Protein 4TWK (pdb70)

B-factor: mean 113.28, std 34.59, range [50.87, 226.72]

Sequence (496 aa):
TINVMKWKTVSTIFLVVVLYLIIGATVFKALEQPHEISQRTTIVIQKQTFISQHSCVNSTELDELIQQIVAAINAGIIPLGNTSNQISHWDLGSSFFFAGTVITTIGFGNISPRTEGGKIFCIIYALLGIPLFGFLLAGVGDQLGTIFGKGIAKVEDTFIKWNVSQTKIRIISTIIFILFGCVLFVALPGWSALDAIYFVVITLTTIGFGDYVAGGSDIKPVVWFWILVGLAYFAAVLSMIGDWLRVISAENLYFMKWKTVSTIFLVVVLYLIIGATVFKALEQPHEISQRTTIVIQKQTFISQHSCVNSTELDELIQQIVAAINAGIIPISHWDLGSSFFFAGTVITTIGFGNISPRTEGGKIFCIIYALLGIPLFGFLLAGVGDQLGTIFGKGIAKVEDTFIKWNVSQTKIRIISTIIFILFGCVLFVALPAIIFKHIEGWSALDAIYFVVITLTTIGFGDYKPVVWFWILVGLAYFAAVLSMIGDWLRVISAE

Structure (mmCIF, N/CA/C/O backbone):
data_4TWK
#
_entry.id   4TWK
#
_cell.length_a   74.470
_cell.length_b   105.975
_cell.length_c   128.270
_cell.angle_alpha   90.00
_cell.angle_beta   90.00
_cell.angle_gamma   90.00
#
_symmetry.space_group_name_H-M   'P 21 21 21'
#
loop_
_entity.id
_entity.type
_entity.pdbx_description
1 polymer 'Potassium channel subfamily K member 2'
2 non-polymer 'POTASSIUM ION'
3 non-polymer 'Octyl Glucose Neopentyl Glycol'
4 non-polymer 'MAGNESIUM ION'
5 non-polymer 2-acetamido-2-deoxy-beta-D-glucopyranose
6 water water
#
loop_
_atom_site.group_PDB
_atom_site.id
_atom_site.type_symbol
_atom_site.label_atom_id
_atom_site.label_alt_id
_atom_site.label_comp_id
_atom_site.label_asym_id
_atom_site.label_entity_id
_atom_site.label_seq_id
_atom_site.pdbx_PDB_ins_code
_atom_site.Cartn_x
_atom_site.Cartn_y
_atom_site.Cartn_z
_atom_site.occupancy
_atom_site.B_iso_or_equiv
_atom_site.auth_seq_id
_atom_site.auth_comp_id
_atom_site.auth_asym_id
_atom_site.auth_atom_id
_atom_site.pdbx_PDB_model_num
ATOM 1 N N . THR A 1 14 ? 45.342 4.168 -48.585 1.00 166.64 38 THR A N 1
ATOM 2 C CA . THR A 1 14 ? 44.179 4.408 -49.435 1.00 163.50 38 THR A CA 1
ATOM 3 C C . THR A 1 14 ? 42.879 4.012 -48.715 1.00 161.20 38 THR A C 1
ATOM 4 O O . THR A 1 14 ? 41.919 4.787 -48.725 1.00 158.48 38 THR A O 1
ATOM 6 N N . ILE A 1 15 ? 42.859 2.814 -48.084 1.00 155.44 39 ILE A N 1
ATOM 7 C CA . ILE A 1 15 ? 41.711 2.271 -47.347 1.00 149.99 39 ILE A CA 1
ATOM 8 C C . ILE A 1 15 ? 41.458 3.058 -46.051 1.00 152.63 39 ILE A C 1
ATOM 9 O O . ILE A 1 15 ? 40.323 3.079 -45.570 1.00 148.30 39 ILE A O 1
ATOM 11 N N . ASN A 1 16 ? 42.510 3.700 -45.496 1.00 152.76 40 ASN A N 1
ATOM 12 C CA . ASN A 1 16 ? 42.450 4.519 -44.281 1.00 152.27 40 ASN A CA 1
ATOM 13 C C . ASN A 1 16 ? 41.630 5.793 -44.533 1.00 154.72 40 ASN A C 1
ATOM 14 O O . ASN A 1 16 ? 40.906 6.242 -43.642 1.00 151.82 40 ASN A O 1
ATOM 19 N N . VAL A 1 17 ? 41.738 6.353 -45.757 1.00 153.20 41 VAL A N 1
ATOM 20 C CA . VAL A 1 17 ? 41.021 7.548 -46.223 1.00 153.01 41 VAL A CA 1
ATOM 21 C C . VAL A 1 17 ? 39.519 7.208 -46.321 1.00 151.23 41 VAL A C 1
ATOM 22 O O . VAL A 1 17 ? 38.686 7.980 -45.841 1.00 149.05 41 VAL A O 1
ATOM 26 N N . MET A 1 18 ? 39.194 6.032 -46.907 1.00 145.35 42 MET A N 1
ATOM 27 C CA . MET A 1 18 ? 37.830 5.522 -47.070 1.00 140.71 42 MET A CA 1
ATOM 28 C C . MET A 1 18 ? 37.193 5.149 -45.723 1.00 138.57 42 MET A C 1
ATOM 29 O O . MET A 1 18 ? 35.970 5.215 -45.598 1.00 135.20 42 MET A O 1
ATOM 34 N N . LYS A 1 19 ? 38.014 4.756 -44.726 1.00 133.38 43 LYS A N 1
ATOM 35 C CA . LYS A 1 19 ? 37.534 4.398 -43.390 1.00 128.85 43 LYS A CA 1
ATOM 36 C C . LYS A 1 19 ? 37.044 5.643 -42.640 1.00 130.27 43 LYS A C 1
ATOM 37 O O . LYS A 1 19 ? 35.975 5.590 -42.033 1.00 126.31 43 LYS A O 1
ATOM 43 N N . TRP A 1 20 ? 37.799 6.765 -42.714 1.00 128.91 44 TRP A N 1
ATOM 44 C CA . TRP A 1 20 ? 37.438 8.027 -42.064 1.00 128.40 44 TRP A CA 1
ATOM 45 C C . TRP A 1 20 ? 36.230 8.687 -42.746 1.00 129.88 44 TRP A C 1
ATOM 46 O O . TRP A 1 20 ? 35.353 9.205 -42.048 1.00 127.86 44 TRP A O 1
ATOM 57 N N . LYS A 1 21 ? 36.187 8.665 -44.101 1.00 126.30 45 LYS A N 1
ATOM 58 C CA . LYS A 1 21 ? 35.101 9.237 -44.911 1.00 124.63 45 LYS A CA 1
ATOM 59 C C . LYS A 1 21 ? 33.745 8.624 -44.532 1.00 121.23 45 LYS A C 1
ATOM 60 O O . LYS A 1 21 ? 32.735 9.330 -44.527 1.00 120.02 45 LYS A O 1
ATOM 62 N N . THR A 1 22 ? 33.741 7.328 -44.169 1.00 113.13 46 THR A N 1
ATOM 63 C CA . THR A 1 22 ? 32.547 6.595 -43.753 1.00 108.21 46 THR A CA 1
ATOM 64 C C . THR A 1 22 ? 32.101 7.037 -42.341 1.00 109.27 46 THR A C 1
ATOM 65 O O . THR A 1 22 ? 30.910 7.285 -42.153 1.00 106.86 46 THR A O 1
ATOM 69 N N . VAL A 1 23 ? 33.042 7.128 -41.363 1.00 106.19 47 VAL A N 1
ATOM 70 C CA . VAL A 1 23 ? 32.757 7.501 -39.961 1.00 104.55 47 VAL A CA 1
ATOM 71 C C . VAL A 1 23 ? 32.172 8.924 -39.897 1.00 108.34 47 VAL A C 1
ATOM 72 O O . VAL A 1 23 ? 31.192 9.144 -39.184 1.00 106.23 47 VAL A O 1
ATOM 76 N N . SER A 1 24 ? 32.769 9.869 -40.648 1.00 107.02 48 SER A N 1
ATOM 77 C CA . SER A 1 24 ? 32.367 11.278 -40.715 1.00 108.20 48 SER A CA 1
ATOM 78 C C . SER A 1 24 ? 30.935 11.448 -41.250 1.00 107.40 48 SER A C 1
ATOM 79 O O . SER A 1 24 ? 30.146 12.187 -40.658 1.00 106.19 48 SER A O 1
ATOM 82 N N . THR A 1 25 ? 30.609 10.754 -42.360 1.00 101.37 49 THR A N 1
ATOM 83 C CA . THR A 1 25 ? 29.300 10.797 -43.015 1.00 99.11 49 THR A CA 1
ATOM 84 C C . THR A 1 25 ? 28.238 10.152 -42.113 1.00 97.27 49 THR A C 1
ATOM 85 O O . THR A 1 25 ? 27.176 10.745 -41.932 1.00 96.86 49 THR A O 1
ATOM 89 N N . ILE A 1 26 ? 28.535 8.970 -41.527 1.00 89.62 50 ILE A N 1
ATOM 90 C CA . ILE A 1 26 ? 27.608 8.264 -40.636 1.00 85.50 50 ILE A CA 1
ATOM 91 C C . ILE A 1 26 ? 27.381 9.119 -39.360 1.00 88.74 50 ILE A C 1
ATOM 92 O O . ILE A 1 26 ? 26.248 9.169 -38.877 1.00 87.10 50 ILE A O 1
ATOM 97 N N . PHE A 1 27 ? 28.414 9.864 -38.893 1.00 86.18 51 PHE A N 1
ATOM 98 C CA . PHE A 1 27 ? 28.284 10.789 -37.766 1.00 85.86 51 PHE A CA 1
ATOM 99 C C . PHE A 1 27 ? 27.273 11.880 -38.124 1.00 90.22 51 PHE A C 1
ATOM 100 O O . PHE A 1 27 ? 26.390 12.172 -37.318 1.00 88.67 51 PHE A O 1
ATOM 108 N N . LEU A 1 28 ? 27.396 12.460 -39.345 1.00 88.43 52 LEU A N 1
ATOM 109 C CA . LEU A 1 28 ? 26.499 13.501 -39.844 1.00 89.70 52 LEU A CA 1
ATOM 110 C C . LEU A 1 28 ? 25.075 12.973 -39.959 1.00 90.38 52 LEU A C 1
ATOM 111 O O . LEU A 1 28 ? 24.146 13.643 -39.507 1.00 90.45 52 LEU A O 1
ATOM 116 N N . VAL A 1 29 ? 24.917 11.746 -40.504 1.00 84.37 53 VAL A N 1
ATOM 117 C CA . VAL A 1 29 ? 23.632 11.050 -40.663 1.00 81.40 53 VAL A CA 1
ATOM 118 C C . VAL A 1 29 ? 23.003 10.789 -39.266 1.00 83.16 53 VAL A C 1
ATOM 119 O O . VAL A 1 29 ? 21.797 10.973 -39.121 1.00 83.03 53 VAL A O 1
ATOM 123 N N . VAL A 1 30 ? 23.813 10.424 -38.244 1.00 77.95 54 VAL A N 1
ATOM 124 C CA . VAL A 1 30 ? 23.321 10.177 -36.881 1.00 75.63 54 VAL A CA 1
ATOM 125 C C . VAL A 1 30 ? 22.856 11.516 -36.254 1.00 82.47 54 VAL A C 1
ATOM 126 O O . VAL A 1 30 ? 21.801 11.555 -35.610 1.00 80.44 54 VAL A O 1
ATOM 130 N N . VAL A 1 31 ? 23.618 12.608 -36.488 1.00 83.26 55 VAL A N 1
ATOM 131 C CA . VAL A 1 31 ? 23.294 13.942 -35.966 1.00 85.77 55 VAL A CA 1
ATOM 132 C C . VAL A 1 31 ? 21.980 14.411 -36.612 1.00 91.01 55 VAL A C 1
ATOM 133 O O . VAL A 1 31 ? 21.102 14.897 -35.903 1.00 91.87 55 VAL A O 1
ATOM 137 N N . LEU A 1 32 ? 21.818 14.183 -37.926 1.00 87.48 56 LEU A N 1
ATOM 138 C CA . LEU A 1 32 ? 20.599 14.527 -38.665 1.00 87.62 56 LEU A CA 1
ATOM 139 C C . LEU A 1 32 ? 19.410 13.670 -38.171 1.00 86.50 56 LEU A C 1
ATOM 140 O O . LEU A 1 32 ? 18.324 14.200 -37.948 1.00 86.89 56 LEU A O 1
ATOM 145 N N . TYR A 1 33 ? 19.652 12.372 -37.931 1.00 78.58 57 TYR A N 1
ATOM 146 C CA . TYR A 1 33 ? 18.672 11.405 -37.427 1.00 75.20 57 TYR A CA 1
ATOM 147 C C . TYR A 1 33 ? 18.169 11.806 -36.028 1.00 79.75 57 TYR A C 1
ATOM 148 O O . TYR A 1 33 ? 16.986 11.626 -35.717 1.00 79.62 57 TYR A O 1
ATOM 157 N N . LEU A 1 34 ? 19.064 12.375 -35.204 1.00 75.56 58 LEU A N 1
ATOM 158 C CA . LEU A 1 34 ? 18.740 12.822 -33.860 1.00 74.51 58 LEU A CA 1
ATOM 159 C C . LEU A 1 34 ? 17.960 14.148 -33.885 1.00 83.20 58 LEU A C 1
ATOM 160 O O . LEU A 1 34 ? 17.097 14.352 -33.030 1.00 83.02 58 LEU A O 1
ATOM 165 N N . ILE A 1 35 ? 18.239 15.031 -34.873 1.00 84.13 59 ILE A N 1
ATOM 166 C CA . ILE A 1 35 ? 17.538 16.315 -35.060 1.00 87.71 59 ILE A CA 1
ATOM 167 C C . ILE A 1 35 ? 16.081 16.017 -35.485 1.00 92.43 59 ILE A C 1
ATOM 168 O O . ILE A 1 35 ? 15.163 16.658 -34.976 1.00 93.96 59 ILE A O 1
ATOM 173 N N . ILE A 1 36 ? 15.886 15.020 -36.388 1.00 87.62 60 ILE A N 1
ATOM 174 C CA . ILE A 1 36 ? 14.582 14.551 -36.881 1.00 87.07 60 ILE A CA 1
ATOM 175 C C . ILE A 1 36 ? 13.797 13.949 -35.707 1.00 88.22 60 ILE A C 1
ATOM 176 O O . ILE A 1 36 ? 12.638 14.302 -35.515 1.00 89.89 60 ILE A O 1
ATOM 181 N N . GLY A 1 37 ? 14.445 13.077 -34.937 1.00 81.13 61 GLY A N 1
ATOM 182 C CA . GLY A 1 37 ? 13.859 12.422 -33.773 1.00 78.75 61 GLY A CA 1
ATOM 183 C C . GLY A 1 37 ? 13.389 13.406 -32.725 1.00 84.74 61 GLY A C 1
ATOM 184 O O . GLY A 1 37 ? 12.261 13.294 -32.239 1.00 85.59 61 GLY A O 1
ATOM 185 N N . ALA A 1 38 ? 14.236 14.411 -32.408 1.00 81.21 62 ALA A N 1
ATOM 186 C CA . ALA A 1 38 ? 13.910 15.468 -31.452 1.00 82.23 62 ALA A CA 1
ATOM 187 C C . ALA A 1 38 ? 12.695 16.278 -31.926 1.00 89.39 62 ALA A C 1
ATOM 188 O O . ALA A 1 38 ? 11.813 16.574 -31.125 1.00 91.25 62 ALA A O 1
ATOM 190 N N . THR A 1 39 ? 12.639 16.599 -33.232 1.00 86.42 63 THR A N 1
ATOM 191 C CA . THR A 1 39 ? 11.558 17.350 -33.865 1.00 89.35 63 THR A CA 1
ATOM 192 C C . THR A 1 39 ? 10.245 16.552 -33.834 1.00 92.83 63 THR A C 1
ATOM 193 O O . THR A 1 39 ? 9.207 17.131 -33.512 1.00 96.65 63 THR A O 1
ATOM 197 N N . VAL A 1 40 ? 10.283 15.243 -34.164 1.00 84.57 64 VAL A N 1
ATOM 198 C CA . VAL A 1 40 ? 9.079 14.408 -34.217 1.00 83.15 64 VAL A CA 1
ATOM 199 C C . VAL A 1 40 ? 8.599 14.044 -32.801 1.00 86.57 64 VAL A C 1
ATOM 200 O O . VAL A 1 40 ? 7.389 14.029 -32.578 1.00 88.23 64 VAL A O 1
ATOM 204 N N . PHE A 1 41 ? 9.515 13.787 -31.848 1.00 81.23 65 PHE A N 1
ATOM 205 C CA . PHE A 1 41 ? 9.102 13.462 -30.477 1.00 80.52 65 PHE A CA 1
ATOM 206 C C . PHE A 1 41 ? 8.460 14.690 -29.813 1.00 88.97 65 PHE A C 1
ATOM 207 O O . PHE A 1 41 ? 7.456 14.532 -29.121 1.00 89.59 65 PHE A O 1
ATOM 215 N N . LYS A 1 42 ? 8.989 15.909 -30.078 1.00 88.23 66 LYS A N 1
ATOM 216 C CA . LYS A 1 42 ? 8.439 17.159 -29.540 1.00 91.48 66 LYS A CA 1
ATOM 217 C C . LYS A 1 42 ? 7.018 17.353 -30.072 1.00 99.49 66 LYS A C 1
ATOM 218 O O . LYS A 1 42 ? 6.106 17.609 -29.291 1.00 101.26 66 LYS A O 1
ATOM 224 N N . ALA A 1 43 ? 6.833 17.168 -31.390 1.00 97.13 67 ALA A N 1
ATOM 225 C CA . ALA A 1 43 ? 5.557 17.331 -32.091 1.00 100.48 67 ALA A CA 1
ATOM 226 C C . ALA A 1 43 ? 4.478 16.361 -31.585 1.00 104.22 67 ALA A C 1
ATOM 227 O O . ALA A 1 43 ? 3.310 16.752 -31.467 1.00 107.69 67 ALA A O 1
ATOM 229 N N . LEU A 1 44 ? 4.878 15.118 -31.265 1.00 96.28 68 LEU A N 1
ATOM 230 C CA . LEU A 1 44 ? 3.970 14.055 -30.836 1.00 94.80 68 LEU A CA 1
ATOM 231 C C . LEU A 1 44 ? 3.724 13.994 -29.337 1.00 96.81 68 LEU A C 1
ATOM 232 O O . LEU A 1 44 ? 2.646 13.554 -28.932 1.00 97.91 68 LEU A O 1
ATOM 237 N N . GLU A 1 45 ? 4.704 14.395 -28.516 1.00 90.43 69 GLU A N 1
ATOM 238 C CA . GLU A 1 45 ? 4.593 14.244 -27.070 1.00 88.47 69 GLU A CA 1
ATOM 239 C C . GLU A 1 45 ? 4.466 15.542 -26.257 1.00 96.03 69 GLU A C 1
ATOM 240 O O . GLU A 1 45 ? 3.980 15.462 -25.122 1.00 96.90 69 GLU A O 1
ATOM 246 N N . GLN A 1 46 ? 4.945 16.697 -26.761 1.00 94.18 70 GLN A N 1
ATOM 247 C CA . GLN A 1 46 ? 4.871 17.924 -25.961 1.00 97.33 70 GLN A CA 1
ATOM 248 C C . GLN A 1 46 ? 3.403 18.378 -25.716 1.00 107.55 70 GLN A C 1
ATOM 249 O O . GLN A 1 46 ? 3.121 18.706 -24.564 1.00 107.78 70 GLN A O 1
ATOM 255 N N . PRO A 1 47 ? 2.445 18.354 -26.697 1.00 108.76 71 PRO A N 1
ATOM 256 C CA . PRO A 1 47 ? 1.064 18.781 -26.386 1.00 113.33 71 PRO A CA 1
ATOM 257 C C . PRO A 1 47 ? 0.441 18.037 -25.199 1.00 118.67 71 PRO A C 1
ATOM 258 O O . PRO A 1 47 ? -0.219 18.663 -24.369 1.00 122.01 71 PRO A O 1
ATOM 262 N N . HIS A 1 48 ? 0.673 16.715 -25.110 1.00 112.63 72 HIS A N 1
ATOM 263 C CA . HIS A 1 48 ? 0.197 15.842 -24.037 1.00 111.96 72 HIS A CA 1
ATOM 264 C C . HIS A 1 48 ? 0.858 16.231 -22.704 1.00 113.51 72 HIS A C 1
ATOM 265 O O . HIS A 1 48 ? 0.185 16.231 -21.673 1.00 115.00 72 HIS A O 1
ATOM 272 N N . GLU A 1 49 ? 2.160 16.587 -22.737 1.00 106.21 73 GLU A N 1
ATOM 273 C CA . GLU A 1 49 ? 2.946 16.991 -21.571 1.00 104.15 73 GLU A CA 1
ATOM 274 C C . GLU A 1 49 ? 2.429 18.307 -20.979 1.00 113.07 73 GLU A C 1
ATOM 275 O O . GLU A 1 49 ? 2.260 18.384 -19.763 1.00 112.52 73 GLU A O 1
ATOM 281 N N . ILE A 1 50 ? 2.173 19.332 -21.834 1.00 114.03 74 ILE A N 1
ATOM 282 C CA . ILE A 1 50 ? 1.649 20.644 -21.421 1.00 118.78 74 ILE A CA 1
ATOM 283 C C . ILE A 1 50 ? 0.295 20.432 -20.718 1.00 126.86 74 ILE A C 1
ATOM 284 O O . ILE A 1 50 ? 0.072 20.987 -19.639 1.00 128.26 74 ILE A O 1
ATOM 289 N N . SER A 1 51 ? -0.571 19.582 -21.317 1.00 125.10 75 SER A N 1
ATOM 290 C CA . SER A 1 51 ? -1.898 19.201 -20.827 1.00 128.19 75 SER A CA 1
ATOM 291 C C . SER A 1 51 ? -1.832 18.561 -19.431 1.00 131.35 75 SER A C 1
ATOM 292 O O . SER A 1 51 ? -2.677 18.856 -18.584 1.00 134.03 75 SER A O 1
ATOM 295 N N . GLN A 1 52 ? -0.837 17.689 -19.200 1.00 123.92 76 GLN A N 1
ATOM 296 C CA . GLN A 1 52 ? -0.658 16.998 -17.924 1.00 121.51 76 GLN A CA 1
ATOM 297 C C . GLN A 1 52 ? -0.041 17.922 -16.864 1.00 125.86 76 GLN A C 1
ATOM 298 O O . GLN A 1 52 ? -0.311 17.732 -15.678 1.00 126.53 76 GLN A O 1
ATOM 304 N N . ARG A 1 53 ? 0.793 18.900 -17.281 1.00 122.23 77 ARG A N 1
ATOM 305 C CA . ARG A 1 53 ? 1.456 19.851 -16.377 1.00 122.78 77 ARG A CA 1
ATOM 306 C C . ARG A 1 53 ? 0.467 20.841 -15.787 1.00 130.88 77 ARG A C 1
ATOM 307 O O . ARG A 1 53 ? 0.621 21.211 -14.620 1.00 131.27 77 ARG A O 1
ATOM 315 N N . THR A 1 54 ? -0.537 21.282 -16.587 1.00 130.29 78 THR A N 1
ATOM 316 C CA . THR A 1 54 ? -1.567 22.217 -16.123 1.00 135.13 78 THR A CA 1
ATOM 317 C C . THR A 1 54 ? -2.339 21.560 -14.981 1.00 137.28 78 THR A C 1
ATOM 318 O O . THR A 1 54 ? -2.441 22.168 -13.922 1.00 139.45 78 THR A O 1
ATOM 322 N N . THR A 1 55 ? -2.766 20.284 -15.155 1.00 129.65 79 THR A N 1
ATOM 323 C CA . THR A 1 55 ? -3.491 19.477 -14.161 1.00 128.68 79 THR A CA 1
ATOM 324 C C . THR A 1 55 ? -2.722 19.415 -12.832 1.00 128.59 79 THR A C 1
ATOM 325 O O . THR A 1 55 ? -3.337 19.570 -11.774 1.00 129.90 79 THR A O 1
ATOM 329 N N . ILE A 1 56 ? -1.387 19.217 -12.891 1.00 120.68 80 ILE A N 1
ATOM 330 C CA . ILE A 1 56 ? -0.524 19.139 -11.705 1.00 118.18 80 ILE A CA 1
ATOM 331 C C . ILE A 1 56 ? -0.453 20.505 -11.007 1.00 124.36 80 ILE A C 1
ATOM 332 O O . ILE A 1 56 ? -0.642 20.564 -9.792 1.00 125.06 80 ILE A O 1
ATOM 334 N N . VAL A 1 57 ? -0.231 21.592 -11.779 1.00 121.84 81 VAL A N 1
ATOM 335 C CA . VAL A 1 57 ? -0.140 22.970 -11.283 1.00 125.33 81 VAL A CA 1
ATOM 336 C C . VAL A 1 57 ? -1.478 23.378 -10.613 1.00 132.24 81 VAL A C 1
ATOM 337 O O . VAL A 1 57 ? -1.448 23.974 -9.532 1.00 133.99 81 VAL A O 1
ATOM 341 N N . ILE A 1 58 ? -2.632 23.009 -11.227 1.00 129.36 82 ILE A N 1
ATOM 342 C CA . ILE A 1 58 ? -3.983 23.274 -10.709 1.00 133.34 82 ILE A CA 1
ATOM 343 C C . ILE A 1 58 ? -4.153 22.572 -9.340 1.00 135.42 82 ILE A C 1
ATOM 344 O O . ILE A 1 58 ? -4.603 23.209 -8.389 1.00 138.44 82 ILE A O 1
ATOM 349 N N . GLN A 1 59 ? -3.761 21.279 -9.249 1.00 126.83 83 GLN A N 1
ATOM 350 C CA . GLN A 1 59 ? -3.846 20.449 -8.040 1.00 124.85 83 GLN A CA 1
ATOM 351 C C . GLN A 1 59 ? -2.901 20.941 -6.932 1.00 128.03 83 GLN A C 1
ATOM 352 O O . GLN A 1 59 ? -3.283 20.923 -5.757 1.00 129.72 83 GLN A O 1
ATOM 358 N N . LYS A 1 60 ? -1.673 21.368 -7.305 1.00 122.11 84 LYS A N 1
ATOM 359 C CA . LYS A 1 60 ? -0.647 21.875 -6.385 1.00 121.30 84 LYS A CA 1
ATOM 360 C C . LYS A 1 60 ? -1.067 23.192 -5.745 1.00 130.59 84 LYS A C 1
ATOM 361 O O . LYS A 1 60 ? -0.744 23.423 -4.582 1.00 131.42 84 LYS A O 1
ATOM 367 N N . GLN A 1 61 ? -1.777 24.054 -6.501 1.00 130.67 85 GLN A N 1
ATOM 368 C CA . GLN A 1 61 ? -2.257 25.354 -6.029 1.00 135.85 85 GLN A CA 1
ATOM 369 C C . GLN A 1 61 ? -3.529 25.190 -5.172 1.00 142.76 85 GLN A C 1
ATOM 370 O O . GLN A 1 61 ? -3.736 25.980 -4.245 1.00 146.35 85 GLN A O 1
ATOM 376 N N . THR A 1 62 ? -4.357 24.157 -5.460 1.00 137.56 86 THR A N 1
ATOM 377 C CA . THR A 1 62 ? -5.566 23.846 -4.686 1.00 140.30 86 THR A CA 1
ATOM 378 C C . THR A 1 62 ? -5.141 23.371 -3.292 1.00 144.13 86 THR A C 1
ATOM 379 O O . THR A 1 62 ? -5.802 23.714 -2.313 1.00 147.93 86 THR A O 1
ATOM 383 N N . PHE A 1 63 ? -4.020 22.608 -3.208 1.00 136.11 87 PHE A N 1
ATOM 384 C CA . PHE A 1 63 ? -3.459 22.096 -1.957 1.00 133.97 87 PHE A CA 1
ATOM 385 C C . PHE A 1 63 ? -3.022 23.255 -1.048 1.00 142.51 87 PHE A C 1
ATOM 386 O O . PHE A 1 63 ? -3.389 23.267 0.128 1.00 144.40 87 PHE A O 1
ATOM 394 N N . ILE A 1 64 ? -2.266 24.233 -1.600 1.00 140.42 88 ILE A N 1
ATOM 395 C CA . ILE A 1 64 ? -1.778 25.420 -0.879 1.00 143.93 88 ILE A CA 1
ATOM 396 C C . ILE A 1 64 ? -2.981 26.273 -0.403 1.00 154.96 88 ILE A C 1
ATOM 397 O O . ILE A 1 64 ? -2.960 26.785 0.720 1.00 156.83 88 ILE A O 1
ATOM 402 N N . SER A 1 65 ? -4.030 26.385 -1.245 1.00 154.26 89 SER A N 1
ATOM 403 C CA . SER A 1 65 ? -5.251 27.145 -0.959 1.00 155.16 89 SER A CA 1
ATOM 404 C C . SER A 1 65 ? -6.080 26.500 0.161 1.00 158.77 89 SER A C 1
ATOM 405 O O . SER A 1 65 ? -6.571 27.218 1.037 1.00 159.76 89 SER A O 1
ATOM 408 N N . GLN A 1 66 ? -6.226 25.158 0.139 1.00 156.12 90 GLN A N 1
ATOM 409 C CA . GLN A 1 66 ? -6.987 24.414 1.150 1.00 156.80 90 GLN A CA 1
ATOM 410 C C . GLN A 1 66 ? -6.168 24.209 2.443 1.00 160.34 90 GLN A C 1
ATOM 411 O O . GLN A 1 66 ? -6.760 24.042 3.512 1.00 160.82 90 GLN A O 1
ATOM 417 N N . HIS A 1 67 ? -4.820 24.240 2.345 1.00 157.64 91 HIS A N 1
ATOM 418 C CA . HIS A 1 67 ? -3.910 24.067 3.481 1.00 156.16 91 HIS A CA 1
ATOM 419 C C . HIS A 1 67 ? -2.979 25.287 3.600 1.00 162.67 91 HIS A C 1
ATOM 420 O O . HIS A 1 67 ? -1.863 25.298 3.075 1.00 160.16 91 HIS A O 1
ATOM 427 N N . SER A 1 68 ? -3.481 26.320 4.299 1.00 162.77 92 SER A N 1
ATOM 428 C CA . SER A 1 68 ? -2.849 27.621 4.541 1.00 163.90 92 SER A CA 1
ATOM 429 C C . SER A 1 68 ? -1.500 27.547 5.276 1.00 167.89 92 SER A C 1
ATOM 430 O O . SER A 1 68 ? -0.628 28.378 5.010 1.00 168.03 92 SER A O 1
ATOM 433 N N . CYS A 1 69 ? -1.328 26.566 6.189 1.00 166.32 93 CYS A N 1
ATOM 434 C CA . CYS A 1 69 ? -0.113 26.418 6.999 1.00 166.88 93 CYS A CA 1
ATOM 435 C C . CYS A 1 69 ? 1.115 25.918 6.176 1.00 167.96 93 CYS A C 1
ATOM 436 O O . CYS A 1 69 ? 2.230 25.923 6.702 1.00 166.87 93 CYS A O 1
ATOM 439 N N . VAL A 1 70 ? 0.919 25.556 4.886 1.00 161.24 94 VAL A N 1
ATOM 440 C CA . VAL A 1 70 ? 1.982 25.099 3.974 1.00 156.22 94 VAL A CA 1
ATOM 441 C C . VAL A 1 70 ? 2.157 26.125 2.834 1.00 162.59 94 VAL A C 1
ATOM 442 O O . VAL A 1 70 ? 1.160 26.641 2.320 1.00 165.46 94 VAL A O 1
ATOM 446 N N . ASN A 1 71 ? 3.419 26.409 2.443 1.00 157.83 95 ASN A N 1
ATOM 447 C CA . ASN A 1 71 ? 3.745 27.343 1.360 1.00 159.37 95 ASN A CA 1
ATOM 448 C C . ASN A 1 71 ? 4.229 26.586 0.102 1.00 158.95 95 ASN A C 1
ATOM 449 O O . ASN A 1 71 ? 4.323 25.356 0.123 1.00 153.77 95 ASN A O 1
ATOM 454 N N . SER A 1 72 ? 4.509 27.329 -0.992 1.00 157.81 96 SER A N 1
ATOM 455 C CA . SER A 1 72 ? 4.963 26.798 -2.284 1.00 154.22 96 SER A CA 1
ATOM 456 C C . SER A 1 72 ? 6.363 26.174 -2.207 1.00 155.11 96 SER A C 1
ATOM 457 O O . SER A 1 72 ? 6.608 25.162 -2.868 1.00 150.16 96 SER A O 1
ATOM 459 N N . THR A 1 73 ? 7.272 26.779 -1.409 1.00 154.47 97 THR A N 1
ATOM 460 C CA . THR A 1 73 ? 8.656 26.323 -1.212 1.00 151.82 97 THR A CA 1
ATOM 461 C C . THR A 1 73 ? 8.670 24.952 -0.499 1.00 151.09 97 THR A C 1
ATOM 462 O O . THR A 1 73 ? 9.392 24.044 -0.926 1.00 146.23 97 THR A O 1
ATOM 466 N N . GLU A 1 74 ? 7.852 24.814 0.572 1.00 148.75 98 GLU A N 1
ATOM 467 C CA . GLU A 1 74 ? 7.701 23.606 1.386 1.00 145.42 98 GLU A CA 1
ATOM 468 C C . GLU A 1 74 ? 7.108 22.447 0.569 1.00 144.43 98 GLU A C 1
ATOM 469 O O . GLU A 1 74 ? 7.599 21.320 0.675 1.00 140.19 98 GLU A O 1
ATOM 471 N N . LEU A 1 75 ? 6.066 22.729 -0.249 1.00 141.43 99 LEU A N 1
ATOM 472 C CA . LEU A 1 75 ? 5.393 21.742 -1.098 1.00 137.69 99 LEU A CA 1
ATOM 473 C C . LEU A 1 75 ? 6.335 21.237 -2.189 1.00 137.44 99 LEU A C 1
ATOM 474 O O . LEU A 1 75 ? 6.347 20.037 -2.467 1.00 133.41 99 LEU A O 1
ATOM 479 N N . ASP A 1 76 ? 7.146 22.142 -2.777 1.00 134.68 100 ASP A N 1
ATOM 480 C CA . ASP A 1 76 ? 8.132 21.796 -3.804 1.00 131.02 100 ASP A CA 1
ATOM 481 C C . ASP A 1 76 ? 9.193 20.850 -3.219 1.00 129.97 100 ASP A C 1
ATOM 482 O O . ASP A 1 76 ? 9.579 19.891 -3.884 1.00 125.94 100 ASP A O 1
ATOM 484 N N . GLU A 1 77 ? 9.616 21.098 -1.958 1.00 127.09 101 GLU A N 1
ATOM 485 C CA . GLU A 1 77 ? 10.591 20.283 -1.226 1.00 124.21 101 GLU A CA 1
ATOM 486 C C . GLU A 1 77 ? 10.015 18.903 -0.883 1.00 122.91 101 GLU A C 1
ATOM 487 O O . GLU A 1 77 ? 10.727 17.914 -1.024 1.00 119.76 101 GLU A O 1
ATOM 490 N N . LEU A 1 78 ? 8.732 18.839 -0.450 1.00 118.76 102 LEU A N 1
ATOM 491 C CA . LEU A 1 78 ? 8.027 17.603 -0.080 1.00 115.71 102 LEU A CA 1
ATOM 492 C C . LEU A 1 78 ? 7.808 16.687 -1.297 1.00 115.81 102 LEU A C 1
ATOM 493 O O . LEU A 1 78 ? 7.975 15.473 -1.165 1.00 112.44 102 LEU A O 1
ATOM 498 N N . ILE A 1 79 ? 7.439 17.265 -2.467 1.00 112.84 103 ILE A N 1
ATOM 499 C CA . ILE A 1 79 ? 7.197 16.527 -3.716 1.00 109.94 103 ILE A CA 1
ATOM 500 C C . ILE A 1 79 ? 8.523 15.902 -4.208 1.00 111.11 103 ILE A C 1
ATOM 501 O O . ILE A 1 79 ? 8.501 14.764 -4.681 1.00 108.40 103 ILE A O 1
ATOM 506 N N . GLN A 1 80 ? 9.668 16.612 -4.045 1.00 108.29 104 GLN A N 1
ATOM 507 C CA . GLN A 1 80 ? 11.004 16.113 -4.414 1.00 105.73 104 GLN A CA 1
ATOM 508 C C . GLN A 1 80 ? 11.342 14.826 -3.655 1.00 106.45 104 GLN A C 1
ATOM 509 O O . GLN A 1 80 ? 11.932 13.913 -4.228 1.00 104.28 104 GLN A O 1
ATOM 515 N N . GLN A 1 81 ? 10.936 14.755 -2.375 1.00 102.64 105 GLN A N 1
ATOM 516 C CA . GLN A 1 81 ? 11.145 13.614 -1.486 1.00 100.25 105 GLN A CA 1
ATOM 517 C C . GLN A 1 81 ? 10.196 12.461 -1.844 1.00 98.76 105 GLN A C 1
ATOM 518 O O . GLN A 1 81 ? 10.630 11.309 -1.857 1.00 96.01 105 GLN A O 1
ATOM 524 N N . ILE A 1 82 ? 8.912 12.773 -2.140 1.00 94.40 106 ILE A N 1
ATOM 525 C CA . ILE A 1 82 ? 7.877 11.806 -2.554 1.00 92.11 106 ILE A CA 1
ATOM 526 C C . ILE A 1 82 ? 8.309 11.134 -3.887 1.00 91.08 106 ILE A C 1
ATOM 527 O O . ILE A 1 82 ? 8.189 9.914 -4.011 1.00 88.08 106 ILE A O 1
ATOM 532 N N . VAL A 1 83 ? 8.858 11.920 -4.843 1.00 87.10 107 VAL A N 1
ATOM 533 C CA . VAL A 1 83 ? 9.344 11.412 -6.139 1.00 84.52 107 VAL A CA 1
ATOM 534 C C . VAL A 1 83 ? 10.575 10.505 -5.893 1.00 87.32 107 VAL A C 1
ATOM 535 O O . VAL A 1 83 ? 10.652 9.418 -6.479 1.00 85.19 107 VAL A O 1
ATOM 539 N N . ALA A 1 84 ? 11.502 10.937 -5.000 1.00 84.50 108 ALA A N 1
ATOM 540 C CA . ALA A 1 84 ? 12.718 10.198 -4.638 1.00 83.02 108 ALA A CA 1
ATOM 541 C C . ALA A 1 84 ? 12.382 8.795 -4.114 1.00 85.63 108 ALA A C 1
ATOM 542 O O . ALA A 1 84 ? 13.009 7.821 -4.539 1.00 84.69 108 ALA A O 1
ATOM 544 N N . ALA A 1 85 ? 11.370 8.695 -3.227 1.00 81.85 109 ALA A N 1
ATOM 545 C CA . ALA A 1 85 ? 10.890 7.437 -2.659 1.00 80.29 109 ALA A CA 1
ATOM 546 C C . ALA A 1 85 ? 10.215 6.579 -3.745 1.00 81.81 109 ALA A C 1
ATOM 547 O O . ALA A 1 85 ? 10.526 5.394 -3.849 1.00 79.01 109 ALA A O 1
ATOM 549 N N . ILE A 1 86 ? 9.311 7.188 -4.563 1.00 79.84 110 ILE A N 1
ATOM 550 C CA . ILE A 1 86 ? 8.584 6.518 -5.656 1.00 78.85 110 ILE A CA 1
ATOM 551 C C . ILE A 1 86 ? 9.603 5.891 -6.613 1.00 80.79 110 ILE A C 1
ATOM 552 O O . ILE A 1 86 ? 9.562 4.678 -6.814 1.00 78.31 110 ILE A O 1
ATOM 557 N N . ASN A 1 87 ? 10.575 6.697 -7.094 1.00 78.61 111 ASN A N 1
ATOM 558 C CA . ASN A 1 87 ? 11.648 6.254 -7.991 1.00 77.73 111 ASN A CA 1
ATOM 559 C C . ASN A 1 87 ? 12.575 5.218 -7.346 1.00 82.42 111 ASN A C 1
ATOM 560 O O . ASN A 1 87 ? 13.160 4.414 -8.066 1.00 81.49 111 ASN A O 1
ATOM 565 N N . ALA A 1 88 ? 12.690 5.202 -6.007 1.00 81.13 112 ALA A N 1
ATOM 566 C CA . ALA A 1 88 ? 13.502 4.191 -5.331 1.00 80.96 112 ALA A CA 1
ATOM 567 C C . ALA A 1 88 ? 12.793 2.824 -5.350 1.00 84.73 112 ALA A C 1
ATOM 568 O O . ALA A 1 88 ? 13.459 1.790 -5.290 1.00 84.90 112 ALA A O 1
ATOM 570 N N . GLY A 1 89 ? 11.465 2.844 -5.482 1.00 80.82 113 GLY A N 1
ATOM 571 C CA . GLY A 1 89 ? 10.643 1.645 -5.573 1.00 80.87 113 GLY A CA 1
ATOM 572 C C . GLY A 1 89 ? 9.558 1.526 -4.528 1.00 88.13 113 GLY A C 1
ATOM 573 O O . GLY A 1 89 ? 8.739 0.604 -4.597 1.00 89.46 113 GLY A O 1
ATOM 574 N N . ILE A 1 90 ? 9.545 2.445 -3.544 1.00 85.70 114 ILE A N 1
ATOM 575 C CA . ILE A 1 90 ? 8.577 2.417 -2.450 1.00 87.53 114 ILE A CA 1
ATOM 576 C C . ILE A 1 90 ? 7.768 3.718 -2.434 1.00 93.29 114 ILE A C 1
ATOM 577 O O . ILE A 1 90 ? 8.284 4.770 -2.047 1.00 93.18 114 ILE A O 1
ATOM 582 N N . ILE A 1 91 ? 6.483 3.625 -2.819 1.00 91.51 115 ILE A N 1
ATOM 583 C CA . ILE A 1 91 ? 5.543 4.748 -2.783 1.00 93.40 115 ILE A CA 1
ATOM 584 C C . ILE A 1 91 ? 5.148 4.967 -1.297 1.00 100.76 115 ILE A C 1
ATOM 585 O O . ILE A 1 91 ? 4.758 3.999 -0.642 1.00 101.14 115 ILE A O 1
ATOM 590 N N . PRO A 1 92 ? 5.267 6.203 -0.743 1.00 99.70 116 PRO A N 1
ATOM 591 C CA . PRO A 1 92 ? 4.988 6.404 0.699 1.00 102.23 116 PRO A CA 1
ATOM 592 C C . PRO A 1 92 ? 3.502 6.339 1.106 1.00 110.73 116 PRO A C 1
ATOM 593 O O . PRO A 1 92 ? 2.913 7.361 1.455 1.00 112.46 116 PRO A O 1
ATOM 597 N N . LEU A 1 93 ? 2.911 5.124 1.113 1.00 109.35 117 LEU A N 1
ATOM 598 C CA . LEU A 1 93 ? 1.506 4.878 1.492 1.00 112.55 117 LEU A CA 1
ATOM 599 C C . LEU A 1 93 ? 1.361 3.576 2.329 1.00 118.81 117 LEU A C 1
ATOM 600 O O . LEU A 1 93 ? 1.509 2.483 1.773 1.00 118.09 117 LEU A O 1
ATOM 605 N N . GLY A 1 94 ? 0.971 3.652 3.602 1.00 117.90 118 GLY A N 1
ATOM 606 C CA . GLY A 1 94 ? 0.833 4.831 4.451 1.00 119.27 118 GLY A CA 1
ATOM 607 C C . GLY A 1 94 ? 1.970 4.752 5.448 1.00 121.18 118 GLY A C 1
ATOM 608 O O . GLY A 1 94 ? 2.611 5.754 5.770 1.00 119.86 118 GLY A O 1
ATOM 609 N N . ASN A 1 95 ? 2.238 3.516 5.901 1.00 117.90 119 ASN A N 1
ATOM 610 C CA . ASN A 1 95 ? 3.361 3.095 6.734 1.00 117.70 119 ASN A CA 1
ATOM 611 C C . ASN A 1 95 ? 4.321 2.288 5.827 1.00 119.63 119 ASN A C 1
ATOM 612 O O . ASN A 1 95 ? 5.302 1.710 6.298 1.00 118.94 119 ASN A O 1
ATOM 617 N N . THR A 1 96 ? 4.000 2.271 4.503 1.00 115.22 120 THR A N 1
ATOM 618 C CA . THR A 1 96 ? 4.663 1.615 3.358 1.00 112.16 120 THR A CA 1
ATOM 619 C C . THR A 1 96 ? 4.615 0.070 3.472 1.00 116.70 120 THR A C 1
ATOM 620 O O . THR A 1 96 ? 5.270 -0.619 2.685 1.00 113.55 120 THR A O 1
ATOM 624 N N . SER A 1 97 ? 3.789 -0.464 4.405 1.00 116.85 121 SER A N 1
ATOM 625 C CA . SER A 1 97 ? 3.613 -1.899 4.661 1.00 118.18 121 SER A CA 1
ATOM 626 C C . SER A 1 97 ? 2.970 -2.646 3.468 1.00 122.02 121 SER A C 1
ATOM 627 O O . SER A 1 97 ? 3.130 -3.866 3.357 1.00 122.56 121 SER A O 1
ATOM 630 N N . ASN A 1 98 ? 2.250 -1.914 2.593 1.00 117.14 122 ASN A N 1
ATOM 631 C CA . ASN A 1 98 ? 1.561 -2.457 1.423 1.00 116.66 122 ASN A CA 1
ATOM 632 C C . ASN A 1 98 ? 2.496 -2.532 0.197 1.00 116.07 122 ASN A C 1
ATOM 633 O O . ASN A 1 98 ? 2.194 -3.249 -0.764 1.00 115.51 122 ASN A O 1
ATOM 638 N N . GLN A 1 99 ? 3.628 -1.800 0.239 1.00 108.91 123 GLN A N 1
ATOM 639 C CA . GLN A 1 99 ? 4.622 -1.780 -0.836 1.00 104.52 123 GLN A CA 1
ATOM 640 C C . GLN A 1 99 ? 5.500 -3.027 -0.750 1.00 107.42 123 GLN A C 1
ATOM 641 O O . GLN A 1 99 ? 6.108 -3.295 0.295 1.00 107.88 123 GLN A O 1
ATOM 647 N N . ILE A 1 100 ? 5.535 -3.804 -1.846 1.00 102.46 124 ILE A N 1
ATOM 648 C CA . ILE A 1 100 ? 6.307 -5.044 -1.942 1.00 101.86 124 ILE A CA 1
ATOM 649 C C . ILE A 1 100 ? 7.790 -4.689 -2.117 1.00 101.89 124 ILE A C 1
ATOM 650 O O . ILE A 1 100 ? 8.127 -3.805 -2.914 1.00 100.09 124 ILE A O 1
ATOM 655 N N . SER A 1 101 ? 8.658 -5.371 -1.344 1.00 96.59 125 SER A N 1
ATOM 656 C CA . SER A 1 101 ? 10.112 -5.225 -1.363 1.00 93.58 125 SER A CA 1
ATOM 657 C C . SER A 1 101 ? 10.663 -5.528 -2.760 1.00 95.90 125 SER A C 1
ATOM 658 O O . SER A 1 101 ? 10.300 -6.548 -3.353 1.00 97.02 125 SER A O 1
ATOM 661 N N . HIS A 1 102 ? 11.526 -4.638 -3.284 1.00 89.40 126 HIS A N 1
ATOM 662 C CA . HIS A 1 102 ? 12.179 -4.806 -4.589 1.00 86.74 126 HIS A CA 1
ATOM 663 C C . HIS A 1 102 ? 13.479 -5.578 -4.459 1.00 88.85 126 HIS A C 1
ATOM 664 O O . HIS A 1 102 ? 14.175 -5.775 -5.457 1.00 86.45 126 HIS A O 1
ATOM 671 N N . TRP A 1 103 ? 13.820 -5.995 -3.227 1.00 87.06 127 TRP A N 1
ATOM 672 C CA . TRP A 1 103 ? 15.089 -6.646 -2.963 1.00 87.55 127 TRP A CA 1
ATOM 673 C C . TRP A 1 103 ? 14.970 -8.010 -2.247 1.00 94.43 127 TRP A C 1
ATOM 674 O O . TRP A 1 103 ? 15.888 -8.411 -1.528 1.00 95.19 127 TRP A O 1
ATOM 685 N N . ASP A 1 104 ? 13.894 -8.763 -2.530 1.00 92.44 128 ASP A N 1
ATOM 686 C CA . ASP A 1 104 ? 13.761 -10.134 -2.039 1.00 95.70 128 ASP A CA 1
ATOM 687 C C . ASP A 1 104 ? 14.508 -11.027 -3.063 1.00 98.98 128 ASP A C 1
ATOM 688 O O . ASP A 1 104 ? 14.942 -10.509 -4.096 1.00 95.59 128 ASP A O 1
ATOM 693 N N . LEU A 1 105 ? 14.684 -12.333 -2.788 1.00 98.40 129 LEU A N 1
ATOM 694 C CA . LEU A 1 105 ? 15.442 -13.224 -3.676 1.00 98.32 129 LEU A CA 1
ATOM 695 C C . LEU A 1 105 ? 14.906 -13.260 -5.122 1.00 99.26 129 LEU A C 1
ATOM 696 O O . LEU A 1 105 ? 15.703 -13.164 -6.057 1.00 96.53 129 LEU A O 1
ATOM 701 N N . GLY A 1 106 ? 13.585 -13.355 -5.278 1.00 95.77 130 GLY A N 1
ATOM 702 C CA . GLY A 1 106 ? 12.928 -13.393 -6.581 1.00 93.68 130 GLY A CA 1
ATOM 703 C C . GLY A 1 106 ? 13.122 -12.127 -7.391 1.00 92.88 130 GLY A C 1
ATOM 704 O O . GLY A 1 106 ? 13.457 -12.196 -8.579 1.00 91.25 130 GLY A O 1
ATOM 705 N N . SER A 1 107 ? 12.920 -10.962 -6.736 1.00 86.84 131 SER A N 1
ATOM 706 C CA . SER A 1 107 ? 13.051 -9.616 -7.299 1.00 82.92 131 SER A CA 1
ATOM 707 C C . SER A 1 107 ? 14.502 -9.288 -7.663 1.00 83.99 131 SER A C 1
ATOM 708 O O . SER A 1 107 ? 14.740 -8.627 -8.676 1.00 81.52 131 SER A O 1
ATOM 711 N N . SER A 1 108 ? 15.465 -9.736 -6.825 1.00 81.42 132 SER A N 1
ATOM 712 C CA . SER A 1 108 ? 16.904 -9.534 -7.018 1.00 79.89 132 SER A CA 1
ATOM 713 C C . SER A 1 108 ? 17.393 -10.383 -8.175 1.00 83.41 132 SER A C 1
ATOM 714 O O . SER A 1 108 ? 18.286 -9.951 -8.907 1.00 81.89 132 SER A O 1
ATOM 717 N N . PHE A 1 109 ? 16.798 -11.592 -8.349 1.00 81.13 133 PHE A N 1
ATOM 718 C CA . PHE A 1 109 ? 17.093 -12.502 -9.459 1.00 80.32 133 PHE A CA 1
ATOM 719 C C . PHE A 1 109 ? 16.702 -11.816 -10.754 1.00 80.61 133 PHE A C 1
ATOM 720 O O . PHE A 1 109 ? 17.478 -11.837 -11.708 1.00 79.13 133 PHE A O 1
ATOM 728 N N . PHE A 1 110 ? 15.498 -11.192 -10.767 1.00 75.76 134 PHE A N 1
ATOM 729 C CA . PHE A 1 110 ? 14.970 -10.435 -11.892 1.00 73.14 134 PHE A CA 1
ATOM 730 C C . PHE A 1 110 ? 15.888 -9.251 -12.160 1.00 74.52 134 PHE A C 1
ATOM 731 O O . PHE A 1 110 ? 16.311 -9.062 -13.302 1.00 73.91 134 PHE A O 1
ATOM 739 N N . PHE A 1 111 ? 16.224 -8.484 -11.104 1.00 69.89 135 PHE A N 1
ATOM 740 C CA . PHE A 1 111 ? 17.112 -7.328 -11.184 1.00 67.93 135 PHE A CA 1
ATOM 741 C C . PHE A 1 111 ? 18.456 -7.703 -11.804 1.00 73.90 135 PHE A C 1
ATOM 742 O O . PHE A 1 111 ? 18.943 -6.982 -12.661 1.00 72.94 135 PHE A O 1
ATOM 750 N N . ALA A 1 112 ? 19.066 -8.806 -11.346 1.00 73.57 136 ALA A N 1
ATOM 751 C CA . ALA A 1 112 ? 20.340 -9.304 -11.851 1.00 73.70 136 ALA A CA 1
ATOM 752 C C . ALA A 1 112 ? 20.238 -9.581 -13.364 1.00 76.63 136 ALA A C 1
ATOM 753 O O . ALA A 1 112 ? 21.167 -9.264 -14.104 1.00 76.32 136 ALA A O 1
ATOM 755 N N . GLY A 1 113 ? 19.083 -10.096 -13.796 1.00 72.30 137 GLY A N 1
ATOM 756 C CA . GLY A 1 113 ? 18.765 -10.391 -15.187 1.00 71.03 137 GLY A CA 1
ATOM 757 C C . GLY A 1 113 ? 18.794 -9.159 -16.064 1.00 72.70 137 GLY A C 1
ATOM 758 O O . GLY A 1 113 ? 19.460 -9.165 -17.101 1.00 72.30 137 GLY A O 1
ATOM 759 N N . THR A 1 114 ? 18.113 -8.077 -15.617 1.00 67.41 138 THR A N 1
ATOM 760 C CA . THR A 1 114 ? 18.043 -6.770 -16.289 1.00 64.99 138 THR A CA 1
ATOM 761 C C . THR A 1 114 ? 19.438 -6.117 -16.431 1.00 69.19 138 THR A C 1
ATOM 762 O O . THR A 1 114 ? 19.655 -5.318 -17.354 1.00 68.68 138 THR A O 1
ATOM 766 N N . VAL A 1 115 ? 20.369 -6.457 -15.507 1.00 65.35 139 VAL A N 1
ATOM 767 C CA . VAL A 1 115 ? 21.746 -5.967 -15.495 1.00 64.55 139 VAL A CA 1
ATOM 768 C C . VAL A 1 115 ? 22.537 -6.638 -16.624 1.00 69.78 139 VAL A C 1
ATOM 769 O O . VAL A 1 115 ? 23.077 -5.933 -17.478 1.00 69.34 139 VAL A O 1
ATOM 773 N N . ILE A 1 116 ? 22.600 -7.989 -16.625 1.00 67.95 140 ILE A N 1
ATOM 774 C CA . ILE A 1 116 ? 23.395 -8.788 -17.566 1.00 68.60 140 ILE A CA 1
ATOM 775 C C . ILE A 1 116 ? 22.819 -8.757 -19.000 1.00 70.44 140 ILE A C 1
ATOM 776 O O . ILE A 1 116 ? 23.590 -8.922 -19.945 1.00 70.57 140 ILE A O 1
ATOM 781 N N . THR A 1 117 ? 21.498 -8.518 -19.166 1.00 65.28 141 THR A N 1
ATOM 782 C CA . THR A 1 117 ? 20.866 -8.394 -20.488 1.00 63.33 141 THR A CA 1
ATOM 783 C C . THR A 1 117 ? 21.041 -6.976 -21.049 1.00 67.95 141 THR A C 1
ATOM 784 O O . THR A 1 117 ? 20.829 -6.764 -22.244 1.00 68.11 141 THR A O 1
ATOM 788 N N . THR A 1 118 ? 21.404 -6.004 -20.169 1.00 64.94 142 THR A N 1
ATOM 789 C CA . THR A 1 118 ? 21.572 -4.548 -20.386 1.00 63.22 142 THR A CA 1
ATOM 790 C C . THR A 1 118 ? 20.183 -3.893 -20.603 1.00 65.90 142 THR A C 1
ATOM 791 O O . THR A 1 118 ? 20.105 -2.749 -21.067 1.00 66.24 142 THR A O 1
ATOM 795 N N . ILE A 1 119 ? 19.092 -4.606 -20.245 1.00 61.22 143 ILE A N 1
ATOM 796 C CA . ILE A 1 119 ? 17.723 -4.096 -20.398 1.00 59.80 143 ILE A CA 1
ATOM 797 C C . ILE A 1 119 ? 17.506 -2.987 -19.368 1.00 64.96 143 ILE A C 1
ATOM 798 O O . ILE A 1 119 ? 16.991 -1.928 -19.718 1.00 64.11 143 ILE A O 1
ATOM 803 N N . GLY A 1 120 ? 17.977 -3.211 -18.139 1.00 63.92 144 GLY A N 1
ATOM 804 C CA . GLY A 1 120 ? 17.829 -2.262 -17.043 1.00 64.82 144 GLY A CA 1
ATOM 805 C C . GLY A 1 120 ? 16.456 -2.391 -16.420 1.00 72.39 144 GLY A C 1
ATOM 806 O O . GLY A 1 120 ? 15.642 -3.188 -16.896 1.00 72.26 144 GLY A O 1
ATOM 807 N N . PHE A 1 121 ? 16.183 -1.637 -15.342 1.00 72.84 145 PHE A N 1
ATOM 808 C CA . PHE A 1 121 ? 14.879 -1.690 -14.670 1.00 74.56 145 PHE A CA 1
ATOM 809 C C . PHE A 1 121 ? 14.428 -0.286 -14.244 1.00 78.92 145 PHE A C 1
ATOM 810 O O . PHE A 1 121 ? 13.888 -0.090 -13.153 1.00 80.95 145 PHE A O 1
ATOM 818 N N . GLY A 1 122 ? 14.615 0.669 -15.149 1.00 73.30 146 GLY A N 1
ATOM 819 C CA . GLY A 1 122 ? 14.249 2.058 -14.942 1.00 72.74 146 GLY A CA 1
ATOM 820 C C . GLY A 1 122 ? 15.032 2.685 -13.818 1.00 77.14 146 GLY A C 1
ATOM 821 O O . GLY A 1 122 ? 16.264 2.677 -13.827 1.00 76.55 146 GLY A O 1
ATOM 822 N N . ASN A 1 123 ? 14.308 3.166 -12.812 1.00 75.39 147 ASN A N 1
ATOM 823 C CA . ASN A 1 123 ? 14.868 3.858 -11.659 1.00 75.76 147 ASN A CA 1
ATOM 824 C C . ASN A 1 123 ? 15.223 2.924 -10.494 1.00 79.51 147 ASN A C 1
ATOM 825 O O . ASN A 1 123 ? 15.859 3.390 -9.546 1.00 80.59 147 ASN A O 1
ATOM 830 N N . ILE A 1 124 ? 14.859 1.620 -10.565 1.00 75.22 148 ILE A N 1
ATOM 831 C CA . ILE A 1 124 ? 15.215 0.664 -9.508 1.00 76.05 148 ILE A CA 1
ATOM 832 C C . ILE A 1 124 ? 16.696 0.271 -9.704 1.00 79.14 148 ILE A C 1
ATOM 833 O O . ILE A 1 124 ? 17.095 -0.219 -10.766 1.00 77.83 148 ILE A O 1
ATOM 838 N N . SER A 1 125 ? 17.509 0.559 -8.686 1.00 76.32 149 SER A N 1
ATOM 839 C CA . SER A 1 125 ? 18.950 0.330 -8.702 1.00 76.10 149 SER A CA 1
ATOM 840 C C . SER A 1 125 ? 19.489 0.125 -7.279 1.00 80.36 149 SER A C 1
ATOM 841 O O . SER A 1 125 ? 18.818 0.559 -6.340 1.00 80.88 149 SER A O 1
ATOM 844 N N . PRO A 1 126 ? 20.707 -0.454 -7.076 1.00 76.94 150 PRO A N 1
ATOM 845 C CA . PRO A 1 126 ? 21.242 -0.561 -5.707 1.00 78.37 150 PRO A CA 1
ATOM 846 C C . PRO A 1 126 ? 21.436 0.822 -5.075 1.00 81.91 150 PRO A C 1
ATOM 847 O O . PRO A 1 126 ? 21.849 1.759 -5.759 1.00 80.85 150 PRO A O 1
ATOM 851 N N . ARG A 1 127 ? 21.077 0.960 -3.794 1.00 79.77 151 ARG A N 1
ATOM 852 C CA . ARG A 1 127 ? 21.124 2.230 -3.066 1.00 80.88 151 ARG A CA 1
ATOM 853 C C . ARG A 1 127 ? 22.226 2.275 -1.993 1.00 87.98 151 ARG A C 1
ATOM 854 O O . ARG A 1 127 ? 22.424 3.325 -1.379 1.00 89.90 151 ARG A O 1
ATOM 862 N N . THR A 1 128 ? 22.943 1.158 -1.773 1.00 84.67 152 THR A N 1
ATOM 863 C CA . THR A 1 128 ? 24.052 1.094 -0.812 1.00 86.66 152 THR A CA 1
ATOM 864 C C . THR A 1 128 ? 25.391 1.070 -1.560 1.00 92.32 152 THR A C 1
ATOM 865 O O . THR A 1 128 ? 25.434 0.682 -2.737 1.00 89.76 152 THR A O 1
ATOM 869 N N . GLU A 1 129 ? 26.484 1.454 -0.860 1.00 92.65 153 GLU A N 1
ATOM 870 C CA . GLU A 1 129 ? 27.851 1.469 -1.386 1.00 93.95 153 GLU A CA 1
ATOM 871 C C . GLU A 1 129 ? 28.240 0.085 -1.921 1.00 96.83 153 GLU A C 1
ATOM 872 O O . GLU A 1 129 ? 28.629 -0.016 -3.088 1.00 94.65 153 GLU A O 1
ATOM 878 N N . GLY A 1 130 ? 28.060 -0.951 -1.088 1.00 94.22 154 GLY A N 1
ATOM 879 C CA . GLY A 1 130 ? 28.325 -2.348 -1.425 1.00 94.27 154 GLY A CA 1
ATOM 880 C C . GLY A 1 130 ? 27.563 -2.825 -2.650 1.00 95.49 154 GLY A C 1
ATOM 881 O O . GLY A 1 130 ? 28.146 -3.455 -3.539 1.00 94.69 154 GLY A O 1
ATOM 882 N N . GLY A 1 131 ? 26.270 -2.491 -2.702 1.00 89.66 155 GLY A N 1
ATOM 883 C CA . GLY A 1 131 ? 25.384 -2.829 -3.810 1.00 85.82 155 GLY A CA 1
ATOM 884 C C . GLY A 1 131 ? 25.843 -2.229 -5.121 1.00 87.41 155 GLY A C 1
ATOM 885 O O . GLY A 1 131 ? 25.802 -2.900 -6.154 1.00 86.17 155 GLY A O 1
ATOM 886 N N . LYS A 1 132 ? 26.297 -0.959 -5.082 1.00 83.32 156 LYS A N 1
ATOM 887 C CA . LYS A 1 132 ? 26.808 -0.231 -6.245 1.00 81.52 156 LYS A CA 1
ATOM 888 C C . LYS A 1 132 ? 28.164 -0.805 -6.682 1.00 88.85 156 LYS A C 1
ATOM 889 O O . LYS A 1 132 ? 28.359 -0.996 -7.878 1.00 87.97 156 LYS A O 1
ATOM 895 N N . ILE A 1 133 ? 29.073 -1.123 -5.723 1.00 89.52 157 ILE A N 1
ATOM 896 C CA . ILE A 1 133 ? 30.390 -1.734 -5.990 1.00 91.65 157 ILE A CA 1
ATOM 897 C C . ILE A 1 133 ? 30.172 -3.102 -6.674 1.00 94.82 157 ILE A C 1
ATOM 898 O O . ILE A 1 133 ? 30.730 -3.344 -7.749 1.00 94.53 157 ILE A O 1
ATOM 903 N N . PHE A 1 134 ? 29.336 -3.967 -6.056 1.00 90.33 158 PHE A N 1
ATOM 904 C CA . PHE A 1 134 ? 29.003 -5.292 -6.569 1.00 88.97 158 PHE A CA 1
ATOM 905 C C . PHE A 1 134 ? 28.339 -5.204 -7.944 1.00 89.77 158 PHE A C 1
ATOM 906 O O . PHE A 1 134 ? 28.714 -5.970 -8.828 1.00 89.36 158 PHE A O 1
ATOM 914 N N . CYS A 1 135 ? 27.388 -4.264 -8.139 1.00 83.75 159 CYS A N 1
ATOM 915 C CA . CYS A 1 135 ? 26.696 -4.101 -9.423 1.00 80.26 159 CYS A CA 1
ATOM 916 C C . CYS A 1 135 ? 27.676 -3.741 -10.559 1.00 84.62 159 CYS A C 1
ATOM 917 O O . CYS A 1 135 ? 27.466 -4.196 -11.679 1.00 83.12 159 CYS A O 1
ATOM 920 N N . ILE A 1 136 ? 28.735 -2.945 -10.274 1.00 82.92 160 ILE A N 1
ATOM 921 C CA . ILE A 1 136 ? 29.748 -2.555 -11.263 1.00 83.26 160 ILE A CA 1
ATOM 922 C C . ILE A 1 136 ? 30.495 -3.819 -11.740 1.00 88.89 160 ILE A C 1
ATOM 923 O O . ILE A 1 136 ? 30.529 -4.075 -12.944 1.00 87.62 160 ILE A O 1
ATOM 928 N N . ILE A 1 137 ? 31.044 -4.616 -10.793 1.00 88.09 161 ILE A N 1
ATOM 929 C CA . ILE A 1 137 ? 31.785 -5.858 -11.063 1.00 89.68 161 ILE A CA 1
ATOM 930 C C . ILE A 1 137 ? 30.846 -6.899 -11.724 1.00 91.16 161 ILE A C 1
ATOM 931 O O . ILE A 1 137 ? 31.235 -7.524 -12.713 1.00 91.26 161 ILE A O 1
ATOM 936 N N . TYR A 1 138 ? 29.608 -7.038 -11.204 1.00 84.94 162 TYR A N 1
ATOM 937 C CA . TYR A 1 138 ? 28.582 -7.958 -11.707 1.00 82.48 162 TYR A CA 1
ATOM 938 C C . TYR A 1 138 ? 28.194 -7.639 -13.152 1.00 84.97 162 TYR A C 1
ATOM 939 O O . TYR A 1 138 ? 27.977 -8.565 -13.929 1.00 85.17 162 TYR A O 1
ATOM 948 N N . ALA A 1 139 ? 28.104 -6.339 -13.510 1.00 79.63 163 ALA A N 1
ATOM 949 C CA . ALA A 1 139 ? 27.760 -5.895 -14.859 1.00 76.75 163 ALA A CA 1
ATOM 950 C C . ALA A 1 139 ? 28.913 -6.160 -15.829 1.00 83.25 163 ALA A C 1
ATOM 951 O O . ALA A 1 139 ? 28.697 -6.800 -16.859 1.00 82.93 163 ALA A O 1
ATOM 953 N N . LEU A 1 140 ? 30.146 -5.725 -15.476 1.00 81.47 164 LEU A N 1
ATOM 954 C CA . LEU A 1 140 ? 31.344 -5.887 -16.306 1.00 82.58 164 LEU A CA 1
ATOM 955 C C . LEU A 1 140 ? 31.681 -7.362 -16.597 1.00 88.72 164 LEU A C 1
ATOM 956 O O . LEU A 1 140 ? 32.308 -7.651 -17.614 1.00 89.23 164 LEU A O 1
ATOM 961 N N . LEU A 1 141 ? 31.262 -8.282 -15.716 1.00 86.09 165 LEU A N 1
ATOM 962 C CA . LEU A 1 141 ? 31.520 -9.716 -15.847 1.00 87.56 165 LEU A CA 1
ATOM 963 C C . LEU A 1 141 ? 30.302 -10.473 -16.420 1.00 87.90 165 LEU A C 1
ATOM 964 O O . LEU A 1 141 ? 30.490 -11.398 -17.212 1.00 88.14 165 LEU A O 1
ATOM 969 N N . GLY A 1 142 ? 29.093 -10.066 -16.026 1.00 81.23 166 GLY A N 1
ATOM 970 C CA . GLY A 1 142 ? 27.836 -10.680 -16.443 1.00 79.20 166 GLY A CA 1
ATOM 971 C C . GLY A 1 142 ? 27.376 -10.383 -17.856 1.00 80.89 166 GLY A C 1
ATOM 972 O O . GLY A 1 142 ? 26.809 -11.267 -18.510 1.00 80.36 166 GLY A O 1
ATOM 973 N N . ILE A 1 143 ? 27.589 -9.137 -18.335 1.00 75.61 167 ILE A N 1
ATOM 974 C CA . ILE A 1 143 ? 27.208 -8.729 -19.693 1.00 73.73 167 ILE A CA 1
ATOM 975 C C . ILE A 1 143 ? 28.002 -9.587 -20.736 1.00 79.97 167 ILE A C 1
ATOM 976 O O . ILE A 1 143 ? 27.329 -10.195 -21.577 1.00 79.01 167 ILE A O 1
ATOM 981 N N . PRO A 1 144 ? 29.366 -9.744 -20.671 1.00 78.99 168 PRO A N 1
ATOM 982 C CA . PRO A 1 144 ? 30.051 -10.624 -21.641 1.00 80.03 168 PRO A CA 1
ATOM 983 C C . PRO A 1 144 ? 29.653 -12.097 -21.498 1.00 85.42 168 PRO A C 1
ATOM 984 O O . PRO A 1 144 ? 29.593 -12.789 -22.513 1.00 86.29 168 PRO A O 1
ATOM 988 N N . LEU A 1 145 ? 29.370 -12.571 -20.258 1.00 81.93 169 LEU A N 1
ATOM 989 C CA . LEU A 1 145 ? 28.938 -13.949 -19.994 1.00 83.05 169 LEU A CA 1
ATOM 990 C C . LEU A 1 145 ? 27.579 -14.226 -20.663 1.00 85.98 169 LEU A C 1
ATOM 991 O O . LEU A 1 145 ? 27.444 -15.229 -21.367 1.00 87.12 169 LEU A O 1
ATOM 996 N N . PHE A 1 146 ? 26.587 -13.328 -20.463 1.00 79.93 170 PHE A N 1
ATOM 997 C CA . PHE A 1 146 ? 25.258 -13.474 -21.063 1.00 77.45 170 PHE A CA 1
ATOM 998 C C . PHE A 1 146 ? 25.338 -13.405 -22.602 1.00 82.33 170 PHE A C 1
ATOM 999 O O . PHE A 1 146 ? 24.616 -14.142 -23.269 1.00 82.59 170 PHE A O 1
ATOM 1007 N N . GLY A 1 147 ? 26.226 -12.553 -23.130 1.00 79.21 171 GLY A N 1
ATOM 1008 C CA . GLY A 1 147 ? 26.469 -12.387 -24.561 1.00 79.06 171 GLY A CA 1
ATOM 1009 C C . GLY A 1 147 ? 26.828 -13.692 -25.246 1.00 87.57 171 GLY A C 1
ATOM 1010 O O . GLY A 1 147 ? 26.418 -13.923 -26.388 1.00 86.25 171 GLY A O 1
ATOM 1011 N N . PHE A 1 148 ? 27.557 -14.580 -24.515 1.00 88.87 172 PHE A N 1
ATOM 1012 C CA . PHE A 1 148 ? 27.946 -15.923 -24.954 1.00 92.16 172 PHE A CA 1
ATOM 1013 C C . PHE A 1 148 ? 26.729 -16.838 -25.046 1.00 95.37 172 PHE A C 1
ATOM 1014 O O . PHE A 1 148 ? 26.608 -17.579 -26.024 1.00 96.74 172 PHE A O 1
ATOM 1022 N N . LEU A 1 149 ? 25.826 -16.776 -24.043 1.00 89.85 173 LEU A N 1
ATOM 1023 C CA . LEU A 1 149 ? 24.586 -17.555 -24.028 1.00 89.89 173 LEU A CA 1
ATOM 1024 C C . LEU A 1 149 ? 23.694 -17.134 -25.199 1.00 92.53 173 LEU A C 1
ATOM 1025 O O . LEU A 1 149 ? 23.136 -17.995 -25.878 1.00 94.13 173 LEU A O 1
ATOM 1030 N N . LEU A 1 150 ? 23.605 -15.819 -25.455 1.00 86.24 174 LEU A N 1
ATOM 1031 C CA . LEU A 1 150 ? 22.792 -15.251 -26.522 1.00 84.23 174 LEU A CA 1
ATOM 1032 C C . LEU A 1 150 ? 23.350 -15.576 -27.912 1.00 88.45 174 LEU A C 1
ATOM 1033 O O . LEU A 1 150 ? 22.553 -15.842 -28.815 1.00 88.65 174 LEU A O 1
ATOM 1038 N N . ALA A 1 151 ? 24.696 -15.577 -28.086 1.00 84.72 175 ALA A N 1
ATOM 1039 C CA . ALA A 1 151 ? 25.323 -15.931 -29.371 1.00 84.74 175 ALA A CA 1
ATOM 1040 C C . ALA A 1 151 ? 25.094 -17.411 -29.668 1.00 91.59 175 ALA A C 1
ATOM 1041 O O . ALA A 1 151 ? 24.869 -17.775 -30.821 1.00 92.71 175 ALA A O 1
ATOM 1043 N N . GLY A 1 152 ? 25.109 -18.229 -28.613 1.00 89.40 176 GLY A N 1
ATOM 1044 C CA . GLY A 1 152 ? 24.871 -19.664 -28.678 1.00 92.35 176 GLY A CA 1
ATOM 1045 C C . GLY A 1 152 ? 23.449 -19.999 -29.070 1.00 95.79 176 GLY A C 1
ATOM 1046 O O . GLY A 1 152 ? 23.234 -20.888 -29.895 1.00 97.53 176 GLY A O 1
ATOM 1047 N N . VAL A 1 153 ? 22.470 -19.274 -28.481 1.00 89.97 177 VAL A N 1
ATOM 1048 C CA . VAL A 1 153 ? 21.032 -19.417 -28.755 1.00 89.36 177 VAL A CA 1
ATOM 1049 C C . VAL A 1 153 ? 20.785 -18.996 -30.216 1.00 92.68 177 VAL A C 1
ATOM 1050 O O . VAL A 1 153 ? 20.051 -19.681 -30.926 1.00 94.75 177 VAL A O 1
ATOM 1054 N N . GLY A 1 154 ? 21.458 -17.927 -30.650 1.00 86.62 178 GLY A N 1
ATOM 1055 C CA . GLY A 1 154 ? 21.394 -17.409 -32.010 1.00 85.81 178 GLY A CA 1
ATOM 1056 C C . GLY A 1 154 ? 21.892 -18.407 -33.036 1.00 94.28 178 GLY A C 1
ATOM 1057 O O . GLY A 1 154 ? 21.247 -18.591 -34.073 1.00 94.99 178 GLY A O 1
ATOM 1058 N N . ASP A 1 155 ? 23.027 -19.085 -32.734 1.00 93.66 179 ASP A N 1
ATOM 1059 C CA . ASP A 1 155 ? 23.634 -20.124 -33.577 1.00 96.92 179 ASP A CA 1
ATOM 1060 C C . ASP A 1 155 ? 22.685 -21.310 -33.746 1.00 103.67 179 ASP A C 1
ATOM 1061 O O . ASP A 1 155 ? 22.545 -21.817 -34.858 1.00 105.45 179 ASP A O 1
ATOM 1066 N N . GLN A 1 156 ? 22.031 -21.738 -32.645 1.00 100.87 180 GLN A N 1
ATOM 1067 C CA . GLN A 1 156 ? 21.084 -22.854 -32.619 1.00 104.07 180 GLN A CA 1
ATOM 1068 C C . GLN A 1 156 ? 19.834 -22.521 -33.423 1.00 107.92 180 GLN A C 1
ATOM 1069 O O . GLN A 1 156 ? 19.434 -23.322 -34.267 1.00 110.74 180 GLN A O 1
ATOM 1075 N N . LEU A 1 157 ? 19.244 -21.328 -33.199 1.00 101.42 181 LEU A N 1
ATOM 1076 C CA . LEU A 1 157 ? 18.050 -20.876 -33.922 1.00 100.81 181 LEU A CA 1
ATOM 1077 C C . LEU A 1 157 ? 18.344 -20.647 -35.403 1.00 103.89 181 LEU A C 1
ATOM 1078 O O . LEU A 1 157 ? 17.451 -20.834 -36.228 1.00 104.47 181 LEU A O 1
ATOM 1083 N N . GLY A 1 158 ? 19.584 -20.256 -35.710 1.00 99.30 182 GLY A N 1
ATOM 1084 C CA . GLY A 1 158 ? 20.070 -20.034 -37.067 1.00 99.25 182 GLY A CA 1
ATOM 1085 C C . GLY A 1 158 ? 20.129 -21.325 -37.856 1.00 108.62 182 GLY A C 1
ATOM 1086 O O . GLY A 1 158 ? 19.771 -21.347 -39.037 1.00 109.55 182 GLY A O 1
ATOM 1087 N N . THR A 1 159 ? 20.558 -22.418 -37.186 1.00 108.38 183 THR A N 1
ATOM 1088 C CA . THR A 1 159 ? 20.656 -23.771 -37.735 1.00 112.72 183 THR A CA 1
ATOM 1089 C C . THR A 1 159 ? 19.236 -24.311 -37.989 1.00 120.47 183 THR A C 1
ATOM 1090 O O . THR A 1 159 ? 18.991 -24.854 -39.066 1.00 122.86 183 THR A O 1
ATOM 1094 N N . ILE A 1 160 ? 18.310 -24.141 -37.007 1.00 117.35 184 ILE A N 1
ATOM 1095 C CA . ILE A 1 160 ? 16.904 -24.573 -37.074 1.00 120.04 184 ILE A CA 1
ATOM 1096 C C . ILE A 1 160 ? 16.191 -23.886 -38.261 1.00 125.58 184 ILE A C 1
ATOM 1097 O O . ILE A 1 160 ? 15.644 -24.578 -39.124 1.00 128.66 184 ILE A O 1
ATOM 1102 N N . PHE A 1 161 ? 16.217 -22.536 -38.300 1.00 119.81 185 PHE A N 1
ATOM 1103 C CA . PHE A 1 161 ? 15.584 -21.721 -39.339 1.00 119.57 185 PHE A CA 1
ATOM 1104 C C . PHE A 1 161 ? 16.240 -21.929 -40.707 1.00 125.59 185 PHE A C 1
ATOM 1105 O O . PHE A 1 161 ? 15.543 -21.893 -41.721 1.00 126.99 185 PHE A O 1
ATOM 1113 N N . GLY A 1 162 ? 17.556 -22.151 -40.715 1.00 121.91 186 GLY A N 1
ATOM 1114 C CA . GLY A 1 162 ? 18.339 -22.395 -41.922 1.00 122.66 186 GLY A CA 1
ATOM 1115 C C . GLY A 1 162 ? 17.915 -23.655 -42.646 1.00 130.79 186 GLY A C 1
ATOM 1116 O O . GLY A 1 162 ? 17.696 -23.625 -43.859 1.00 131.85 186 GLY A O 1
ATOM 1117 N N . LYS A 1 163 ? 17.763 -24.763 -41.889 1.00 129.94 187 LYS A N 1
ATOM 1118 C CA . LYS A 1 163 ? 17.329 -26.075 -42.387 1.00 134.98 187 LYS A CA 1
ATOM 1119 C C . LYS A 1 163 ? 15.895 -26.007 -42.933 1.00 140.69 187 LYS A C 1
ATOM 1120 O O . LYS A 1 163 ? 15.591 -26.643 -43.944 1.00 144.16 187 LYS A O 1
ATOM 1126 N N . GLY A 1 164 ? 15.050 -25.223 -42.264 1.00 134.79 188 GLY A N 1
ATOM 1127 C CA . GLY A 1 164 ? 13.658 -25.003 -42.638 1.00 135.87 188 GLY A CA 1
ATOM 1128 C C . GLY A 1 164 ? 13.515 -24.201 -43.914 1.00 138.01 188 GLY A C 1
ATOM 1129 O O . GLY A 1 164 ? 12.681 -24.535 -44.756 1.00 140.96 188 GLY A O 1
ATOM 1130 N N . ILE A 1 165 ? 14.344 -23.146 -44.071 1.00 130.01 189 ILE A N 1
ATOM 1131 C CA . ILE A 1 165 ? 14.369 -22.268 -45.246 1.00 128.40 189 ILE A CA 1
ATOM 1132 C C . ILE A 1 165 ? 14.938 -23.033 -46.454 1.00 134.69 189 ILE A C 1
ATOM 1133 O O . ILE A 1 165 ? 14.498 -22.791 -47.579 1.00 135.23 189 ILE A O 1
ATOM 1138 N N . ALA A 1 166 ? 15.876 -23.979 -46.208 1.00 132.73 190 ALA A N 1
ATOM 1139 C CA . ALA A 1 166 ? 16.494 -24.834 -47.229 1.00 135.71 190 ALA A CA 1
ATOM 1140 C C . ALA A 1 166 ? 15.444 -25.708 -47.911 1.00 144.64 190 ALA A C 1
ATOM 1141 O O . ALA A 1 166 ? 15.524 -25.921 -49.118 1.00 146.44 190 ALA A O 1
ATOM 1143 N N . LYS A 1 167 ? 14.446 -26.183 -47.137 1.00 143.24 191 LYS A N 1
ATOM 1144 C CA . LYS A 1 167 ? 13.340 -27.005 -47.627 1.00 148.09 191 LYS A CA 1
ATOM 1145 C C . LYS A 1 167 ? 12.352 -26.156 -48.437 1.00 151.61 191 LYS A C 1
ATOM 1146 O O . LYS A 1 167 ? 11.845 -26.637 -49.450 1.00 155.37 191 LYS A O 1
ATOM 1152 N N . VAL A 1 168 ? 12.099 -24.895 -48.007 1.00 143.56 192 VAL A N 1
ATOM 1153 C CA . VAL A 1 168 ? 11.206 -23.938 -48.684 1.00 143.05 192 VAL A CA 1
ATOM 1154 C C . VAL A 1 168 ? 11.846 -23.524 -50.024 1.00 148.03 192 VAL A C 1
ATOM 1155 O O . VAL A 1 168 ? 11.158 -23.516 -51.048 1.00 150.45 192 VAL A O 1
ATOM 1159 N N . GLU A 1 169 ? 13.164 -23.215 -50.012 1.00 142.73 193 GLU A N 1
ATOM 1160 C CA . GLU A 1 169 ? 13.947 -22.825 -51.191 1.00 142.47 193 GLU A CA 1
ATOM 1161 C C . GLU A 1 169 ? 13.994 -23.961 -52.225 1.00 152.03 193 GLU A C 1
ATOM 1162 O O . GLU A 1 169 ? 13.790 -23.694 -53.409 1.00 153.01 193 GLU A O 1
ATOM 1164 N N . ASP A 1 170 ? 14.215 -25.221 -51.773 1.00 152.43 194 ASP A N 1
ATOM 1165 C CA . ASP A 1 170 ? 14.254 -26.414 -52.633 1.00 158.36 194 ASP A CA 1
ATOM 1166 C C . ASP A 1 170 ? 12.887 -26.682 -53.290 1.00 166.74 194 ASP A C 1
ATOM 1167 O O . ASP A 1 170 ? 12.839 -27.215 -54.404 1.00 170.05 194 ASP A O 1
ATOM 1172 N N . THR A 1 171 ? 11.788 -26.299 -52.601 1.00 162.91 195 THR A N 1
ATOM 1173 C CA . THR A 1 171 ? 10.414 -26.441 -53.086 1.00 166.94 195 THR A CA 1
ATOM 1174 C C . THR A 1 171 ? 10.153 -25.389 -54.180 1.00 169.95 195 THR A C 1
ATOM 1175 O O . THR A 1 171 ? 9.629 -25.741 -55.238 1.00 173.84 195 THR A O 1
ATOM 1179 N N . PHE A 1 172 ? 10.531 -24.114 -53.931 1.00 161.44 196 PHE A N 1
ATOM 1180 C CA . PHE A 1 172 ? 10.352 -23.018 -54.887 1.00 160.36 196 PHE A CA 1
ATOM 1181 C C . PHE A 1 172 ? 11.288 -23.162 -56.101 1.00 166.03 196 PHE A C 1
ATOM 1182 O O . PHE A 1 172 ? 10.965 -22.644 -57.172 1.00 167.04 196 PHE A O 1
ATOM 1190 N N . ILE A 1 173 ? 12.422 -23.884 -55.943 1.00 162.62 197 ILE A N 1
AT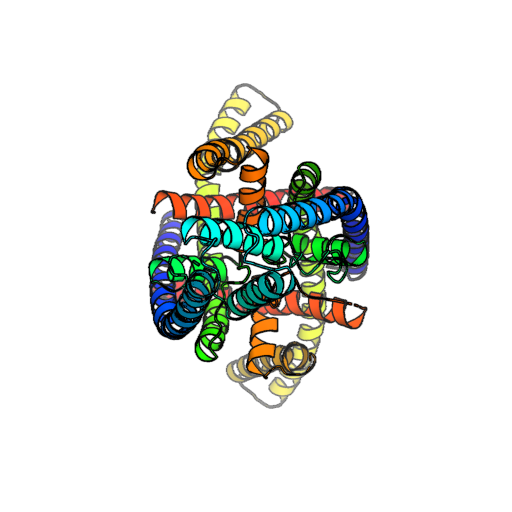OM 1191 C CA . ILE A 1 173 ? 13.386 -24.152 -57.017 1.00 163.62 197 ILE A CA 1
ATOM 1192 C C . ILE A 1 173 ? 12.768 -25.102 -58.047 1.00 173.43 197 ILE A C 1
ATOM 1193 O O . ILE A 1 173 ? 12.960 -24.908 -59.249 1.00 175.02 197 ILE A O 1
ATOM 1195 N N . LYS A 1 174 ? 12.012 -26.112 -57.567 1.00 173.09 198 LYS A N 1
ATOM 1196 C CA . LYS A 1 174 ? 11.321 -27.110 -58.393 1.00 179.24 198 LYS A CA 1
ATOM 1197 C C . LYS A 1 174 ? 10.069 -26.513 -59.051 1.00 184.96 198 LYS A C 1
ATOM 1198 O O . LYS A 1 174 ? 9.601 -27.043 -60.061 1.00 189.86 198 LYS A O 1
ATOM 1204 N N . TRP A 1 175 ? 9.543 -25.404 -58.487 1.00 177.68 199 TRP A N 1
ATOM 1205 C CA . TRP A 1 175 ? 8.354 -24.697 -58.971 1.00 179.41 199 TRP A CA 1
ATOM 1206 C C . TRP A 1 175 ? 8.704 -23.562 -59.955 1.00 183.02 199 TRP A C 1
ATOM 1207 O O . TRP A 1 175 ? 7.841 -22.730 -60.251 1.00 183.16 199 TRP A O 1
ATOM 1218 N N . ASN A 1 176 ? 9.961 -23.547 -60.473 1.00 179.17 200 ASN A N 1
ATOM 1219 C CA . ASN A 1 176 ? 10.519 -22.584 -61.441 1.00 177.83 200 ASN A CA 1
ATOM 1220 C C . ASN A 1 176 ? 10.274 -21.119 -60.996 1.00 178.72 200 ASN A C 1
ATOM 1221 O O . ASN A 1 176 ? 9.653 -20.331 -61.718 1.00 179.72 200 ASN A O 1
ATOM 1223 N N . VAL A 1 177 ? 10.769 -20.774 -59.794 1.00 171.29 201 VAL A N 1
ATOM 1224 C CA . VAL A 1 177 ? 10.631 -19.439 -59.195 1.00 167.13 201 VAL A CA 1
ATOM 1225 C C . VAL A 1 177 ? 12.024 -18.776 -59.129 1.00 167.11 201 VAL A C 1
ATOM 1226 O O . VAL A 1 177 ? 13.010 -19.446 -58.809 1.00 165.57 201 VAL A O 1
ATOM 1230 N N . SER A 1 178 ? 12.092 -17.467 -59.462 1.00 161.99 202 SER A N 1
ATOM 1231 C CA . SER A 1 178 ? 13.310 -16.648 -59.475 1.00 158.17 202 SER A CA 1
ATOM 1232 C C . SER A 1 178 ? 13.917 -16.478 -58.076 1.00 158.41 202 SER A C 1
ATOM 1233 O O . SER A 1 178 ? 13.177 -16.377 -57.093 1.00 157.01 202 SER A O 1
ATOM 1236 N N . GLN A 1 179 ? 15.268 -16.396 -58.008 1.00 152.81 203 GLN A N 1
ATOM 1237 C CA . GLN A 1 179 ? 16.070 -16.210 -56.787 1.00 148.56 2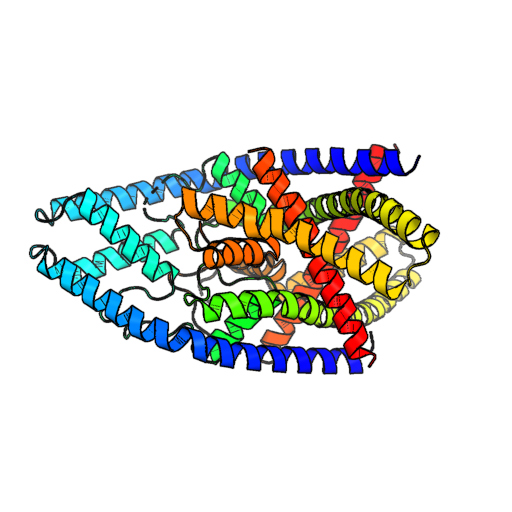03 GLN A CA 1
ATOM 1238 C C . GLN A 1 179 ? 15.669 -14.939 -56.023 1.00 148.25 203 GLN A C 1
ATOM 1239 O O . GLN A 1 179 ? 15.774 -14.906 -54.794 1.00 144.79 203 GLN A O 1
ATOM 1245 N N . THR A 1 180 ? 15.218 -13.902 -56.764 1.00 145.18 204 THR A N 1
ATOM 1246 C CA . THR A 1 180 ? 14.761 -12.604 -56.254 1.00 142.73 204 THR A CA 1
ATOM 1247 C C . THR A 1 180 ? 13.462 -12.788 -55.441 1.00 146.64 204 THR A C 1
ATOM 1248 O O . THR A 1 180 ? 13.314 -12.176 -54.380 1.00 143.28 204 THR A O 1
ATOM 1252 N N . LYS A 1 181 ? 12.537 -13.636 -55.946 1.00 146.64 205 LYS A N 1
ATOM 1253 C CA . LYS A 1 181 ? 11.249 -13.934 -55.317 1.00 147.63 205 LYS A CA 1
ATOM 1254 C C . LYS A 1 181 ? 11.407 -14.874 -54.109 1.00 149.24 205 LYS A C 1
ATOM 1255 O O . LYS A 1 181 ? 10.648 -14.741 -53.148 1.00 147.76 205 LYS A O 1
ATOM 1257 N N . ILE A 1 182 ? 12.386 -15.816 -54.161 1.00 145.44 206 ILE A N 1
ATOM 1258 C CA . ILE A 1 182 ? 12.690 -16.781 -53.090 1.00 144.30 206 ILE A CA 1
ATOM 1259 C C . ILE A 1 182 ? 13.232 -16.020 -51.864 1.00 143.36 206 ILE A C 1
ATOM 1260 O O . ILE A 1 182 ? 12.739 -16.234 -50.753 1.00 142.36 206 ILE A O 1
ATOM 1265 N N . ARG A 1 183 ? 14.220 -15.118 -52.080 1.00 136.71 207 ARG A N 1
ATOM 1266 C CA . ARG A 1 183 ? 14.830 -14.285 -51.036 1.00 132.00 207 ARG A CA 1
ATOM 1267 C C . ARG A 1 183 ? 13.791 -13.349 -50.408 1.00 133.20 207 ARG A C 1
ATOM 1268 O O . ARG A 1 183 ? 13.835 -13.124 -49.199 1.00 130.12 207 ARG A O 1
ATOM 1270 N N . ILE A 1 184 ? 12.847 -12.832 -51.229 1.00 131.01 208 ILE A N 1
ATOM 1271 C CA . ILE A 1 184 ? 11.758 -11.954 -50.793 1.00 130.28 208 ILE A CA 1
ATOM 1272 C C . ILE A 1 184 ? 10.771 -12.734 -49.924 1.00 134.36 208 ILE A C 1
ATOM 1273 O O . ILE A 1 184 ? 10.338 -12.213 -48.895 1.00 132.36 208 ILE A O 1
ATOM 1275 N N . ILE A 1 185 ? 10.448 -13.990 -50.323 1.00 132.86 209 ILE A N 1
ATOM 1276 C CA . ILE A 1 185 ? 9.537 -14.885 -49.600 1.00 134.14 209 ILE A CA 1
ATOM 1277 C C . ILE A 1 185 ? 10.131 -15.274 -48.238 1.00 133.26 209 ILE A C 1
ATOM 1278 O O . ILE A 1 185 ? 9.414 -15.227 -47.238 1.00 132.42 209 ILE A O 1
ATOM 1280 N N . SER A 1 186 ? 11.439 -15.621 -48.197 1.00 126.58 210 SER A N 1
ATOM 1281 C CA . SER A 1 186 ? 12.158 -15.994 -46.974 1.00 123.81 210 SER A CA 1
ATOM 1282 C C . SER A 1 186 ? 12.173 -14.841 -45.950 1.00 124.77 210 SER A C 1
ATOM 1283 O O . SER A 1 186 ? 12.147 -15.094 -44.740 1.00 123.57 210 SER A O 1
ATOM 1286 N N . THR A 1 187 ? 12.203 -13.581 -46.444 1.00 119.34 211 THR A N 1
ATOM 1287 C CA . THR A 1 187 ? 12.181 -12.368 -45.624 1.00 115.62 211 THR A CA 1
ATOM 1288 C C . THR A 1 187 ? 10.806 -12.266 -44.944 1.00 119.42 211 THR A C 1
ATOM 1289 O O . THR A 1 187 ? 10.756 -11.955 -43.758 1.00 116.94 211 THR A O 1
ATOM 1293 N N . ILE A 1 188 ? 9.714 -12.592 -45.678 1.00 118.86 212 ILE A N 1
ATOM 1294 C CA . ILE A 1 188 ? 8.327 -12.582 -45.179 1.00 120.17 212 ILE A CA 1
ATOM 1295 C C . ILE A 1 188 ? 8.182 -13.632 -44.058 1.00 122.82 212 ILE A C 1
ATOM 1296 O O . ILE A 1 188 ? 7.555 -13.335 -43.041 1.00 121.57 212 ILE A O 1
ATOM 1301 N N . ILE A 1 189 ? 8.789 -14.832 -44.237 1.00 119.61 213 ILE A N 1
ATOM 1302 C CA . ILE A 1 189 ? 8.773 -15.928 -43.258 1.00 120.14 213 ILE A CA 1
ATOM 1303 C C . ILE A 1 189 ? 9.483 -15.458 -41.966 1.00 120.27 213 ILE A C 1
ATOM 1304 O O . ILE A 1 189 ? 8.925 -15.628 -40.876 1.00 120.14 213 ILE A O 1
ATOM 1309 N N . PHE A 1 190 ? 10.677 -14.824 -42.103 1.00 113.01 214 PHE A N 1
ATOM 1310 C CA . PHE A 1 190 ? 11.462 -14.283 -40.987 1.00 108.64 214 PHE A CA 1
ATOM 1311 C C . PHE A 1 190 ? 10.665 -13.214 -40.231 1.00 110.80 214 PHE A C 1
ATOM 1312 O O . PHE A 1 190 ? 10.657 -13.249 -39.005 1.00 109.31 214 PHE A O 1
ATOM 1320 N N . ILE A 1 191 ? 9.965 -12.307 -40.953 1.00 107.97 215 ILE A N 1
ATOM 1321 C CA . ILE A 1 191 ? 9.130 -11.246 -40.365 1.00 107.50 215 ILE A CA 1
ATOM 1322 C C . ILE A 1 191 ? 7.917 -11.883 -39.655 1.00 115.83 215 ILE A C 1
ATOM 1323 O O . ILE A 1 191 ? 7.595 -11.479 -38.537 1.00 114.16 215 ILE A O 1
ATOM 1328 N N . LEU A 1 192 ? 7.271 -12.890 -40.289 1.00 117.89 216 LEU A N 1
ATOM 1329 C CA . LEU A 1 192 ? 6.107 -13.591 -39.725 1.00 121.42 216 LEU A CA 1
ATOM 1330 C C . LEU A 1 192 ? 6.471 -14.357 -38.456 1.00 125.23 216 LEU A C 1
ATOM 1331 O O . LEU A 1 192 ? 5.652 -14.428 -37.543 1.00 125.73 216 LEU A O 1
ATOM 1336 N N . PHE A 1 193 ? 7.706 -14.893 -38.390 1.00 121.31 217 PHE A N 1
ATOM 1337 C CA . PHE A 1 193 ? 8.261 -15.618 -37.244 1.00 121.42 217 PHE A CA 1
ATOM 1338 C C . PHE A 1 193 ? 8.315 -14.710 -35.992 1.00 124.18 217 PHE A C 1
ATOM 1339 O O . PHE A 1 193 ? 8.180 -15.203 -34.871 1.00 124.74 217 PHE A O 1
ATOM 1347 N N . GLY A 1 194 ? 8.499 -13.405 -36.211 1.00 118.66 218 GLY A N 1
ATOM 1348 C CA . GLY A 1 194 ? 8.534 -12.390 -35.166 1.00 116.10 218 GLY A CA 1
ATOM 1349 C C . GLY A 1 194 ? 7.155 -11.959 -34.712 1.00 123.42 218 GLY A C 1
ATOM 1350 O O . GLY A 1 194 ? 6.951 -11.694 -33.525 1.00 122.58 218 GLY A O 1
ATOM 1351 N N . CYS A 1 195 ? 6.197 -11.889 -35.656 1.00 124.10 219 CYS A N 1
ATOM 1352 C CA . CYS A 1 195 ? 4.803 -11.511 -35.406 1.00 127.27 219 CYS A CA 1
ATOM 1353 C C . CYS A 1 195 ? 4.071 -12.606 -34.631 1.00 135.02 219 CYS A C 1
ATOM 1354 O O . CYS A 1 195 ? 3.220 -12.296 -33.802 1.00 135.33 219 CYS A O 1
ATOM 1357 N N . VAL A 1 196 ? 4.374 -13.883 -34.925 1.00 134.53 220 VAL A N 1
ATOM 1358 C CA . VAL A 1 196 ? 3.713 -15.024 -34.293 1.00 138.46 220 VAL A CA 1
ATOM 1359 C C . VAL A 1 196 ? 4.256 -15.233 -32.868 1.00 142.25 220 VAL A C 1
ATOM 1360 O O . VAL A 1 196 ? 3.468 -15.242 -31.921 1.00 143.37 220 VAL A O 1
ATOM 1364 N N . LEU A 1 197 ? 5.580 -15.390 -32.718 1.00 137.41 221 LEU A N 1
ATOM 1365 C CA . LEU A 1 197 ? 6.202 -15.668 -31.424 1.00 136.60 221 LEU A CA 1
ATOM 1366 C C . LEU A 1 197 ? 6.271 -14.484 -30.456 1.00 139.89 221 LEU A C 1
ATOM 1367 O O . LEU A 1 197 ? 6.218 -14.715 -29.245 1.00 139.67 221 LEU A O 1
ATOM 1372 N N . PHE A 1 198 ? 6.426 -13.245 -30.948 1.00 135.87 222 PHE A N 1
ATOM 1373 C CA . PHE A 1 198 ? 6.607 -12.117 -30.033 1.00 133.94 222 PHE A CA 1
ATOM 1374 C C . PHE A 1 198 ? 5.496 -11.055 -30.094 1.00 141.41 222 PHE A C 1
ATOM 1375 O O . PHE A 1 198 ? 5.544 -10.097 -29.327 1.00 139.51 222 PHE A O 1
ATOM 1383 N N . VAL A 1 199 ? 4.482 -11.235 -30.940 1.00 143.00 223 VAL A N 1
ATOM 1384 C CA . VAL A 1 199 ? 3.381 -10.272 -31.016 1.00 145.05 223 VAL A CA 1
ATOM 1385 C C . VAL A 1 199 ? 2.069 -11.005 -30.671 1.00 154.27 223 VAL A C 1
ATOM 1386 O O . VAL A 1 199 ? 1.365 -10.589 -29.748 1.00 154.62 223 VAL A O 1
ATOM 1390 N N . ALA A 1 200 ? 1.773 -12.110 -31.390 1.00 154.49 224 ALA A N 1
ATOM 1391 C CA . ALA A 1 200 ? 0.565 -12.918 -31.222 1.00 159.42 224 ALA A CA 1
ATOM 1392 C C . ALA A 1 200 ? 0.621 -13.831 -29.989 1.00 164.83 224 ALA A C 1
ATOM 1393 O O . ALA A 1 200 ? -0.384 -13.935 -29.285 1.00 167.44 224 ALA A O 1
ATOM 1395 N N . LEU A 1 201 ? 1.771 -14.499 -29.736 1.00 159.82 225 LEU A N 1
ATOM 1396 C CA . LEU A 1 201 ? 1.944 -15.426 -28.609 1.00 161.06 225 LEU A CA 1
ATOM 1397 C C . LEU A 1 201 ? 1.870 -14.734 -27.218 1.00 164.19 225 LEU A C 1
ATOM 1398 O O . LEU A 1 201 ? 1.109 -15.246 -26.391 1.00 167.13 225 LEU A O 1
ATOM 1400 N N . PRO A 1 202 ? 2.593 -13.615 -26.900 1.00 156.67 226 PRO A N 1
ATOM 1401 C CA . PRO A 1 202 ? 2.458 -13.031 -25.549 1.00 158.89 226 PRO A CA 1
ATOM 1402 C C . PRO A 1 202 ? 1.130 -12.294 -25.356 1.00 185.12 226 PRO A C 1
ATOM 1403 O O . PRO A 1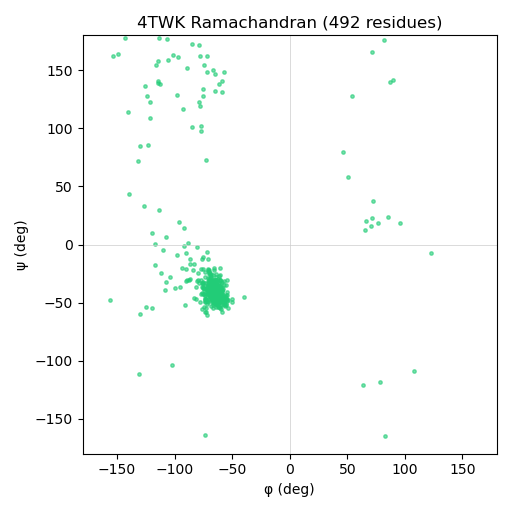 202 ? 0.161 -12.875 -24.870 1.00 147.11 226 PRO A O 1
ATOM 1407 N N . GLY A 1 211 ? -5.893 -4.396 -19.065 1.00 139.67 235 GLY A N 1
ATOM 1408 C CA . GLY A 1 211 ? -6.311 -4.185 -20.444 1.00 141.17 235 GLY A CA 1
ATOM 1409 C C . GLY A 1 211 ? -5.329 -3.361 -21.255 1.00 141.17 235 GLY A C 1
ATOM 1410 O O . GLY A 1 211 ? -5.292 -2.133 -21.123 1.00 140.50 235 GLY A O 1
ATOM 1411 N N . TRP A 1 212 ? -4.529 -4.038 -22.107 1.00 134.33 236 TRP A N 1
ATOM 1412 C CA . TRP A 1 212 ? -3.516 -3.428 -22.975 1.00 129.72 236 TRP A CA 1
ATOM 1413 C C . TRP A 1 212 ? -3.879 -3.593 -24.448 1.00 131.31 236 TRP A C 1
ATOM 1414 O O . TRP A 1 212 ? -4.345 -4.664 -24.843 1.00 133.53 236 TRP A O 1
ATOM 1425 N N . SER A 1 213 ? -3.629 -2.549 -25.267 1.00 123.33 237 SER A N 1
ATOM 1426 C CA . SER A 1 213 ? -3.902 -2.577 -26.706 1.00 123.27 237 SER A CA 1
ATOM 1427 C C . SER A 1 213 ? -2.807 -3.352 -27.454 1.00 122.52 237 SER A C 1
ATOM 1428 O O . SER A 1 213 ? -1.808 -3.736 -26.840 1.00 119.29 237 SER A O 1
ATOM 1431 N N . ALA A 1 214 ? -3.011 -3.613 -28.767 1.00 118.81 238 ALA A N 1
ATOM 1432 C CA . ALA A 1 214 ? -2.056 -4.335 -29.613 1.00 115.70 238 ALA A CA 1
ATOM 1433 C C . ALA A 1 214 ? -0.760 -3.545 -29.764 1.00 113.86 238 ALA A C 1
ATOM 1434 O O . ALA A 1 214 ? 0.321 -4.136 -29.700 1.00 111.30 238 ALA A O 1
ATOM 1436 N N . LEU A 1 215 ? -0.869 -2.206 -29.924 1.00 108.04 239 LEU A N 1
ATOM 1437 C CA . LEU A 1 215 ? 0.274 -1.298 -30.035 1.00 103.01 239 LEU A CA 1
ATOM 1438 C C . LEU A 1 215 ? 1.077 -1.299 -28.738 1.00 102.66 239 LEU A C 1
ATOM 1439 O O . LEU A 1 215 ? 2.300 -1.284 -28.803 1.00 99.67 239 LEU A O 1
ATOM 1444 N N . ASP A 1 216 ? 0.400 -1.343 -27.578 1.00 99.71 240 ASP A N 1
ATOM 1445 C CA . ASP A 1 216 ? 1.049 -1.376 -26.270 1.00 97.52 240 ASP A CA 1
ATOM 1446 C C . ASP A 1 216 ? 1.843 -2.668 -26.089 1.00 99.33 240 ASP A C 1
ATOM 1447 O O . ASP A 1 216 ? 2.912 -2.639 -25.478 1.00 96.50 240 ASP A O 1
ATOM 1452 N N . ALA A 1 217 ? 1.340 -3.789 -26.649 1.00 96.82 241 ALA A N 1
ATOM 1453 C CA . ALA A 1 217 ? 2.011 -5.088 -26.597 1.00 94.75 241 ALA A CA 1
ATOM 1454 C C . ALA A 1 217 ? 3.261 -5.075 -27.496 1.00 93.81 241 ALA A C 1
ATOM 1455 O O . ALA A 1 217 ? 4.339 -5.447 -27.031 1.00 91.51 241 ALA A O 1
ATOM 1457 N N . ILE A 1 218 ? 3.126 -4.588 -28.754 1.00 88.33 242 ILE A N 1
ATOM 1458 C CA . ILE A 1 218 ? 4.224 -4.478 -29.721 1.00 84.82 242 ILE A CA 1
ATOM 1459 C C . ILE A 1 218 ? 5.302 -3.516 -29.176 1.00 84.11 242 ILE A C 1
ATOM 1460 O O . ILE A 1 218 ? 6.477 -3.888 -29.158 1.00 82.19 242 ILE A O 1
ATOM 1465 N N . TYR A 1 219 ? 4.904 -2.314 -28.703 1.00 79.18 243 TYR A N 1
ATOM 1466 C CA . TYR A 1 219 ? 5.821 -1.319 -28.141 1.00 75.73 243 TYR A CA 1
ATOM 1467 C C . TYR A 1 219 ? 6.633 -1.929 -26.984 1.00 77.38 243 TYR A C 1
ATOM 1468 O O . TYR A 1 219 ? 7.852 -1.797 -26.999 1.00 74.97 243 TYR A O 1
ATOM 1477 N N . PHE A 1 220 ? 5.980 -2.658 -26.050 1.00 74.85 244 PHE A N 1
ATOM 1478 C CA . PHE A 1 220 ? 6.641 -3.322 -24.916 1.00 73.76 244 PHE A CA 1
ATOM 1479 C C . PHE A 1 220 ? 7.708 -4.316 -25.381 1.00 76.98 244 PHE A C 1
ATOM 1480 O O . PHE A 1 220 ? 8.820 -4.305 -24.856 1.00 74.86 244 PHE A O 1
ATOM 1488 N N . VAL A 1 221 ? 7.341 -5.199 -26.327 1.00 74.64 245 VAL A N 1
ATOM 1489 C CA . VAL A 1 221 ? 8.195 -6.241 -26.899 1.00 72.87 245 VAL A CA 1
ATOM 1490 C C . VAL A 1 221 ? 9.438 -5.588 -27.552 1.00 74.81 245 VAL A C 1
ATOM 1491 O O . VAL A 1 221 ? 10.552 -5.873 -27.104 1.00 73.56 245 VAL A O 1
ATOM 1495 N N . VAL A 1 222 ? 9.245 -4.676 -28.538 1.00 70.50 246 VAL A N 1
ATOM 1496 C CA . VAL A 1 222 ? 10.325 -3.994 -29.271 1.00 68.37 246 VAL A CA 1
ATOM 1497 C C . VAL A 1 222 ? 11.302 -3.306 -28.290 1.00 71.33 246 VAL A C 1
ATOM 1498 O O . VAL A 1 222 ? 12.491 -3.594 -28.335 1.00 69.70 246 VAL A O 1
ATOM 1502 N N . ILE A 1 223 ? 10.789 -2.447 -27.389 1.00 67.93 247 ILE A N 1
ATOM 1503 C CA . ILE A 1 223 ? 11.563 -1.680 -26.408 1.00 65.64 247 ILE A CA 1
ATOM 1504 C C . ILE A 1 223 ? 12.368 -2.622 -25.479 1.00 68.25 247 ILE A C 1
ATOM 1505 O O . ILE A 1 223 ? 13.542 -2.349 -25.235 1.00 67.77 247 ILE A O 1
ATOM 1510 N N . THR A 1 224 ? 11.767 -3.736 -25.008 1.00 64.20 248 THR A N 1
ATOM 1511 C CA . THR A 1 224 ? 12.446 -4.692 -24.120 1.00 62.52 248 THR A CA 1
ATOM 1512 C C . THR A 1 224 ? 13.500 -5.511 -24.871 1.00 64.20 248 THR A C 1
ATOM 1513 O O . THR A 1 224 ? 14.649 -5.529 -24.453 1.00 62.37 248 THR A O 1
ATOM 1517 N N . LEU A 1 225 ? 13.109 -6.183 -25.967 1.00 61.63 249 LEU A N 1
ATOM 1518 C CA . LEU A 1 225 ? 13.981 -7.081 -26.721 1.00 61.19 249 LEU A CA 1
ATOM 1519 C C . LEU A 1 225 ? 15.108 -6.367 -27.524 1.00 65.66 249 LEU A C 1
ATOM 1520 O O . LEU A 1 225 ? 16.054 -7.043 -27.934 1.00 66.04 249 LEU A O 1
ATOM 1525 N N . THR A 1 226 ? 15.062 -5.029 -27.682 1.00 61.52 250 THR A N 1
ATOM 1526 C CA . THR A 1 226 ? 16.158 -4.290 -28.316 1.00 60.91 250 THR A CA 1
ATOM 1527 C C . THR A 1 226 ? 17.137 -3.817 -27.211 1.00 66.95 250 THR A C 1
ATOM 1528 O O . THR A 1 226 ? 18.169 -3.209 -27.510 1.00 67.11 250 THR A O 1
ATOM 1532 N N . THR A 1 227 ? 16.794 -4.132 -25.936 1.00 64.53 251 THR A N 1
ATOM 1533 C CA . THR A 1 227 ? 17.476 -3.873 -24.650 1.00 64.47 251 THR A CA 1
ATOM 1534 C C . THR A 1 227 ? 17.421 -2.395 -24.246 1.00 68.74 251 THR A C 1
ATOM 1535 O O . THR A 1 227 ? 18.231 -1.957 -23.420 1.00 68.87 251 THR A O 1
ATOM 1539 N N . ILE A 1 228 ? 16.436 -1.642 -24.774 1.00 65.45 252 ILE A N 1
ATOM 1540 C CA . ILE A 1 228 ? 16.216 -0.247 -24.368 1.00 65.75 252 ILE A CA 1
ATOM 1541 C C . ILE A 1 228 ? 15.640 -0.323 -22.941 1.00 76.53 252 ILE A C 1
ATOM 1542 O O . ILE A 1 228 ? 15.977 0.486 -22.073 1.00 75.91 252 ILE A O 1
ATOM 1547 N N . GLY A 1 229 ? 14.837 -1.361 -22.718 1.00 78.78 253 GLY A N 1
ATOM 1548 C CA . GLY A 1 229 ? 14.205 -1.651 -21.448 1.00 81.72 253 GLY A CA 1
ATOM 1549 C C . GLY A 1 229 ? 12.902 -0.922 -21.329 1.00 94.56 253 GLY A C 1
ATOM 1550 O O . GLY A 1 229 ? 12.805 0.239 -21.734 1.00 94.81 253 GLY A O 1
ATOM 1551 N N . PHE A 1 230 ? 11.895 -1.603 -20.768 1.00 98.17 254 PHE A N 1
ATOM 1552 C CA . PHE A 1 230 ? 10.540 -1.083 -20.531 1.00 101.96 254 PHE A CA 1
ATOM 1553 C C . PHE A 1 230 ? 10.563 0.139 -19.592 1.00 110.94 254 PHE A C 1
ATOM 1554 O O . PHE A 1 230 ? 9.617 0.929 -19.590 1.00 112.33 254 PHE A O 1
ATOM 1562 N N . GLY A 1 231 ? 11.655 0.279 -18.833 1.00 109.91 255 GLY A N 1
ATOM 1563 C CA . GLY A 1 231 ? 11.869 1.344 -17.863 1.00 111.41 255 GLY A CA 1
ATOM 1564 C C . GLY A 1 231 ? 11.104 1.064 -16.588 1.00 119.70 255 GLY A C 1
ATOM 1565 O O . GLY A 1 231 ? 11.340 0.054 -15.915 1.00 119.42 255 GLY A O 1
ATOM 1566 N N . ASP A 1 232 ? 10.169 1.959 -16.271 1.00 119.45 256 ASP A N 1
ATOM 1567 C CA . ASP A 1 232 ? 9.281 1.849 -15.125 1.00 121.52 256 ASP A CA 1
ATOM 1568 C C . ASP A 1 232 ? 7.852 2.075 -15.643 1.00 128.80 256 ASP A C 1
ATOM 1569 O O . ASP A 1 232 ? 7.358 3.211 -15.655 1.00 129.55 256 ASP A O 1
ATOM 1574 N N . TYR A 1 233 ? 7.228 0.982 -16.152 1.00 126.76 257 TYR A N 1
ATOM 1575 C CA . TYR A 1 233 ? 5.870 0.962 -16.715 1.00 129.10 257 TYR A CA 1
ATOM 1576 C C . TYR A 1 233 ? 4.884 1.627 -15.748 1.00 135.54 257 TYR A C 1
ATOM 1577 O O . TYR A 1 233 ? 4.145 2.535 -16.139 1.00 137.02 257 TYR A O 1
ATOM 1579 N N . VAL A 1 234 ? 4.936 1.210 -14.475 1.00 132.10 258 VAL A N 1
ATOM 1580 C CA . VAL A 1 234 ? 4.142 1.758 -13.380 1.00 133.85 258 VAL A CA 1
ATOM 1581 C C . VAL A 1 234 ? 5.095 2.403 -12.363 1.00 135.75 258 VAL A C 1
ATOM 1582 O O . VAL A 1 234 ? 6.269 2.025 -12.293 1.00 132.43 258 VAL A O 1
ATOM 1586 N N . ALA A 1 235 ? 4.590 3.392 -11.600 1.00 134.46 259 ALA A N 1
ATOM 1587 C CA . ALA A 1 235 ? 5.341 4.115 -10.572 1.00 133.85 259 ALA A CA 1
ATOM 1588 C C . ALA A 1 235 ? 5.743 3.173 -9.433 1.00 137.28 259 ALA A C 1
ATOM 1589 O O . ALA A 1 235 ? 4.924 2.375 -8.971 1.00 137.92 259 ALA A O 1
ATOM 1591 N N . GLY A 1 236 ? 7.013 3.244 -9.041 1.00 132.92 260 GLY A N 1
ATOM 1592 C CA . GLY A 1 236 ? 7.579 2.414 -7.983 1.00 133.37 260 GLY A CA 1
ATOM 1593 C C . GLY A 1 236 ? 7.771 0.958 -8.355 1.00 137.98 260 GLY A C 1
ATOM 1594 O O . GLY A 1 236 ? 7.563 0.072 -7.519 1.00 138.36 260 GLY A O 1
ATOM 1595 N N . GLY A 1 237 ? 8.157 0.718 -9.609 1.00 134.46 261 GLY A N 1
ATOM 1596 C CA . GLY A 1 237 ? 8.392 -0.617 -10.151 1.00 134.42 261 GLY A CA 1
ATOM 1597 C C . GLY A 1 237 ? 7.146 -1.454 -10.369 1.00 142.02 261 GLY A C 1
ATOM 1598 O O . GLY A 1 237 ? 6.067 -1.133 -9.862 1.00 143.35 261 GLY A O 1
ATOM 1599 N N . SER A 1 238 ? 7.301 -2.550 -11.124 1.00 140.04 262 SER A N 1
ATOM 1600 C CA . SER A 1 238 ? 6.219 -3.481 -11.448 1.00 142.54 262 SER A CA 1
ATOM 1601 C C . SER A 1 238 ? 6.280 -4.746 -10.572 1.00 149.16 262 SER A C 1
ATOM 1602 O O . SER A 1 238 ? 7.311 -5.019 -9.947 1.00 147.64 262 SER A O 1
ATOM 1605 N N . ASP A 1 239 ? 5.162 -5.501 -10.524 1.00 149.35 263 ASP A N 1
ATOM 1606 C CA . ASP A 1 239 ? 5.018 -6.737 -9.748 1.00 151.78 263 ASP A CA 1
ATOM 1607 C C . ASP A 1 239 ? 5.251 -7.988 -10.618 1.00 156.40 263 ASP A C 1
ATOM 1608 O O . ASP A 1 239 ? 5.179 -7.908 -11.849 1.00 154.99 263 ASP A O 1
ATOM 1610 N N . ILE A 1 240 ? 5.529 -9.140 -9.965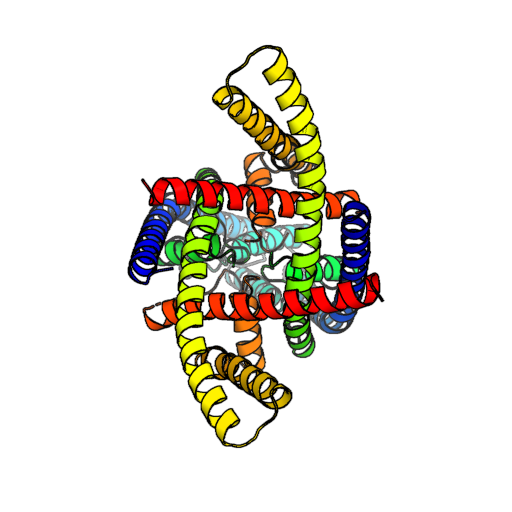 1.00 154.78 264 ILE A N 1
ATOM 1611 C CA . ILE A 1 240 ? 5.769 -10.430 -10.622 1.00 184.70 264 ILE A CA 1
ATOM 1612 C C . ILE A 1 240 ? 4.654 -11.423 -10.279 1.00 216.23 264 ILE A C 1
ATOM 1613 O O . ILE A 1 240 ? 4.252 -11.537 -9.121 1.00 180.14 264 ILE A O 1
ATOM 1615 N N . LYS A 1 247 ? 7.596 -19.698 -15.982 1.00 135.76 271 LYS A N 1
ATOM 1616 C CA . LYS A 1 247 ? 9.044 -19.673 -15.794 1.00 133.22 271 LYS A CA 1
ATOM 1617 C C . LYS A 1 247 ? 9.813 -20.378 -16.951 1.00 137.03 271 LYS A C 1
ATOM 1618 O O . LYS A 1 247 ? 10.765 -19.764 -17.436 1.00 132.95 271 LYS A O 1
ATOM 1620 N N . PRO A 1 248 ? 9.473 -21.616 -17.428 1.00 137.60 272 PRO A N 1
ATOM 1621 C CA . PRO A 1 248 ? 10.274 -22.216 -18.517 1.00 137.45 272 PRO A CA 1
ATOM 1622 C C . PRO A 1 248 ? 10.032 -21.562 -19.885 1.00 138.41 272 PRO A C 1
ATOM 1623 O O . PRO A 1 248 ? 11.002 -21.250 -20.584 1.00 135.19 272 PRO A O 1
ATOM 1627 N N . VAL A 1 249 ? 8.748 -21.354 -20.261 1.00 135.58 273 VAL A N 1
ATOM 1628 C CA . VAL A 1 249 ? 8.345 -20.742 -21.536 1.00 133.20 273 VAL A CA 1
ATOM 1629 C C . VAL A 1 249 ? 8.743 -19.265 -21.587 1.00 130.51 273 VAL A C 1
ATOM 1630 O O . VAL A 1 249 ? 9.107 -18.782 -22.658 1.00 127.75 273 VAL A O 1
ATOM 1634 N N . VAL A 1 250 ? 8.674 -18.562 -20.434 1.00 124.53 274 VAL A N 1
ATOM 1635 C CA . VAL A 1 250 ? 9.014 -17.140 -20.286 1.00 119.46 274 VAL A CA 1
ATOM 1636 C C . VAL A 1 250 ? 10.505 -16.945 -20.609 1.00 119.37 274 VAL A C 1
ATOM 1637 O O . VAL A 1 250 ? 10.829 -16.128 -21.472 1.00 116.28 274 VAL A O 1
ATOM 1641 N N . TRP A 1 251 ? 11.393 -17.734 -19.958 1.00 115.92 275 TRP A N 1
ATOM 1642 C CA . TRP A 1 251 ? 12.849 -17.707 -20.148 1.00 113.24 275 TRP A CA 1
ATOM 1643 C C . TRP A 1 251 ? 13.224 -18.020 -21.594 1.00 112.98 275 TRP A C 1
ATOM 1644 O O . TRP A 1 251 ? 14.162 -17.424 -22.122 1.00 109.46 275 TRP A O 1
ATOM 1655 N N . PHE A 1 252 ? 12.481 -18.946 -22.229 1.00 110.30 276 PHE A N 1
ATOM 1656 C CA . PHE A 1 252 ? 12.673 -19.335 -23.621 1.00 109.52 276 PHE A CA 1
ATOM 1657 C C . PHE A 1 252 ? 12.270 -18.177 -24.533 1.00 109.87 276 PHE A C 1
ATOM 1658 O O . PHE A 1 252 ? 13.027 -17.840 -25.438 1.00 107.67 276 PHE A O 1
ATOM 1666 N N . TRP A 1 253 ? 11.116 -17.533 -24.251 1.00 105.70 277 TRP A N 1
ATOM 1667 C CA . TRP A 1 253 ? 10.588 -16.388 -24.999 1.00 103.14 277 TRP A CA 1
ATOM 1668 C C . TRP A 1 253 ? 11.552 -15.185 -24.939 1.00 100.02 277 TRP A C 1
ATOM 1669 O O . TRP A 1 253 ? 11.726 -14.501 -25.948 1.00 97.50 277 TRP A O 1
ATOM 1680 N N . ILE A 1 254 ? 12.169 -14.936 -23.762 1.00 93.68 278 ILE A N 1
ATOM 1681 C CA . ILE A 1 254 ? 13.130 -13.847 -23.540 1.00 89.11 278 ILE A CA 1
ATOM 1682 C C . ILE A 1 254 ? 14.404 -14.126 -24.362 1.00 90.08 278 ILE A C 1
ATOM 1683 O O . ILE A 1 254 ? 14.795 -13.275 -25.156 1.00 87.90 278 ILE A O 1
ATOM 1688 N N . LEU A 1 255 ? 15.027 -15.319 -24.185 1.00 87.07 279 LEU A N 1
ATOM 1689 C CA . LEU A 1 255 ? 16.255 -15.730 -24.881 1.00 85.96 279 LEU A CA 1
ATOM 1690 C C . LEU A 1 255 ? 16.076 -15.764 -26.397 1.00 87.44 279 LEU A C 1
ATOM 1691 O O . LEU A 1 255 ? 16.894 -15.178 -27.097 1.00 85.07 279 LEU A O 1
ATOM 1696 N N . VAL A 1 256 ? 15.001 -16.414 -26.900 1.00 84.94 280 VAL A N 1
ATOM 1697 C CA . VAL A 1 256 ? 14.695 -16.495 -28.335 1.00 84.34 280 VAL A CA 1
ATOM 1698 C C . VAL A 1 256 ? 14.406 -15.071 -28.847 1.00 83.28 280 VAL A C 1
ATOM 1699 O O . VAL A 1 256 ? 14.894 -14.707 -29.916 1.00 81.72 280 VAL A O 1
ATOM 1703 N N . GLY A 1 257 ? 13.688 -14.280 -28.046 1.00 77.32 281 GLY A N 1
ATOM 1704 C CA . GLY A 1 257 ? 13.336 -12.897 -28.349 1.00 74.60 281 GLY A CA 1
ATOM 1705 C C . GLY A 1 257 ? 14.515 -11.967 -28.540 1.00 75.18 281 GLY A C 1
ATOM 1706 O O . GLY A 1 257 ? 14.567 -11.237 -29.535 1.00 74.37 281 GLY A O 1
ATOM 1707 N N . LEU A 1 258 ? 15.473 -11.991 -27.588 1.00 68.95 282 LEU A N 1
ATOM 1708 C CA . LEU A 1 258 ? 16.684 -11.170 -27.648 1.00 66.18 282 LEU A CA 1
ATOM 1709 C C . LEU A 1 258 ? 17.559 -11.601 -28.840 1.00 71.74 282 LEU A C 1
ATOM 1710 O O . LEU A 1 258 ? 18.105 -10.748 -29.538 1.00 70.49 282 LEU A O 1
ATOM 1715 N N . ALA A 1 259 ? 17.641 -12.921 -29.097 1.00 70.93 283 ALA A N 1
ATOM 1716 C CA . ALA A 1 259 ? 18.390 -13.509 -30.209 1.00 71.51 283 ALA A CA 1
ATOM 1717 C C . ALA A 1 259 ? 17.766 -13.144 -31.554 1.00 75.27 283 ALA A C 1
ATOM 1718 O O . ALA A 1 259 ? 18.507 -12.887 -32.501 1.00 75.52 283 ALA A O 1
ATOM 1720 N N . TYR A 1 260 ? 16.416 -13.128 -31.643 1.00 71.95 284 TYR A N 1
ATOM 1721 C CA . TYR A 1 260 ? 15.682 -12.780 -32.862 1.00 72.16 284 TYR A CA 1
ATOM 1722 C C . TYR A 1 260 ? 15.889 -11.304 -33.199 1.00 74.11 284 TYR A C 1
ATOM 1723 O O . TYR A 1 260 ? 16.146 -10.976 -34.354 1.00 73.79 284 TYR A O 1
ATOM 1732 N N . PHE A 1 261 ? 15.777 -10.419 -32.193 1.00 69.33 285 PHE A N 1
ATOM 1733 C CA . PHE A 1 261 ? 15.957 -8.987 -32.379 1.00 66.77 285 PHE A CA 1
ATOM 1734 C C . PHE A 1 261 ? 17.398 -8.650 -32.691 1.00 70.59 285 PHE A C 1
ATOM 1735 O O . PHE A 1 261 ? 17.631 -7.736 -33.480 1.00 71.06 285 PHE A O 1
ATOM 1743 N N . ALA A 1 262 ? 18.362 -9.422 -32.149 1.00 66.73 286 ALA A N 1
ATOM 1744 C CA . ALA A 1 262 ? 19.779 -9.237 -32.449 1.00 65.56 286 ALA A CA 1
ATOM 1745 C C . ALA A 1 262 ? 20.013 -9.492 -33.936 1.00 71.38 286 ALA A C 1
ATOM 1746 O O . ALA A 1 262 ? 20.747 -8.733 -34.569 1.00 72.02 286 ALA A O 1
ATOM 1748 N N . ALA A 1 263 ? 19.309 -10.506 -34.502 1.00 68.39 287 ALA A N 1
ATOM 1749 C CA . ALA A 1 263 ? 19.341 -10.890 -35.913 1.00 69.05 287 ALA A CA 1
ATOM 1750 C C . ALA A 1 263 ? 18.693 -9.826 -36.803 1.00 73.62 287 ALA A C 1
ATOM 1751 O O . ALA A 1 263 ? 19.206 -9.559 -37.892 1.00 74.35 287 ALA A O 1
ATOM 1753 N N . VAL A 1 264 ? 17.552 -9.244 -36.356 1.00 69.49 288 VAL A N 1
ATOM 1754 C CA . VAL A 1 264 ? 16.801 -8.213 -37.086 1.00 68.79 288 VAL A CA 1
ATOM 1755 C C . VAL A 1 264 ? 17.695 -6.990 -37.237 1.00 70.61 288 VAL A C 1
ATOM 1756 O O . VAL A 1 264 ? 17.923 -6.546 -38.358 1.00 71.62 288 VAL A O 1
ATOM 1760 N N . LEU A 1 265 ? 18.230 -6.484 -36.110 1.00 64.70 289 LEU A N 1
ATOM 1761 C CA . LEU A 1 265 ? 19.095 -5.309 -36.047 1.00 62.89 289 LEU A CA 1
ATOM 1762 C C . LEU A 1 265 ? 20.394 -5.515 -36.822 1.00 67.82 289 LEU A C 1
ATOM 1763 O O . LEU A 1 265 ? 20.900 -4.556 -37.408 1.00 68.50 289 LEU A O 1
ATOM 1768 N N . SER A 1 266 ? 20.920 -6.759 -36.839 1.00 64.80 290 SER A N 1
ATOM 1769 C CA . SER A 1 266 ? 22.135 -7.126 -37.570 1.00 65.22 290 SER A CA 1
ATOM 1770 C C . SER A 1 266 ? 21.926 -7.002 -39.082 1.00 70.68 290 SER A C 1
ATOM 1771 O O . SER A 1 266 ? 22.792 -6.479 -39.778 1.00 70.96 290 SER A O 1
ATOM 1774 N N . MET A 1 267 ? 20.765 -7.454 -39.570 1.00 68.53 291 MET A N 1
ATOM 1775 C CA . MET A 1 267 ? 20.363 -7.404 -40.970 1.00 70.27 291 MET A CA 1
ATOM 1776 C C . MET A 1 267 ? 20.145 -5.958 -41.443 1.00 72.95 291 MET A C 1
ATOM 1777 O O . MET A 1 267 ? 20.533 -5.622 -42.564 1.00 73.91 291 MET A O 1
ATOM 1782 N N . ILE A 1 268 ? 19.533 -5.107 -40.595 1.00 67.83 292 ILE A N 1
ATOM 1783 C CA . ILE A 1 268 ? 19.300 -3.689 -40.910 1.00 67.33 292 ILE A CA 1
ATOM 1784 C C . ILE A 1 268 ? 20.679 -2.977 -40.965 1.00 73.17 292 ILE A C 1
ATOM 1785 O O . ILE A 1 268 ? 20.914 -2.190 -41.892 1.00 75.24 292 ILE A O 1
ATOM 1790 N N . GLY A 1 269 ? 21.578 -3.315 -40.025 1.00 67.68 293 GLY A N 1
ATOM 1791 C CA . GLY A 1 269 ? 22.950 -2.812 -39.986 1.00 67.21 293 GLY A CA 1
ATOM 1792 C C . GLY A 1 269 ? 23.705 -3.121 -41.272 1.00 72.32 293 GLY A C 1
ATOM 1793 O O . GLY A 1 269 ? 24.344 -2.231 -41.844 1.00 73.35 293 GLY A O 1
ATOM 1794 N N . ASP A 1 270 ? 23.591 -4.380 -41.767 1.00 68.37 294 ASP A N 1
ATOM 1795 C CA . ASP A 1 270 ? 24.196 -4.841 -43.025 1.00 69.38 294 ASP A CA 1
ATOM 1796 C C . ASP A 1 270 ? 23.660 -4.041 -44.204 1.00 74.80 294 ASP A C 1
ATOM 1797 O O . ASP A 1 270 ? 24.423 -3.664 -45.101 1.00 77.06 294 ASP A O 1
ATOM 1802 N N . TRP A 1 271 ? 22.341 -3.783 -44.197 1.00 69.52 295 TRP A N 1
ATOM 1803 C CA . TRP A 1 271 ? 21.674 -3.020 -45.237 1.00 69.69 295 TRP A CA 1
ATOM 1804 C C . TRP A 1 271 ? 22.201 -1.585 -45.269 1.00 74.06 295 TRP A C 1
ATOM 1805 O O . TRP A 1 271 ? 22.458 -1.067 -46.356 1.00 76.72 295 TRP A O 1
ATOM 1816 N N . LEU A 1 272 ? 22.397 -0.963 -44.088 1.00 67.76 296 LEU A N 1
ATOM 1817 C CA . LEU A 1 272 ? 22.927 0.399 -43.968 1.00 67.34 296 LEU A CA 1
ATOM 1818 C C . LEU A 1 272 ? 24.364 0.482 -44.476 1.00 72.51 296 LEU A C 1
ATOM 1819 O O . LEU A 1 272 ? 24.761 1.522 -44.993 1.00 74.12 296 LEU A O 1
ATOM 1824 N N . ARG A 1 273 ? 25.133 -0.614 -44.339 1.00 69.16 297 ARG A N 1
ATOM 1825 C CA . ARG A 1 273 ? 26.509 -0.709 -44.822 1.00 70.87 297 ARG A CA 1
ATOM 1826 C C . ARG A 1 273 ? 26.546 -0.738 -46.350 1.00 78.12 297 ARG A C 1
ATOM 1827 O O . ARG A 1 273 ? 27.467 -0.170 -46.942 1.00 80.02 297 ARG A O 1
ATOM 1835 N N . VAL A 1 274 ? 25.523 -1.353 -46.986 1.00 75.40 298 VAL A N 1
ATOM 1836 C CA . VAL A 1 274 ? 25.375 -1.400 -48.448 1.00 77.40 298 VAL A CA 1
ATOM 1837 C C . VAL A 1 274 ? 25.098 0.029 -48.945 1.00 83.70 298 VAL A C 1
ATOM 1838 O O . VAL A 1 274 ? 25.829 0.516 -49.807 1.00 85.99 298 VAL A O 1
ATOM 1842 N N . ILE A 1 275 ? 24.081 0.704 -48.353 1.00 79.34 299 ILE A N 1
ATOM 1843 C CA . ILE A 1 275 ? 23.641 2.068 -48.680 1.00 80.56 299 ILE A CA 1
ATOM 1844 C C . ILE A 1 275 ? 24.810 3.051 -48.554 1.00 85.05 299 ILE A C 1
ATOM 1845 O O . ILE A 1 275 ? 25.045 3.825 -49.489 1.00 86.45 299 ILE A O 1
ATOM 1850 N N . SER A 1 276 ? 25.552 2.995 -47.421 1.00 80.08 300 SER A N 1
ATOM 1851 C CA . SER A 1 276 ? 26.715 3.850 -47.191 1.00 81.51 300 SER A CA 1
ATOM 1852 C C . SER A 1 276 ? 27.753 3.664 -48.311 1.00 87.53 300 SER A C 1
ATOM 1853 O O . SER A 1 276 ? 28.126 4.656 -48.944 1.00 89.84 300 SER A O 1
ATOM 1856 N N . ALA A 1 277 ? 28.136 2.387 -48.611 1.00 82.50 301 ALA A N 1
ATOM 1857 C CA . ALA A 1 277 ? 29.090 2.009 -49.665 1.00 83.61 301 ALA A CA 1
ATOM 1858 C C . ALA A 1 277 ? 28.617 2.452 -51.045 1.00 89.36 301 ALA A C 1
ATOM 1859 O O . ALA A 1 277 ? 29.451 2.869 -51.847 1.00 92.28 301 ALA A O 1
ATOM 1861 N N . GLU A 1 278 ? 27.290 2.390 -51.317 1.00 84.50 302 GLU A N 1
ATOM 1862 C CA . GLU A 1 278 ? 26.687 2.821 -52.589 1.00 86.10 302 GLU A CA 1
ATOM 1863 C C . GLU A 1 278 ? 26.889 4.320 -52.803 1.00 95.11 302 GLU A C 1
ATOM 1864 O O . GLU A 1 278 ? 27.200 4.741 -53.913 1.00 97.37 302 GLU A O 1
ATOM 1870 N N . ASN A 1 279 ? 26.730 5.119 -51.735 1.00 93.79 303 ASN A N 1
ATOM 1871 C CA . ASN A 1 279 ? 26.897 6.571 -51.776 1.00 97.36 303 ASN A CA 1
ATOM 1872 C C . ASN A 1 279 ? 28.375 6.979 -51.827 1.00 106.47 303 ASN A C 1
ATOM 1873 O O . ASN A 1 279 ? 28.695 7.993 -52.450 1.00 109.45 303 ASN A O 1
ATOM 1878 N N . LEU A 1 280 ? 29.267 6.204 -51.177 1.00 104.14 304 LEU A N 1
ATOM 1879 C CA . LEU A 1 280 ? 30.696 6.516 -51.112 1.00 107.63 304 LEU A CA 1
ATOM 1880 C C . LEU A 1 280 ? 31.466 6.049 -52.362 1.00 115.30 304 LEU A C 1
ATOM 1881 O O . LEU A 1 280 ? 32.258 6.829 -52.891 1.00 117.92 304 LEU A O 1
ATOM 1886 N N . TYR A 1 281 ? 31.243 4.808 -52.834 1.00 112.18 305 TYR A N 1
ATOM 1887 C CA . TYR A 1 281 ? 31.935 4.296 -54.022 1.00 115.44 305 TYR A CA 1
ATOM 1888 C C . TYR A 1 281 ? 31.323 4.825 -55.323 1.00 120.98 305 TYR A C 1
ATOM 1889 O O . TYR A 1 281 ? 32.050 4.996 -56.306 1.00 124.30 305 TYR A O 1
ATOM 1898 N N . PHE A 1 282 ? 29.989 5.043 -55.344 1.00 114.56 306 PHE A N 1
ATOM 1899 C CA . PHE A 1 282 ? 29.266 5.521 -56.528 1.00 107.43 306 PHE A CA 1
ATOM 1900 C C . PHE A 1 282 ? 28.318 6.654 -56.144 1.00 144.53 306 PHE A C 1
ATOM 1901 O O . PHE A 1 282 ? 27.963 7.473 -56.986 1.00 116.33 306 PHE A O 1
ATOM 1909 N N . MET B 1 18 ? 28.342 -23.035 -32.721 1.00 134.56 42 MET B N 1
ATOM 1910 C CA . MET B 1 18 ? 28.450 -23.477 -31.332 1.00 135.29 42 MET B CA 1
ATOM 1911 C C . MET B 1 18 ? 27.607 -24.739 -31.099 1.00 141.86 42 MET B C 1
ATOM 1912 O O . MET B 1 18 ? 26.447 -24.788 -31.519 1.00 140.99 42 MET B O 1
ATOM 1917 N N . LYS B 1 19 ? 28.197 -25.749 -30.420 1.00 141.17 43 LYS B N 1
ATOM 1918 C CA . LYS B 1 19 ? 27.543 -27.022 -30.090 1.00 144.22 43 LYS B CA 1
ATOM 1919 C C . LYS B 1 19 ? 26.493 -26.832 -28.990 1.00 144.14 43 LYS B C 1
ATOM 1920 O O . LYS B 1 19 ? 26.663 -25.970 -28.126 1.00 140.62 43 LYS B O 1
ATOM 1922 N N . TRP B 1 20 ? 25.419 -27.649 -29.019 1.00 141.40 44 TRP B N 1
ATOM 1923 C CA . TRP B 1 20 ? 24.313 -27.614 -28.055 1.00 139.50 44 TRP B CA 1
ATOM 1924 C C . TRP B 1 20 ? 24.782 -27.941 -26.622 1.00 143.17 44 TRP B C 1
ATOM 1925 O O . TRP B 1 20 ? 24.199 -27.428 -25.664 1.00 140.38 44 TRP B O 1
ATOM 1936 N N . LYS B 1 21 ? 25.838 -28.771 -26.483 1.00 142.61 45 LYS B N 1
ATOM 1937 C CA . LYS B 1 21 ? 26.432 -29.150 -25.195 1.00 143.81 45 LYS B CA 1
ATOM 1938 C C . LYS B 1 21 ? 27.028 -27.914 -24.505 1.00 141.22 45 LYS B C 1
ATOM 1939 O O . LYS B 1 21 ? 26.934 -27.794 -23.283 1.00 140.33 45 LYS B O 1
ATOM 1942 N N . THR B 1 22 ? 27.608 -26.991 -25.303 1.00 133.22 46 THR B N 1
ATOM 1943 C CA . THR B 1 22 ? 28.210 -25.740 -24.836 1.00 128.55 46 THR B CA 1
ATOM 1944 C C . THR B 1 22 ? 27.105 -24.750 -24.425 1.00 126.75 46 THR B C 1
ATOM 1945 O O . THR B 1 22 ? 27.226 -24.110 -23.380 1.00 124.34 46 THR B O 1
ATOM 1949 N N . VAL B 1 23 ? 26.025 -24.653 -25.237 1.00 120.93 47 VAL B N 1
ATOM 1950 C CA . VAL B 1 23 ? 24.867 -23.772 -25.020 1.00 116.29 47 VAL B CA 1
ATOM 1951 C C . VAL B 1 23 ? 24.207 -24.095 -23.654 1.00 120.40 47 VAL B C 1
ATOM 1952 O O . VAL B 1 23 ? 23.946 -23.174 -22.878 1.00 116.82 47 VAL B O 1
ATOM 1956 N N . SER B 1 24 ? 23.993 -25.392 -23.355 1.00 121.29 48 SER B N 1
ATOM 1957 C CA . SER B 1 24 ? 23.393 -25.867 -22.102 1.00 122.78 48 SER B CA 1
ATOM 1958 C C . SER B 1 24 ? 24.299 -25.617 -20.887 1.00 126.17 48 SER B C 1
ATOM 1959 O O . SER B 1 24 ? 23.786 -25.389 -19.787 1.00 124.71 48 SER B O 1
ATOM 1962 N N . THR B 1 25 ? 25.637 -25.665 -21.084 1.00 123.59 49 THR B N 1
ATOM 1963 C CA . THR B 1 25 ? 26.620 -25.421 -20.023 1.00 123.59 49 THR B CA 1
ATOM 1964 C C . THR B 1 25 ? 26.633 -23.921 -19.699 1.00 121.70 49 THR B C 1
ATOM 1965 O O . THR B 1 25 ? 26.523 -23.568 -18.523 1.00 120.66 49 THR B O 1
ATOM 1969 N N . ILE B 1 26 ? 26.724 -23.047 -20.742 1.00 113.79 50 ILE B N 1
ATOM 1970 C CA . ILE B 1 26 ? 26.718 -21.583 -20.589 1.00 108.18 50 ILE B CA 1
ATOM 1971 C C . ILE B 1 26 ? 25.383 -21.159 -19.950 1.00 107.68 50 ILE B C 1
ATOM 1972 O O . ILE B 1 26 ? 25.402 -20.322 -19.047 1.00 105.60 50 ILE B O 1
ATOM 1977 N N . PHE B 1 27 ? 24.251 -21.787 -20.355 1.00 103.21 51 PHE B N 1
ATOM 1978 C CA . PHE B 1 27 ? 22.936 -21.521 -19.763 1.00 101.08 51 PHE B CA 1
ATOM 1979 C C . PHE B 1 27 ? 22.965 -21.783 -18.243 1.00 107.44 51 PHE B C 1
ATOM 1980 O O . PHE B 1 27 ? 22.504 -20.936 -17.480 1.00 104.69 51 PHE B O 1
ATOM 1988 N N . LEU B 1 28 ? 23.538 -22.933 -17.815 1.00 108.53 52 LEU B N 1
ATOM 1989 C CA . LEU B 1 28 ? 23.651 -23.329 -16.409 1.00 110.46 52 LEU B CA 1
ATOM 1990 C C . LEU B 1 28 ? 24.544 -22.373 -15.612 1.00 111.19 52 LEU B C 1
ATOM 1991 O O . LEU B 1 28 ? 24.200 -22.045 -14.476 1.00 110.52 52 LEU B O 1
ATOM 1996 N N . VAL B 1 29 ? 25.673 -21.921 -16.206 1.00 105.59 53 VAL B N 1
ATOM 1997 C CA . VAL B 1 29 ? 26.608 -20.977 -15.578 1.00 103.36 53 VAL B CA 1
ATOM 1998 C C . VAL B 1 29 ? 25.872 -19.631 -15.354 1.00 103.58 53 VAL B C 1
ATOM 1999 O O . VAL B 1 29 ? 25.974 -19.070 -14.262 1.00 102.99 53 VAL B O 1
ATOM 2003 N N . VAL B 1 30 ? 25.095 -19.158 -16.368 1.00 96.85 54 VAL B N 1
ATOM 2004 C CA . VAL B 1 30 ? 24.306 -17.916 -16.335 1.00 92.07 54 VAL B CA 1
ATOM 2005 C C . VAL B 1 30 ? 23.234 -18.009 -15.215 1.00 95.66 54 VAL B C 1
ATOM 2006 O O . VAL B 1 30 ? 23.137 -17.078 -14.415 1.00 93.62 54 VAL B O 1
ATOM 2010 N N . VAL B 1 31 ? 22.477 -19.136 -15.133 1.00 94.35 55 VAL B N 1
ATOM 2011 C CA . VAL B 1 31 ? 21.451 -19.360 -14.093 1.00 94.85 55 VAL B CA 1
ATOM 2012 C C . VAL B 1 31 ? 22.121 -19.321 -12.703 1.00 100.28 55 VAL B C 1
ATOM 2013 O O . VAL B 1 31 ? 21.610 -18.656 -11.801 1.00 98.31 55 VAL B O 1
ATOM 2017 N N . LEU B 1 32 ? 23.288 -19.986 -12.564 1.00 99.98 56 LEU B N 1
ATOM 2018 C CA . LEU B 1 32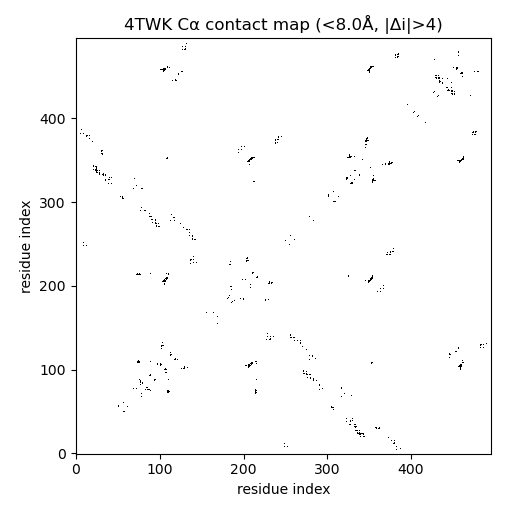 ? 24.087 -20.034 -11.335 1.00 102.04 56 LEU B CA 1
ATOM 2019 C C . LEU B 1 32 ? 24.563 -18.623 -10.941 1.00 101.30 56 LEU B C 1
ATOM 2020 O O . LEU B 1 32 ? 24.462 -18.247 -9.772 1.00 101.56 56 LEU B O 1
ATOM 2025 N N . TYR B 1 33 ? 25.043 -17.846 -11.929 1.00 93.55 57 TYR B N 1
ATOM 2026 C CA . TYR B 1 33 ? 25.528 -16.474 -11.786 1.00 89.83 57 TYR B CA 1
ATOM 2027 C C . TYR B 1 33 ? 24.402 -15.541 -11.330 1.00 91.33 57 TYR B C 1
ATOM 2028 O O . TYR B 1 33 ? 24.646 -14.646 -10.516 1.00 90.39 57 TYR B O 1
ATOM 2037 N N . LEU B 1 34 ? 23.167 -15.774 -11.833 1.00 86.23 58 LEU B N 1
ATOM 2038 C CA . LEU B 1 34 ? 21.976 -15.004 -11.468 1.00 83.20 58 LEU B CA 1
ATOM 2039 C C . LEU B 1 34 ? 21.536 -15.313 -10.026 1.00 88.03 58 LEU B C 1
ATOM 2040 O O . LEU B 1 34 ? 21.034 -14.412 -9.354 1.00 85.52 58 LEU B O 1
ATOM 2045 N N . ILE B 1 35 ? 21.741 -16.573 -9.551 1.00 88.39 59 ILE B N 1
ATOM 2046 C CA . ILE B 1 35 ? 21.416 -17.036 -8.184 1.00 90.75 59 ILE B CA 1
ATOM 2047 C C . ILE B 1 35 ? 22.398 -16.372 -7.193 1.00 94.57 59 ILE B C 1
ATOM 2048 O O . ILE B 1 35 ? 21.979 -15.927 -6.121 1.00 93.60 59 ILE B O 1
ATOM 2053 N N . ILE B 1 36 ? 23.690 -16.287 -7.578 1.00 91.99 60 ILE B N 1
ATOM 2054 C CA . ILE B 1 36 ? 24.755 -15.627 -6.817 1.00 92.72 60 ILE B CA 1
ATOM 2055 C C . ILE B 1 36 ? 24.413 -14.116 -6.706 1.00 94.41 60 ILE B C 1
ATOM 2056 O O . ILE B 1 36 ? 24.514 -13.555 -5.618 1.00 95.41 60 ILE B O 1
ATOM 2061 N N . GLY B 1 37 ? 23.961 -13.516 -7.816 1.00 87.87 61 GLY B N 1
ATOM 2062 C CA . GLY B 1 37 ? 23.538 -12.122 -7.902 1.00 84.10 61 GLY B CA 1
ATOM 2063 C C . GLY B 1 37 ? 22.317 -11.833 -7.058 1.00 87.50 61 GLY B C 1
ATOM 2064 O O . GLY B 1 37 ? 22.309 -10.857 -6.312 1.00 87.09 61 GLY B O 1
ATOM 2065 N N . ALA B 1 38 ? 21.297 -12.709 -7.133 1.00 84.52 62 ALA B N 1
ATOM 2066 C CA . ALA B 1 38 ? 20.062 -12.627 -6.344 1.00 84.49 62 ALA B CA 1
ATOM 2067 C C . ALA B 1 38 ? 20.326 -12.702 -4.835 1.00 91.10 62 ALA B C 1
ATOM 2068 O O . ALA B 1 38 ? 19.626 -12.048 -4.066 1.00 90.67 62 ALA B O 1
ATOM 2070 N N . THR B 1 39 ? 21.306 -13.528 -4.419 1.00 90.32 63 THR B N 1
ATOM 2071 C CA . THR B 1 39 ? 21.677 -13.740 -3.019 1.00 92.64 63 THR B CA 1
ATOM 2072 C C . THR B 1 39 ? 22.426 -12.513 -2.472 1.00 95.76 63 THR B C 1
ATOM 2073 O O . THR B 1 39 ? 22.066 -12.016 -1.405 1.00 95.97 63 THR B O 1
ATOM 2077 N N . VAL B 1 40 ? 23.451 -12.030 -3.200 1.00 91.26 64 VAL B N 1
ATOM 2078 C CA . VAL B 1 40 ? 24.275 -10.889 -2.793 1.00 90.82 64 VAL B CA 1
ATOM 2079 C C . VAL B 1 40 ? 23.441 -9.581 -2.792 1.00 92.95 64 VAL B C 1
ATOM 2080 O O . VAL B 1 40 ? 23.527 -8.845 -1.801 1.00 94.44 64 VAL B O 1
ATOM 2084 N N . PHE B 1 41 ? 22.610 -9.316 -3.850 1.00 85.28 65 PHE B N 1
ATOM 2085 C CA . PHE B 1 41 ? 21.761 -8.108 -3.913 1.00 82.02 65 PHE B CA 1
ATOM 2086 C C . PHE B 1 41 ? 20.756 -8.059 -2.758 1.00 86.25 65 PHE B C 1
ATOM 2087 O O . PHE B 1 41 ? 20.586 -6.994 -2.173 1.00 86.62 65 PHE B O 1
ATOM 2095 N N . LYS B 1 42 ? 20.123 -9.199 -2.407 1.00 82.77 66 LYS B N 1
ATOM 2096 C CA . LYS B 1 42 ? 19.203 -9.279 -1.268 1.00 83.05 66 LYS B CA 1
ATOM 2097 C C . LYS B 1 42 ? 19.953 -8.931 0.024 1.00 87.53 66 LYS B C 1
ATOM 2098 O O . LYS B 1 42 ? 19.463 -8.126 0.810 1.00 87.15 66 LYS B O 1
ATOM 2104 N N . ALA B 1 43 ? 21.152 -9.515 0.214 1.00 85.42 67 ALA B N 1
ATOM 2105 C CA . ALA B 1 43 ? 22.000 -9.339 1.400 1.00 87.31 67 ALA B CA 1
ATOM 2106 C C . ALA B 1 43 ? 22.481 -7.893 1.575 1.00 90.26 67 ALA B C 1
ATOM 2107 O O . ALA B 1 43 ? 22.516 -7.395 2.702 1.00 91.52 67 ALA B O 1
ATOM 2109 N N . LEU B 1 44 ? 22.816 -7.216 0.468 1.00 84.51 68 LEU B N 1
ATOM 2110 C CA . LEU B 1 44 ? 23.321 -5.844 0.491 1.00 83.40 68 LEU B CA 1
ATOM 2111 C C . LEU B 1 44 ? 22.226 -4.768 0.458 1.00 85.62 68 LEU B C 1
ATOM 2112 O O . LEU B 1 44 ? 22.430 -3.678 1.002 1.00 87.04 68 LEU B O 1
ATOM 2117 N N . GLU B 1 45 ? 21.086 -5.055 -0.183 1.00 78.53 69 GLU B N 1
ATOM 2118 C CA . GLU B 1 45 ? 20.060 -4.050 -0.401 1.00 75.74 69 GLU B CA 1
ATOM 2119 C C . GLU B 1 45 ? 18.796 -4.173 0.437 1.00 81.01 69 GLU B C 1
ATOM 2120 O O . GLU B 1 45 ? 18.169 -3.132 0.685 1.00 80.56 69 GLU B O 1
ATOM 2126 N N . GLN B 1 46 ? 18.362 -5.401 0.806 1.00 78.43 70 GLN B N 1
ATOM 2127 C CA . GLN B 1 46 ? 17.108 -5.531 1.557 1.00 79.08 70 GLN B CA 1
ATOM 2128 C C . GLN B 1 46 ? 17.169 -4.882 2.957 1.00 84.18 70 GLN B C 1
ATOM 2129 O O . GLN B 1 46 ? 16.196 -4.192 3.264 1.00 84.05 70 GLN B O 1
ATOM 2135 N N . PRO B 1 47 ? 18.244 -5.003 3.796 1.00 81.65 71 PRO B N 1
ATOM 2136 C CA . PRO B 1 47 ? 18.212 -4.334 5.116 1.00 82.98 71 PRO B CA 1
ATOM 2137 C C . PRO B 1 47 ? 18.116 -2.809 5.016 1.00 86.15 71 PRO B C 1
ATOM 2138 O O . PRO B 1 47 ? 17.365 -2.227 5.782 1.00 86.53 71 PRO B O 1
ATOM 2142 N N . HIS B 1 48 ? 18.812 -2.172 4.046 1.00 82.49 72 HIS B N 1
ATOM 2143 C CA . HIS B 1 48 ? 18.771 -0.713 3.852 1.00 81.78 72 HIS B CA 1
ATOM 2144 C C . HIS B 1 48 ? 17.377 -0.238 3.486 1.00 84.23 72 HIS B C 1
ATOM 2145 O O . HIS B 1 48 ? 16.931 0.770 4.028 1.00 86.03 72 HIS B O 1
ATOM 2152 N N . GLU B 1 49 ? 16.686 -0.972 2.598 1.00 77.33 73 GLU B N 1
ATOM 2153 C CA . GLU B 1 49 ? 15.322 -0.676 2.178 1.00 76.18 73 GLU B CA 1
ATOM 2154 C C . GLU B 1 49 ? 14.380 -0.679 3.395 1.00 84.60 73 GLU B C 1
ATOM 2155 O O . GLU B 1 49 ? 13.601 0.262 3.537 1.00 85.83 73 GLU B O 1
ATOM 2161 N N . ILE B 1 50 ? 14.485 -1.699 4.288 1.00 83.57 74 ILE B N 1
ATOM 2162 C CA . ILE B 1 50 ? 13.677 -1.807 5.510 1.00 86.28 74 ILE B CA 1
ATOM 2163 C C . ILE B 1 50 ? 13.836 -0.521 6.345 1.00 94.68 74 ILE B C 1
ATOM 2164 O O . ILE B 1 50 ? 12.832 0.078 6.734 1.00 96.56 74 ILE B O 1
ATOM 2169 N N . SER B 1 51 ? 15.096 -0.109 6.613 1.00 92.18 75 SER B N 1
ATOM 2170 C CA . SER B 1 51 ? 15.424 1.083 7.399 1.00 93.58 75 SER B CA 1
ATOM 2171 C C . SER B 1 51 ? 14.943 2.367 6.695 1.00 97.16 75 SER B C 1
ATOM 2172 O O . SER B 1 51 ? 14.513 3.303 7.374 1.00 99.14 75 SER B O 1
ATOM 2175 N N . GLN B 1 52 ? 14.961 2.386 5.344 1.00 90.58 76 GLN B N 1
ATOM 2176 C CA . GLN B 1 52 ? 14.503 3.528 4.549 1.00 89.55 76 GLN B CA 1
ATOM 2177 C C . GLN B 1 52 ? 12.972 3.687 4.615 1.00 95.55 76 GLN B C 1
ATOM 2178 O O . GLN B 1 52 ? 12.474 4.789 4.365 1.00 96.93 76 GLN B O 1
ATOM 2184 N N . ARG B 1 53 ? 12.227 2.606 4.964 1.00 91.62 77 ARG B N 1
ATOM 2185 C CA . ARG B 1 53 ? 10.764 2.660 5.144 1.00 91.39 77 ARG B CA 1
ATOM 2186 C C . ARG B 1 53 ? 10.449 3.477 6.406 1.00 95.80 77 ARG B C 1
ATOM 2187 O O . ARG B 1 53 ? 9.487 4.244 6.415 1.00 95.87 77 ARG B O 1
ATOM 2195 N N . THR B 1 54 ? 11.293 3.322 7.458 1.00 92.82 78 THR B N 1
ATOM 2196 C CA . THR B 1 54 ? 11.190 4.044 8.731 1.00 95.05 78 THR B CA 1
ATOM 2197 C C . THR B 1 54 ? 11.514 5.525 8.496 1.00 99.13 78 THR B C 1
ATOM 2198 O O . THR B 1 54 ? 10.827 6.384 9.047 1.00 100.82 78 THR B O 1
ATOM 2202 N N . THR B 1 55 ? 12.539 5.813 7.657 1.00 94.25 79 THR B N 1
ATOM 2203 C CA . THR B 1 55 ? 12.961 7.160 7.239 1.00 94.74 79 THR B CA 1
ATOM 2204 C C . THR B 1 55 ? 11.756 7.900 6.642 1.00 99.48 79 THR B C 1
ATOM 2205 O O . THR B 1 55 ? 11.493 9.038 7.039 1.00 102.59 79 THR B O 1
ATOM 2209 N N . ILE B 1 56 ? 11.005 7.225 5.733 1.00 92.91 80 ILE B N 1
ATOM 2210 C CA . ILE B 1 56 ? 9.790 7.727 5.083 1.00 92.19 80 ILE B CA 1
ATOM 2211 C C . ILE B 1 56 ? 8.711 8.030 6.150 1.00 100.29 80 ILE B C 1
ATOM 2212 O O . ILE B 1 56 ? 8.215 9.157 6.191 1.00 102.14 80 ILE B O 1
ATOM 2217 N N . VAL B 1 57 ? 8.368 7.027 7.004 1.00 97.97 81 VAL B N 1
ATOM 2218 C CA . VAL B 1 57 ? 7.370 7.109 8.082 1.00 101.05 81 VAL B CA 1
ATOM 2219 C C . VAL B 1 57 ? 7.684 8.308 9.001 1.00 109.41 81 VAL B C 1
ATOM 2220 O O . VAL B 1 57 ? 6.778 9.099 9.277 1.00 111.64 81 VAL B O 1
ATOM 2224 N N . ILE B 1 58 ? 8.964 8.454 9.434 1.00 107.05 82 ILE B N 1
ATOM 2225 C CA . ILE B 1 58 ? 9.419 9.550 10.298 1.00 110.46 82 ILE B CA 1
ATOM 2226 C C . ILE B 1 58 ? 9.239 10.894 9.558 1.00 116.20 82 ILE B C 1
ATOM 2227 O O . ILE B 1 58 ? 8.594 11.785 10.108 1.00 118.72 82 ILE B O 1
ATOM 2232 N N . GLN B 1 59 ? 9.744 11.016 8.311 1.00 111.43 83 GLN B N 1
ATOM 2233 C CA . GLN B 1 59 ? 9.611 12.248 7.516 1.00 112.52 83 GLN B CA 1
ATOM 2234 C C . GLN B 1 59 ? 8.137 12.613 7.250 1.00 118.79 83 GLN B C 1
ATOM 2235 O O . GLN B 1 59 ? 7.815 13.801 7.188 1.00 121.06 83 GLN B O 1
ATOM 2241 N N . LYS B 1 60 ? 7.247 11.602 7.158 1.00 114.46 84 LYS B N 1
ATOM 2242 C CA . LYS B 1 60 ? 5.803 11.780 6.981 1.00 115.30 84 LYS B CA 1
ATOM 2243 C C . LYS B 1 60 ? 5.178 12.325 8.265 1.00 123.33 84 LYS B C 1
ATOM 2244 O O . LYS B 1 60 ? 4.435 13.305 8.211 1.00 125.32 84 LYS B O 1
ATOM 2250 N N . GLN B 1 61 ? 5.501 11.702 9.419 1.00 121.33 85 GLN B N 1
ATOM 2251 C CA . GLN B 1 61 ? 5.006 12.101 10.741 1.00 125.43 85 GLN B CA 1
ATOM 2252 C C . GLN B 1 61 ? 5.540 13.485 11.145 1.00 131.58 85 GLN B C 1
ATOM 2253 O O . GLN B 1 61 ? 4.852 14.218 11.859 1.00 134.40 85 GLN B O 1
ATOM 2259 N N . THR B 1 62 ? 6.755 13.837 10.667 1.00 126.85 86 THR B N 1
ATOM 2260 C CA . THR B 1 62 ? 7.427 15.119 10.898 1.00 129.28 86 THR B CA 1
ATOM 2261 C C . THR B 1 62 ? 6.669 16.229 10.146 1.00 134.23 86 THR B C 1
ATOM 2262 O O . THR B 1 62 ? 6.424 17.289 10.728 1.00 138.41 86 THR B O 1
ATOM 2266 N N . PHE B 1 63 ? 6.275 15.972 8.877 1.00 126.57 87 PHE B N 1
ATOM 2267 C CA . PHE B 1 63 ? 5.547 16.940 8.060 1.00 127.12 87 PHE B CA 1
ATOM 2268 C C . PHE B 1 63 ? 4.163 17.260 8.648 1.00 134.59 87 PHE B C 1
ATOM 2269 O O . PHE B 1 63 ? 3.808 18.435 8.707 1.00 137.70 87 PHE B O 1
ATOM 2277 N N . ILE B 1 64 ? 3.392 16.231 9.071 1.00 130.84 88 ILE B N 1
ATOM 2278 C CA . ILE B 1 64 ? 2.050 16.380 9.660 1.00 134.33 88 ILE B CA 1
ATOM 2279 C C . ILE B 1 64 ? 2.146 17.170 10.988 1.00 144.05 88 ILE B C 1
ATOM 2280 O O . ILE B 1 64 ? 1.273 18.000 11.265 1.00 147.89 88 ILE B O 1
ATOM 2285 N N . SER B 1 65 ? 3.216 16.934 11.782 1.00 141.07 89 SER B N 1
ATOM 2286 C CA . SER B 1 65 ? 3.451 17.619 13.061 1.00 145.23 89 SER B CA 1
ATOM 2287 C C . SER B 1 65 ? 3.780 19.104 12.853 1.00 151.13 89 SER B C 1
ATOM 2288 O O . SER B 1 65 ? 3.240 19.950 13.569 1.00 154.88 89 SER B O 1
ATOM 2291 N N . GLN B 1 66 ? 4.649 19.413 11.861 1.00 145.03 90 GLN B N 1
ATOM 2292 C CA . GLN B 1 66 ? 5.075 20.776 11.520 1.00 147.35 90 GLN B CA 1
ATOM 2293 C C . GLN B 1 66 ? 4.002 21.537 10.724 1.00 152.95 90 GLN B C 1
ATOM 2294 O O . GLN B 1 66 ? 4.030 22.769 10.695 1.00 156.38 90 GLN B O 1
ATOM 2300 N N . HIS B 1 67 ? 3.072 20.809 10.076 1.00 147.02 91 HIS B N 1
ATOM 2301 C CA . HIS B 1 67 ? 1.983 21.384 9.280 1.00 148.13 91 HIS B CA 1
ATOM 2302 C C . HIS B 1 67 ? 0.658 20.719 9.667 1.00 153.18 91 HIS B C 1
ATOM 2303 O O . HIS B 1 67 ? 0.103 19.918 8.906 1.00 149.64 91 HIS B O 1
ATOM 2310 N N . SER B 1 68 ? 0.170 21.063 10.875 1.00 154.36 92 SER B N 1
ATOM 2311 C CA . SER B 1 68 ? -1.042 20.554 11.528 1.00 156.63 92 SER B CA 1
ATOM 2312 C C . SER B 1 68 ? -2.329 20.675 10.689 1.00 160.89 92 SER B C 1
ATOM 2313 O O . SER B 1 68 ? -3.219 19.837 10.855 1.00 160.17 92 SER B O 1
ATOM 2316 N N . CYS B 1 69 ? -2.435 21.699 9.809 1.00 159.13 93 CYS B N 1
ATOM 2317 C CA . CYS B 1 69 ? -3.615 21.911 8.959 1.00 158.74 93 CYS B CA 1
ATOM 2318 C C . CYS B 1 69 ? -3.796 20.762 7.908 1.00 160.16 93 CYS B C 1
ATOM 2319 O O . CYS B 1 69 ? -4.919 20.547 7.447 1.00 159.64 93 CYS B O 1
ATOM 2322 N N . VAL B 1 70 ? -2.706 19.996 7.607 1.00 153.23 94 VAL B N 1
ATOM 2323 C CA . VAL B 1 70 ? -2.643 18.838 6.689 1.00 148.34 94 VAL B CA 1
ATOM 2324 C C . VAL B 1 70 ? -2.740 17.535 7.503 1.00 152.42 94 VAL B C 1
ATOM 2325 O O . VAL B 1 70 ? -1.950 17.360 8.435 1.00 151.60 94 VAL B O 1
ATOM 2329 N N . ASN B 1 71 ? -3.654 16.604 7.137 1.00 149.70 95 ASN B N 1
ATOM 2330 C CA . ASN B 1 71 ? -3.716 15.336 7.865 1.00 148.95 95 ASN B CA 1
ATOM 2331 C C . ASN B 1 71 ? -3.323 14.155 6.933 1.00 148.55 95 ASN B C 1
ATOM 2332 O O . ASN B 1 71 ? -3.312 14.300 5.703 1.00 146.32 95 ASN B O 1
ATOM 2337 N N . SER B 1 72 ? -2.901 13.029 7.557 1.00 143.28 96 SER B N 1
ATOM 2338 C CA . SER B 1 72 ? -2.412 11.779 6.953 1.00 138.75 96 SER B CA 1
ATOM 2339 C C . SER B 1 72 ? -3.183 11.336 5.694 1.00 141.68 96 SER B C 1
ATOM 2340 O O . SER B 1 72 ? -2.549 10.949 4.708 1.00 137.65 96 SER B O 1
ATOM 2343 N N . THR B 1 73 ? -4.532 11.392 5.729 1.00 141.68 97 THR B N 1
ATOM 2344 C CA . THR B 1 73 ? -5.399 11.001 4.611 1.00 141.31 97 THR B CA 1
ATOM 2345 C C . THR B 1 73 ? -5.199 11.967 3.424 1.00 144.06 97 THR B C 1
ATOM 2346 O O . THR B 1 73 ? -5.103 11.504 2.282 1.00 141.24 97 THR B O 1
ATOM 2350 N N . GLU B 1 74 ? -5.115 13.292 3.700 1.00 142.36 98 GLU B N 1
ATOM 2351 C CA . GLU B 1 74 ? -4.902 14.336 2.690 1.00 141.80 98 GLU B CA 1
ATOM 2352 C C . GLU B 1 74 ? -3.490 14.236 2.078 1.00 140.29 98 GLU B C 1
ATOM 2353 O O . GLU B 1 74 ? -3.330 14.460 0.872 1.00 137.66 98 GLU B O 1
ATOM 2355 N N . LEU B 1 75 ? -2.478 13.887 2.912 1.00 134.52 99 LEU B N 1
ATOM 2356 C CA . LEU B 1 75 ? -1.083 13.696 2.489 1.00 129.66 99 LEU B CA 1
ATOM 2357 C C . LEU B 1 75 ? -1.001 12.502 1.540 1.00 129.56 99 LEU B C 1
ATOM 2358 O O . LEU B 1 75 ? -0.320 12.590 0.518 1.00 126.74 99 LEU B O 1
ATOM 2363 N N . ASP B 1 76 ? -1.736 11.413 1.856 1.00 125.85 100 ASP B N 1
ATOM 2364 C CA . ASP B 1 76 ? -1.819 10.207 1.031 1.00 122.71 100 ASP B CA 1
ATOM 2365 C C . ASP B 1 76 ? -2.498 10.518 -0.315 1.00 125.98 100 ASP B C 1
ATOM 2366 O O . ASP B 1 76 ? -2.095 9.970 -1.344 1.00 122.77 100 ASP B O 1
ATOM 2371 N N . GLU B 1 77 ? -3.498 11.426 -0.304 1.00 125.19 101 GLU B N 1
ATOM 2372 C CA . GLU B 1 77 ? -4.210 11.868 -1.507 1.00 125.53 101 GLU B CA 1
ATOM 2373 C C . GLU B 1 77 ? -3.257 12.620 -2.452 1.00 124.95 101 GLU B C 1
ATOM 2374 O O . GLU B 1 77 ? -3.317 12.406 -3.661 1.00 123.39 101 GLU B O 1
ATOM 2380 N N . LEU B 1 78 ? -2.363 13.464 -1.892 1.00 119.57 102 LEU B N 1
ATOM 2381 C CA . LEU B 1 78 ? -1.358 14.242 -2.624 1.00 116.89 102 LEU B CA 1
ATOM 2382 C C . LEU B 1 78 ? -0.293 13.313 -3.229 1.00 116.26 102 LEU B C 1
ATOM 2383 O O . LEU B 1 78 ? 0.114 13.539 -4.369 1.00 114.57 102 LEU B O 1
ATOM 2388 N N . ILE B 1 79 ? 0.142 12.271 -2.478 1.00 110.81 103 ILE B N 1
ATOM 2389 C CA . ILE B 1 79 ? 1.140 11.289 -2.925 1.00 106.34 103 ILE B CA 1
ATOM 2390 C C . ILE B 1 79 ? 0.587 10.531 -4.148 1.00 109.25 103 ILE B C 1
ATOM 2391 O O . ILE B 1 79 ? 1.296 10.421 -5.151 1.00 105.99 103 ILE B O 1
ATOM 2396 N N . GLN B 1 80 ? -0.690 10.075 -4.084 1.00 108.29 104 GLN B N 1
ATOM 2397 C CA . GLN B 1 80 ? -1.351 9.333 -5.171 1.00 107.50 104 GLN B CA 1
ATOM 2398 C C . GLN B 1 80 ? -1.506 10.189 -6.430 1.00 111.26 104 GLN B C 1
ATOM 2399 O O . GLN B 1 80 ? -1.485 9.639 -7.536 1.00 109.49 104 GLN B O 1
ATOM 2405 N N . GLN B 1 81 ? -1.607 11.528 -6.270 1.00 109.37 105 GLN B N 1
ATOM 2406 C CA . GLN B 1 81 ? -1.679 12.473 -7.389 1.00 109.54 105 GLN B CA 1
ATOM 2407 C C . GLN B 1 81 ? -0.327 12.523 -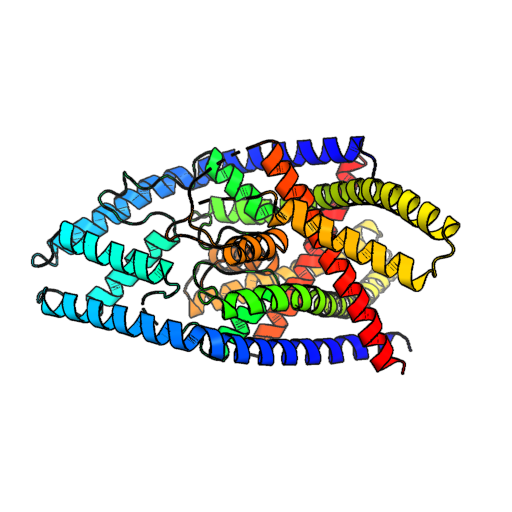8.101 1.00 111.02 105 GLN B C 1
ATOM 2408 O O . GLN B 1 81 ? -0.284 12.594 -9.337 1.00 110.61 105 GLN B O 1
ATOM 2414 N N . ILE B 1 82 ? 0.777 12.443 -7.319 1.00 105.14 106 ILE B N 1
ATOM 2415 C CA . ILE B 1 82 ? 2.151 12.428 -7.839 1.00 101.46 106 ILE B CA 1
ATOM 2416 C C . ILE B 1 82 ? 2.384 11.079 -8.557 1.00 101.75 106 ILE B C 1
ATOM 2417 O O . ILE B 1 82 ? 3.053 11.056 -9.592 1.00 99.51 106 ILE B O 1
ATOM 2422 N N . VAL B 1 83 ? 1.785 9.980 -8.034 1.00 97.87 107 VAL B N 1
ATOM 2423 C CA . VAL B 1 83 ? 1.849 8.628 -8.615 1.00 95.02 107 VAL B CA 1
ATOM 2424 C C . VAL B 1 83 ? 1.196 8.688 -10.002 1.00 99.39 107 VAL B C 1
ATOM 2425 O O . VAL B 1 83 ? 1.810 8.261 -10.985 1.00 96.47 107 VAL B O 1
ATOM 2429 N N . ALA B 1 84 ? -0.020 9.289 -10.072 1.00 98.80 108 ALA B N 1
ATOM 2430 C CA . ALA B 1 84 ? -0.796 9.497 -11.296 1.00 99.21 108 ALA B CA 1
ATOM 2431 C C . ALA B 1 84 ? -0.008 10.331 -12.310 1.00 101.45 108 ALA B C 1
ATOM 2432 O O . ALA B 1 84 ? -0.005 9.990 -13.493 1.00 99.78 108 ALA B O 1
ATOM 2434 N N . ALA B 1 85 ? 0.681 11.399 -11.837 1.00 98.20 109 ALA B N 1
ATOM 2435 C CA . ALA B 1 85 ? 1.514 12.281 -12.658 1.00 97.07 109 ALA B CA 1
ATOM 2436 C C . ALA B 1 85 ? 2.697 11.515 -13.257 1.00 98.58 109 ALA B C 1
ATOM 2437 O O . ALA B 1 85 ? 2.918 11.605 -14.466 1.00 97.61 109 ALA B O 1
ATOM 2439 N N . ILE B 1 86 ? 3.427 10.734 -12.421 1.00 93.74 110 ILE B N 1
ATOM 2440 C CA . ILE B 1 86 ? 4.585 9.923 -12.828 1.00 90.72 110 ILE B CA 1
ATOM 2441 C C . ILE B 1 86 ? 4.126 8.826 -13.832 1.00 94.70 110 ILE B C 1
ATOM 2442 O O . ILE B 1 86 ? 4.818 8.592 -14.830 1.00 92.28 110 ILE B O 1
ATOM 2447 N N . ASN B 1 87 ? 2.934 8.221 -13.594 1.00 93.66 111 ASN B N 1
ATOM 2448 C CA . ASN B 1 87 ? 2.315 7.219 -14.472 1.00 93.25 111 ASN B CA 1
ATOM 2449 C C . ASN B 1 87 ? 1.872 7.848 -15.797 1.00 98.85 111 ASN B C 1
ATOM 2450 O O . ASN B 1 87 ? 1.901 7.168 -16.823 1.00 97.77 111 ASN B O 1
ATOM 2455 N N . ALA B 1 88 ? 1.488 9.148 -15.779 1.00 97.85 112 ALA B N 1
ATOM 2456 C CA . ALA B 1 88 ? 1.094 9.910 -16.970 1.00 99.15 112 ALA B CA 1
ATOM 2457 C C . ALA B 1 88 ? 2.328 10.309 -17.795 1.00 102.41 112 ALA B C 1
ATOM 2458 O O . ALA B 1 88 ? 2.187 10.749 -18.941 1.00 103.79 112 ALA B O 1
ATOM 2460 N N . GLY B 1 89 ? 3.512 10.147 -17.197 1.00 97.01 113 GLY B N 1
ATOM 2461 C CA . GLY B 1 89 ? 4.807 10.425 -17.807 1.00 95.11 113 GLY B CA 1
ATOM 2462 C C . GLY B 1 89 ? 5.398 11.789 -17.511 1.00 101.26 113 GLY B C 1
ATOM 2463 O O . GLY B 1 89 ? 6.286 12.240 -18.239 1.00 100.29 113 GLY B O 1
ATOM 2464 N N . ILE B 1 90 ? 4.922 12.461 -16.451 1.00 100.88 114 ILE B N 1
ATOM 2465 C CA . ILE B 1 90 ? 5.434 13.783 -16.087 1.00 102.95 114 ILE B CA 1
ATOM 2466 C C . ILE B 1 90 ? 5.929 13.777 -14.634 1.00 107.45 114 ILE B C 1
ATOM 2467 O O . ILE B 1 90 ? 5.205 13.356 -13.727 1.00 108.18 114 ILE B O 1
ATOM 2472 N N . ILE B 1 91 ? 7.172 14.233 -14.422 1.00 103.21 115 ILE B N 1
ATOM 2473 C CA . ILE B 1 91 ? 7.737 14.321 -13.079 1.00 103.32 115 ILE B CA 1
ATOM 2474 C C . ILE B 1 91 ? 7.450 15.746 -12.540 1.00 110.50 115 ILE B C 1
ATOM 2475 O O . ILE B 1 91 ? 7.918 16.723 -13.135 1.00 111.81 115 ILE B O 1
ATOM 2480 N N . PRO B 1 92 ? 6.654 15.883 -11.446 1.00 107.78 116 PRO B N 1
ATOM 2481 C CA . PRO B 1 92 ? 6.357 17.223 -10.914 1.00 112.27 116 PRO B CA 1
ATOM 2482 C C . PRO B 1 92 ? 7.525 17.793 -10.116 1.00 139.84 116 PRO B C 1
ATOM 2483 O O . PRO B 1 92 ? 8.026 18.869 -10.432 1.00 106.97 116 PRO B O 1
ATOM 2487 N N . ILE B 1 100 ? 10.526 21.984 -15.264 1.00 130.67 124 ILE B N 1
ATOM 2488 C CA . ILE B 1 100 ? 11.387 21.767 -16.427 1.00 128.71 124 ILE B CA 1
ATOM 2489 C C . ILE B 1 100 ? 10.744 20.714 -17.345 1.00 127.67 124 ILE B C 1
ATOM 2490 O O . ILE B 1 100 ? 10.402 19.619 -16.889 1.00 125.33 124 ILE B O 1
ATOM 2495 N N . SER B 1 101 ? 10.602 21.057 -18.639 1.00 122.14 125 SER B N 1
ATOM 2496 C CA . SER B 1 101 ? 10.002 20.222 -19.683 1.00 117.92 125 SER B CA 1
ATOM 2497 C C . SER B 1 101 ? 10.833 18.975 -19.988 1.00 113.22 125 SER B C 1
ATOM 2498 O O . SER B 1 101 ? 12.058 18.986 -19.845 1.00 112.30 125 SER B O 1
ATOM 2501 N N . HIS B 1 102 ? 10.143 17.902 -20.410 1.00 103.89 126 HIS B N 1
ATOM 2502 C CA . HIS B 1 102 ? 10.719 16.624 -20.830 1.00 98.24 126 HIS B CA 1
ATOM 2503 C C . HIS B 1 102 ? 10.691 16.494 -22.351 1.00 98.75 126 HIS B C 1
ATOM 2504 O O . HIS B 1 102 ? 11.497 15.753 -22.912 1.00 96.25 126 HIS B O 1
ATOM 2511 N N . TRP B 1 103 ? 9.724 17.154 -23.017 1.00 95.20 127 TRP B N 1
ATOM 2512 C CA . TRP B 1 103 ? 9.565 16.988 -24.450 1.00 94.16 127 TRP B CA 1
ATOM 2513 C C . TRP B 1 103 ? 9.872 18.256 -25.267 1.00 100.20 127 TRP B C 1
ATOM 2514 O O . TRP B 1 103 ? 9.371 18.396 -26.385 1.00 100.45 127 TRP B O 1
ATOM 2525 N N . ASP B 1 104 ? 10.787 19.114 -24.763 1.00 97.66 128 ASP B N 1
ATOM 2526 C CA . ASP B 1 104 ? 11.292 20.272 -25.508 1.00 100.08 128 ASP B CA 1
ATOM 2527 C C . ASP B 1 104 ? 12.328 19.734 -26.512 1.00 102.35 128 ASP B C 1
ATOM 2528 O O . ASP B 1 104 ? 12.782 18.602 -26.329 1.00 99.67 128 ASP B O 1
ATOM 2533 N N . LEU B 1 105 ? 12.691 20.494 -27.566 1.00 100.18 129 LEU B N 1
ATOM 2534 C CA . LEU B 1 105 ? 13.632 20.013 -28.596 1.00 97.82 129 LEU B CA 1
ATOM 2535 C C . LEU B 1 105 ? 14.926 19.414 -28.028 1.00 99.08 129 LEU B C 1
ATOM 2536 O O . LEU B 1 105 ? 15.298 18.316 -28.436 1.00 96.38 129 LEU B O 1
ATOM 2541 N N . GLY B 1 106 ? 15.555 20.105 -27.079 1.00 96.56 130 GLY B N 1
ATOM 2542 C CA . GLY B 1 106 ? 16.788 19.665 -26.432 1.00 94.55 130 GLY B CA 1
ATOM 2543 C C . GLY B 1 106 ? 16.655 18.360 -25.676 1.00 94.30 130 GLY B C 1
ATOM 2544 O O . GLY B 1 106 ? 17.496 17.469 -25.828 1.00 91.82 130 GLY B O 1
ATOM 2545 N N . SER B 1 107 ? 15.584 18.235 -24.867 1.00 90.45 131 SER B N 1
ATOM 2546 C CA . SER B 1 107 ? 15.283 17.037 -24.071 1.00 86.73 131 SER B CA 1
ATOM 2547 C C . SER B 1 107 ? 14.879 15.866 -24.976 1.00 88.19 131 SER B C 1
ATOM 2548 O O . SER B 1 107 ? 15.234 14.722 -24.690 1.00 85.19 131 SER B O 1
ATOM 2551 N N . SER B 1 108 ? 14.167 16.160 -26.082 1.00 86.18 132 SER B N 1
ATOM 2552 C CA . SER B 1 108 ? 13.749 15.164 -27.069 1.00 84.42 132 SER B CA 1
ATOM 2553 C C . SER B 1 108 ? 14.966 14.579 -27.820 1.00 86.97 132 SER B C 1
ATOM 2554 O O . SER B 1 108 ? 14.944 13.401 -28.191 1.00 84.06 132 SER B O 1
ATOM 2557 N N . PHE B 1 109 ? 16.028 15.401 -28.017 1.00 85.11 133 PHE B N 1
ATOM 2558 C CA . PHE B 1 109 ? 17.283 15.013 -28.673 1.00 83.99 133 PHE B CA 1
ATOM 2559 C C . PHE B 1 109 ? 18.005 13.994 -27.804 1.00 87.15 133 PHE B C 1
ATOM 2560 O O . PHE B 1 109 ? 18.469 12.971 -28.318 1.00 85.52 133 PHE B O 1
ATOM 2568 N N . PHE B 1 110 ? 18.072 14.258 -26.483 1.00 84.28 134 PHE B N 1
ATOM 2569 C CA . PHE B 1 110 ? 18.708 13.344 -25.539 1.00 82.24 134 PHE B CA 1
ATOM 2570 C C . PHE B 1 110 ? 17.902 12.067 -25.416 1.00 78.85 134 PHE B C 1
ATOM 2571 O O . PHE B 1 110 ? 18.500 10.995 -25.326 1.00 76.69 134 PHE B O 1
ATOM 2579 N N . PHE B 1 111 ? 16.554 12.173 -25.473 1.00 72.47 135 PHE B N 1
ATOM 2580 C CA . PHE B 1 111 ? 15.655 11.020 -25.417 1.00 69.22 135 PHE B CA 1
ATOM 2581 C C . PHE B 1 111 ? 15.867 10.121 -26.649 1.00 72.96 135 PHE B C 1
ATOM 2582 O O . PHE B 1 111 ? 15.934 8.898 -26.507 1.00 71.66 135 PHE B O 1
ATOM 2590 N N . ALA B 1 112 ? 15.945 10.730 -27.854 1.00 70.16 136 ALA B N 1
ATOM 2591 C CA . ALA B 1 112 ? 16.195 10.021 -29.110 1.00 68.59 136 ALA B CA 1
ATOM 2592 C C . ALA B 1 112 ? 17.557 9.329 -29.026 1.00 70.98 136 ALA B C 1
ATOM 2593 O O . ALA B 1 112 ? 17.700 8.196 -29.474 1.00 69.68 136 ALA B O 1
ATOM 2595 N N . GLY B 1 113 ? 18.507 9.988 -28.362 1.00 68.33 137 GLY B N 1
ATOM 2596 C CA . GLY B 1 113 ? 19.832 9.455 -28.088 1.00 67.54 137 GLY B CA 1
ATOM 2597 C C . GLY B 1 113 ? 19.807 8.220 -27.203 1.00 69.61 137 GLY B C 1
ATOM 2598 O O . GLY B 1 113 ? 20.501 7.262 -27.505 1.00 69.00 137 GLY B O 1
ATOM 2599 N N . THR B 1 114 ? 18.984 8.199 -26.132 1.00 65.23 138 THR B N 1
ATOM 2600 C CA . THR B 1 114 ? 18.892 7.039 -25.227 1.00 63.42 138 THR B CA 1
ATOM 2601 C C . THR B 1 114 ? 18.212 5.851 -25.916 1.00 66.94 138 THR B C 1
ATOM 2602 O O . THR B 1 114 ? 18.406 4.701 -25.511 1.00 67.15 138 THR B O 1
ATOM 2606 N N . VAL B 1 115 ? 17.427 6.124 -26.957 1.00 62.66 139 VAL B N 1
ATOM 2607 C CA . VAL B 1 115 ? 16.753 5.086 -27.728 1.00 60.96 139 VAL B CA 1
ATOM 2608 C C . VAL B 1 115 ? 17.789 4.358 -28.619 1.00 63.68 139 VAL B C 1
ATOM 2609 O O . VAL B 1 115 ? 17.974 3.152 -28.468 1.00 62.74 139 VAL B O 1
ATOM 2613 N N . ILE B 1 116 ? 18.490 5.096 -29.497 1.00 60.47 140 ILE B N 1
ATOM 2614 C CA . ILE B 1 116 ? 19.420 4.530 -30.480 1.00 60.00 140 ILE B CA 1
ATOM 2615 C C . ILE B 1 116 ? 20.700 3.975 -29.811 1.00 64.75 140 ILE B C 1
ATOM 2616 O O . ILE B 1 116 ? 21.325 3.082 -30.380 1.00 65.95 140 ILE B O 1
ATOM 2621 N N . THR B 1 117 ? 21.043 4.430 -28.603 1.00 61.95 141 THR B N 1
ATOM 2622 C CA . THR B 1 117 ? 22.200 3.917 -27.853 1.00 62.02 141 THR B CA 1
ATOM 2623 C C . THR B 1 117 ? 21.821 2.674 -27.018 1.00 66.88 141 THR B C 1
ATOM 2624 O O . THR B 1 117 ? 22.718 1.997 -26.510 1.00 67.94 141 THR B O 1
ATOM 2628 N N . THR B 1 118 ? 20.500 2.393 -26.873 1.00 62.85 142 THR B N 1
ATOM 2629 C CA . THR B 1 118 ? 19.852 1.322 -26.076 1.00 62.12 142 THR B CA 1
ATOM 2630 C C . THR B 1 118 ? 20.066 1.546 -24.567 1.00 66.81 142 THR B C 1
ATOM 2631 O O . THR B 1 118 ? 19.934 0.596 -23.783 1.00 66.26 142 THR B O 1
ATOM 2635 N N . ILE B 1 119 ? 20.388 2.795 -24.163 1.00 64.23 143 ILE B N 1
ATOM 2636 C CA . ILE B 1 119 ? 20.603 3.148 -22.760 1.00 65.21 143 ILE B CA 1
ATOM 2637 C C . ILE B 1 119 ? 19.230 3.113 -22.076 1.00 72.27 143 ILE B C 1
ATOM 2638 O O . ILE B 1 119 ? 19.114 2.578 -20.967 1.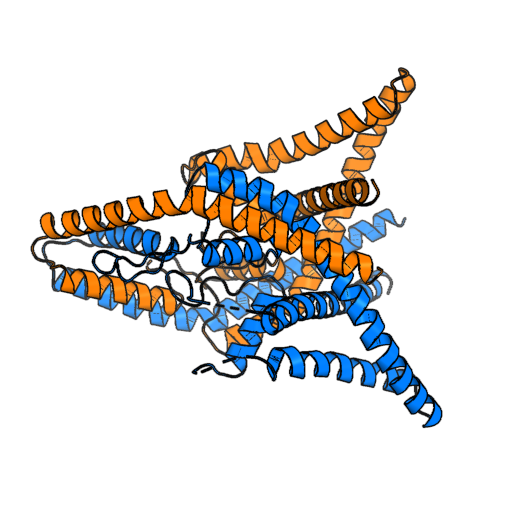00 73.40 143 ILE B O 1
ATOM 2643 N N . GLY B 1 120 ? 18.210 3.610 -22.777 1.00 68.64 144 GLY B N 1
ATOM 2644 C CA . GLY B 1 120 ? 16.840 3.606 -22.290 1.00 68.81 144 GLY B CA 1
ATOM 2645 C C . GLY B 1 120 ? 16.464 4.739 -21.360 1.00 75.35 144 GLY B C 1
ATOM 2646 O O . GLY B 1 120 ? 17.178 5.738 -21.257 1.00 76.07 144 GLY B O 1
ATOM 2647 N N . PHE B 1 121 ? 15.333 4.568 -20.661 1.00 72.98 145 PHE B N 1
ATOM 2648 C CA . PHE B 1 121 ? 14.705 5.565 -19.792 1.00 74.56 145 PHE B CA 1
ATOM 2649 C C . PHE B 1 121 ? 14.060 4.954 -18.530 1.00 81.09 145 PHE B C 1
ATOM 2650 O O . PHE B 1 121 ? 14.033 3.735 -18.366 1.00 81.01 145 PHE B O 1
ATOM 2658 N N . GLY B 1 122 ? 13.508 5.815 -17.683 1.00 79.53 146 GLY B N 1
ATOM 2659 C CA . GLY B 1 122 ? 12.769 5.412 -16.495 1.00 80.49 146 GLY B CA 1
ATOM 2660 C C . GLY B 1 122 ? 11.284 5.550 -16.769 1.00 86.92 146 GLY B C 1
ATOM 2661 O O . GLY B 1 122 ? 10.706 4.757 -17.524 1.00 86.63 146 GLY B O 1
ATOM 2662 N N . ASN B 1 123 ? 10.673 6.604 -16.221 1.00 85.29 147 ASN B N 1
ATOM 2663 C CA . ASN B 1 123 ? 9.252 6.889 -16.413 1.00 86.81 147 ASN B CA 1
ATOM 2664 C C . ASN B 1 123 ? 8.998 7.857 -17.583 1.00 90.23 147 ASN B C 1
ATOM 2665 O O . ASN B 1 123 ? 7.878 7.894 -18.085 1.00 91.28 147 ASN B O 1
ATOM 2670 N N . ILE B 1 124 ? 10.009 8.642 -18.012 1.00 85.57 148 ILE B N 1
ATOM 2671 C CA . ILE B 1 124 ? 9.836 9.581 -19.131 1.00 85.84 148 ILE B CA 1
ATOM 2672 C C . ILE B 1 124 ? 10.054 8.834 -20.459 1.00 85.72 148 ILE B C 1
ATOM 2673 O O . ILE B 1 124 ? 11.186 8.573 -20.867 1.00 83.79 148 ILE B O 1
ATOM 2678 N N . SER B 1 125 ? 8.942 8.498 -21.113 1.00 81.54 149 SER B N 1
ATOM 2679 C CA . SER B 1 125 ? 8.868 7.771 -22.377 1.00 80.15 149 SER B CA 1
ATOM 2680 C C . SER B 1 125 ? 7.614 8.212 -23.179 1.00 84.88 149 SER B C 1
ATOM 2681 O O . SER B 1 125 ? 6.712 8.807 -22.580 1.00 85.57 149 SER B O 1
ATOM 2684 N N . PRO B 1 126 ? 7.484 7.931 -24.504 1.00 81.63 150 PRO B N 1
ATOM 2685 C CA . PRO B 1 126 ? 6.256 8.344 -25.204 1.00 83.35 150 PRO B CA 1
ATOM 2686 C C . PRO B 1 126 ? 4.986 7.739 -24.579 1.00 87.27 150 PRO B C 1
ATOM 2687 O O . PRO B 1 126 ? 4.995 6.600 -24.106 1.00 85.08 150 PRO B O 1
ATOM 2691 N N . ARG B 1 127 ? 3.914 8.550 -24.519 1.00 86.26 151 ARG B N 1
ATOM 2692 C CA . ARG B 1 127 ? 2.622 8.164 -23.943 1.00 87.70 151 ARG B CA 1
ATOM 2693 C C . ARG B 1 127 ? 1.506 8.176 -25.002 1.00 94.23 151 ARG B C 1
ATOM 2694 O O . ARG B 1 127 ? 0.458 7.563 -24.787 1.00 96.65 151 ARG B O 1
ATOM 2702 N N . THR B 1 128 ? 1.733 8.854 -26.138 1.00 89.53 152 THR B N 1
ATOM 2703 C CA . THR B 1 128 ? 0.759 8.932 -27.224 1.00 91.86 152 THR B CA 1
ATOM 2704 C C . THR B 1 128 ? 0.973 7.759 -28.189 1.00 95.49 152 THR B C 1
ATOM 2705 O O . THR B 1 128 ? 2.097 7.272 -28.314 1.00 92.49 152 THR B O 1
ATOM 2709 N N . GLU B 1 129 ? -0.103 7.324 -28.877 1.00 95.34 153 GLU B N 1
ATOM 2710 C CA . GLU B 1 129 ? -0.101 6.233 -29.864 1.00 95.10 153 GLU B CA 1
ATOM 2711 C C . GLU B 1 129 ? 0.937 6.484 -30.960 1.00 96.80 153 GLU B C 1
ATOM 2712 O O . GLU B 1 129 ? 1.729 5.590 -31.251 1.00 94.59 153 GLU B O 1
ATOM 2718 N N . GLY B 1 130 ? 0.935 7.699 -31.524 1.00 93.68 154 GLY B N 1
ATOM 2719 C CA . GLY B 1 130 ? 1.877 8.135 -32.553 1.00 91.53 154 GLY B CA 1
ATOM 2720 C C . GLY B 1 130 ? 3.309 8.162 -32.054 1.00 90.45 154 GLY B C 1
ATOM 2721 O O . GLY B 1 130 ? 4.223 7.760 -32.777 1.00 88.10 154 GLY B O 1
ATOM 2722 N N . GLY B 1 131 ? 3.491 8.604 -30.805 1.00 85.38 155 GLY B N 1
ATOM 2723 C CA . GLY B 1 131 ? 4.787 8.656 -30.136 1.00 82.10 155 GLY B CA 1
ATOM 2724 C C . GLY B 1 131 ? 5.392 7.280 -29.929 1.00 82.72 155 GLY B C 1
ATOM 2725 O O . GLY B 1 131 ? 6.612 7.121 -30.004 1.00 79.96 155 GLY B O 1
ATOM 2726 N N . LYS B 1 132 ? 4.529 6.275 -29.673 1.00 79.22 156 LYS B N 1
ATOM 2727 C CA . LYS B 1 132 ? 4.894 4.868 -29.501 1.00 76.44 156 LYS B CA 1
ATOM 2728 C C . LYS B 1 132 ? 5.187 4.212 -30.868 1.00 80.73 156 LYS B C 1
ATOM 2729 O O . LYS B 1 132 ? 6.162 3.471 -30.975 1.00 79.11 156 LYS B O 1
ATOM 2735 N N . ILE B 1 133 ? 4.367 4.502 -31.909 1.00 79.15 157 ILE B N 1
ATOM 2736 C CA . ILE B 1 133 ? 4.546 3.992 -33.279 1.00 79.43 157 ILE B CA 1
ATOM 2737 C C . ILE B 1 133 ? 5.901 4.484 -33.824 1.00 81.82 157 ILE B C 1
ATOM 2738 O O . ILE B 1 133 ? 6.670 3.687 -34.365 1.00 81.05 157 ILE B O 1
ATOM 2743 N N . PHE B 1 134 ? 6.179 5.795 -33.671 1.00 77.28 158 PHE B N 1
ATOM 2744 C CA . PHE B 1 134 ? 7.413 6.417 -34.133 1.00 75.08 158 PHE B CA 1
ATOM 2745 C C . PHE B 1 134 ? 8.619 5.827 -33.404 1.00 76.69 158 PHE B C 1
ATOM 2746 O O . PHE B 1 134 ? 9.599 5.499 -34.064 1.00 76.23 158 PHE B O 1
ATOM 2754 N N . CYS B 1 135 ? 8.532 5.645 -32.069 1.00 71.22 159 CYS B N 1
ATOM 2755 C CA . CYS B 1 135 ? 9.610 5.083 -31.249 1.00 68.26 159 CYS B CA 1
ATOM 2756 C C . CYS B 1 135 ? 10.008 3.662 -31.709 1.00 71.90 159 CYS B C 1
ATOM 2757 O O . CYS B 1 135 ? 11.197 3.357 -31.723 1.00 70.55 159 CYS B O 1
ATOM 2760 N N . ILE B 1 136 ? 9.033 2.815 -32.103 1.00 69.76 160 ILE B N 1
ATOM 2761 C CA . ILE B 1 136 ? 9.280 1.452 -32.607 1.00 69.21 160 ILE B CA 1
ATOM 2762 C C . ILE B 1 136 ? 10.131 1.520 -33.897 1.00 71.93 160 ILE B C 1
ATOM 2763 O O . ILE B 1 136 ? 11.184 0.886 -33.962 1.00 70.20 160 ILE B O 1
ATOM 2768 N N . ILE B 1 137 ? 9.682 2.307 -34.893 1.00 69.58 161 ILE B N 1
ATOM 2769 C CA . ILE B 1 137 ? 10.363 2.505 -36.182 1.00 69.27 161 ILE B CA 1
ATOM 2770 C C . ILE B 1 137 ? 11.736 3.172 -35.952 1.00 69.90 161 ILE B C 1
ATOM 2771 O O . ILE B 1 137 ? 12.744 2.695 -36.476 1.00 67.99 161 ILE B O 1
ATOM 2776 N N . TYR B 1 138 ? 11.761 4.253 -35.145 1.00 65.62 162 TYR B N 1
ATOM 2777 C CA . TYR B 1 138 ? 12.955 5.020 -34.793 1.00 64.33 162 TYR B CA 1
ATOM 2778 C C . TYR B 1 138 ? 14.045 4.122 -34.173 1.00 67.14 162 TYR B C 1
ATOM 2779 O O . TYR B 1 138 ? 15.202 4.212 -34.579 1.00 66.78 162 TYR B O 1
ATOM 2788 N N . ALA B 1 139 ? 13.670 3.249 -33.216 1.00 61.93 163 ALA B N 1
ATOM 2789 C CA . ALA B 1 139 ? 14.585 2.310 -32.577 1.00 59.45 163 ALA B CA 1
ATOM 2790 C C . ALA B 1 139 ? 15.110 1.275 -33.584 1.00 64.31 163 ALA B C 1
ATOM 2791 O O . ALA B 1 139 ? 16.322 1.103 -33.673 1.00 64.38 163 ALA B O 1
ATOM 2793 N N . LEU B 1 140 ? 14.210 0.619 -34.363 1.00 61.53 164 LEU B N 1
ATOM 2794 C CA . LEU B 1 140 ? 14.567 -0.441 -35.315 1.00 62.14 164 LEU B CA 1
ATOM 2795 C C . LEU B 1 140 ? 15.547 0.006 -36.388 1.00 67.46 164 LEU B C 1
ATOM 2796 O O . LEU B 1 140 ? 16.354 -0.802 -36.828 1.00 69.23 164 LEU B O 1
ATOM 2801 N N . LEU B 1 141 ? 15.488 1.266 -36.796 1.00 63.83 165 LEU B N 1
ATOM 2802 C CA . LEU B 1 141 ? 16.359 1.856 -37.811 1.00 63.62 165 LEU B CA 1
ATOM 2803 C C . LEU B 1 141 ? 17.569 2.580 -37.173 1.00 66.19 165 LEU B C 1
ATOM 2804 O O . LEU B 1 141 ? 18.664 2.529 -37.720 1.00 66.14 165 LEU B O 1
ATOM 2809 N N . GLY B 1 142 ? 17.351 3.225 -36.027 1.00 62.49 166 GLY B N 1
ATOM 2810 C CA . GLY B 1 142 ? 18.351 3.995 -35.299 1.00 61.54 166 GLY B CA 1
ATOM 2811 C C . GLY B 1 142 ? 19.407 3.218 -34.546 1.00 64.44 166 GLY B C 1
ATOM 2812 O O . GLY B 1 142 ? 20.559 3.661 -34.507 1.00 65.56 166 GLY B O 1
ATOM 2813 N N . ILE B 1 143 ? 19.026 2.088 -33.896 1.00 58.83 167 ILE B N 1
ATOM 2814 C CA . ILE B 1 143 ? 19.961 1.241 -33.132 1.00 57.90 167 ILE B CA 1
ATOM 2815 C C . ILE B 1 143 ? 21.009 0.664 -34.121 1.00 63.33 167 ILE B C 1
ATOM 2816 O O . ILE B 1 143 ? 22.195 0.887 -33.873 1.00 64.35 167 ILE B O 1
ATOM 2821 N N . PRO B 1 144 ? 20.645 0.052 -35.285 1.00 60.76 168 PRO B N 1
ATOM 2822 C CA . PRO B 1 144 ? 21.682 -0.389 -36.236 1.00 61.40 168 PRO B CA 1
ATOM 2823 C C . PRO B 1 144 ? 22.584 0.755 -36.737 1.00 65.44 168 PRO B C 1
ATOM 2824 O O . PRO B 1 144 ? 23.793 0.556 -36.868 1.00 65.71 168 PRO B O 1
ATOM 2828 N N . LEU B 1 145 ? 21.996 1.950 -36.985 1.00 61.84 169 LEU B N 1
ATOM 2829 C CA . LEU B 1 145 ? 22.677 3.164 -37.450 1.00 62.61 169 LEU B CA 1
ATOM 2830 C C . LEU B 1 145 ? 23.721 3.631 -36.431 1.00 67.58 169 LEU B C 1
ATOM 2831 O O . LEU B 1 145 ? 24.853 3.935 -36.826 1.00 69.18 169 LEU B O 1
ATOM 2836 N N . PHE B 1 146 ? 23.348 3.683 -35.129 1.00 62.21 170 PHE B N 1
ATOM 2837 C CA . PHE B 1 146 ? 24.268 4.098 -34.077 1.00 61.90 170 PHE B CA 1
ATOM 2838 C C . PHE B 1 146 ? 25.359 3.043 -33.847 1.00 66.09 170 PHE B C 1
ATOM 2839 O O . PHE B 1 146 ? 26.485 3.398 -33.495 1.00 67.81 170 PHE B O 1
ATOM 2847 N N . GLY B 1 147 ? 25.028 1.774 -34.061 1.00 61.29 171 GLY B N 1
ATOM 2848 C CA . GLY B 1 147 ? 25.985 0.682 -33.938 1.00 61.80 171 GLY B CA 1
ATOM 2849 C C . GLY B 1 147 ? 27.055 0.782 -35.006 1.00 67.94 171 GLY B C 1
ATOM 2850 O O . GLY B 1 147 ? 28.214 0.436 -34.763 1.00 68.35 171 GLY B O 1
ATOM 2851 N N . PHE B 1 148 ? 26.655 1.294 -36.198 1.00 65.58 172 PHE B N 1
ATOM 2852 C CA . PHE B 1 148 ? 27.505 1.536 -37.367 1.00 66.79 172 PHE B CA 1
ATOM 2853 C C . PHE B 1 148 ? 28.486 2.662 -37.011 1.00 72.57 172 PHE B C 1
ATOM 2854 O O . PHE B 1 148 ? 29.693 2.497 -37.209 1.00 73.77 172 PHE B O 1
ATOM 2862 N N . LEU B 1 149 ? 27.976 3.769 -36.421 1.00 68.96 173 LEU B N 1
ATOM 2863 C CA . LEU B 1 149 ? 28.800 4.895 -35.975 1.00 70.59 173 LEU B CA 1
ATOM 2864 C C . LEU B 1 149 ? 29.773 4.430 -34.892 1.00 76.73 173 LEU B C 1
ATOM 2865 O O . LEU B 1 149 ? 30.974 4.671 -35.022 1.00 79.80 173 LEU B O 1
ATOM 2870 N N . LEU B 1 150 ? 29.264 3.728 -33.861 1.00 71.12 174 LEU B N 1
ATOM 2871 C CA . LEU B 1 150 ? 30.068 3.214 -32.761 1.00 71.72 174 LEU B CA 1
ATOM 2872 C C . LEU B 1 150 ? 31.138 2.239 -33.243 1.00 77.87 174 LEU B C 1
ATOM 2873 O O . LEU B 1 150 ? 32.239 2.259 -32.702 1.00 80.33 174 LEU B O 1
ATOM 2878 N N . ALA B 1 151 ? 30.839 1.423 -34.275 1.00 74.43 175 ALA B N 1
ATOM 2879 C CA . ALA B 1 151 ? 31.799 0.480 -34.869 1.00 75.74 175 ALA B CA 1
ATOM 2880 C C . ALA B 1 151 ? 32.973 1.243 -35.472 1.00 83.10 175 ALA B C 1
ATOM 2881 O O . ALA B 1 151 ? 34.122 0.863 -35.254 1.00 85.15 175 ALA B O 1
ATOM 2883 N N . GLY B 1 152 ? 32.658 2.335 -36.173 1.00 80.29 176 GLY B N 1
ATOM 2884 C CA . GLY B 1 152 ? 33.620 3.231 -36.804 1.00 82.84 176 GLY B CA 1
ATOM 2885 C C . GLY B 1 152 ? 34.444 4.042 -35.825 1.00 88.44 176 GLY B C 1
ATOM 2886 O O . GLY B 1 152 ? 35.624 4.291 -36.085 1.00 91.20 176 GLY B O 1
ATOM 2887 N N . VAL B 1 153 ? 33.833 4.463 -34.692 1.00 83.50 177 VAL B N 1
ATOM 2888 C CA . VAL B 1 153 ? 34.508 5.231 -33.629 1.00 85.18 177 VAL B CA 1
ATOM 2889 C C . VAL B 1 153 ? 35.564 4.326 -32.970 1.00 92.67 177 VAL B C 1
ATOM 2890 O O . VAL B 1 153 ? 36.726 4.723 -32.870 1.00 95.66 177 VAL B O 1
ATOM 2894 N N . GLY B 1 154 ? 35.153 3.113 -32.588 1.00 88.79 178 GLY B N 1
ATOM 2895 C CA . GLY B 1 154 ? 36.017 2.103 -31.983 1.00 90.79 178 GLY B CA 1
ATOM 2896 C C . GLY B 1 154 ? 37.191 1.716 -32.860 1.00 99.57 178 GLY B C 1
ATOM 2897 O O . GLY B 1 154 ? 38.293 1.491 -32.355 1.00 102.40 178 GLY B O 1
ATOM 2898 N N . ASP B 1 155 ? 36.965 1.665 -34.182 1.00 97.30 179 ASP B N 1
ATOM 2899 C CA . ASP B 1 155 ? 37.973 1.343 -35.192 1.00 100.81 179 ASP B CA 1
ATOM 2900 C C . ASP B 1 155 ? 38.982 2.497 -35.332 1.00 108.47 179 ASP B C 1
ATOM 2901 O O . ASP B 1 155 ? 40.184 2.234 -35.428 1.00 111.31 179 ASP B O 1
ATOM 2906 N N . GLN B 1 156 ? 38.495 3.765 -35.331 1.00 104.90 180 GLN B N 1
ATOM 2907 C CA . GLN B 1 156 ? 39.333 4.969 -35.433 1.00 108.12 180 GLN B CA 1
ATOM 2908 C C . GLN B 1 156 ? 40.209 5.121 -34.193 1.00 114.15 180 GLN B C 1
ATOM 2909 O O . GLN B 1 156 ? 41.392 5.431 -34.326 1.00 118.12 180 GLN B O 1
ATOM 2915 N N . LEU B 1 157 ? 39.634 4.885 -32.995 1.00 108.22 181 LEU B N 1
ATOM 2916 C CA . LEU B 1 157 ? 40.351 4.968 -31.722 1.00 109.99 181 LEU B CA 1
ATOM 2917 C C . LEU B 1 157 ? 41.341 3.815 -31.580 1.00 115.14 181 LEU B C 1
ATOM 2918 O O . LEU B 1 157 ? 42.422 4.018 -31.034 1.00 118.50 181 LEU B O 1
ATOM 2923 N N . GLY B 1 158 ? 40.968 2.636 -32.083 1.00 109.17 182 GLY B N 1
ATOM 2924 C CA . GLY B 1 158 ? 41.797 1.434 -32.065 1.00 111.01 182 GLY B CA 1
ATOM 2925 C C . GLY B 1 158 ? 43.062 1.578 -32.889 1.00 120.15 182 GLY B C 1
ATOM 2926 O O . GLY B 1 158 ? 44.105 1.028 -32.524 1.00 123.53 182 GLY B O 1
ATOM 2927 N N . THR B 1 159 ? 42.977 2.336 -34.005 1.00 116.96 183 THR B N 1
ATOM 2928 C CA . THR B 1 159 ? 44.098 2.633 -34.903 1.00 120.81 183 THR B CA 1
ATOM 2929 C C . THR B 1 159 ? 45.020 3.658 -34.212 1.00 128.22 183 THR B C 1
ATOM 2930 O O . THR B 1 159 ? 46.232 3.474 -34.224 1.00 131.97 183 THR B O 1
ATOM 2934 N N . ILE B 1 160 ? 44.435 4.708 -33.591 1.00 124.08 184 ILE B N 1
ATOM 2935 C CA . ILE B 1 160 ? 45.130 5.761 -32.836 1.00 127.97 184 ILE B CA 1
ATOM 2936 C C . ILE B 1 160 ? 45.877 5.119 -31.643 1.00 135.70 184 ILE B C 1
ATOM 2937 O O . ILE B 1 160 ? 47.052 5.427 -31.426 1.00 140.63 184 ILE B O 1
ATOM 2942 N N . PHE B 1 161 ? 45.204 4.205 -30.910 1.00 129.73 185 PHE B N 1
ATOM 2943 C CA . PHE B 1 161 ? 45.768 3.480 -29.769 1.00 131.76 185 PHE B CA 1
ATOM 2944 C C . PHE B 1 161 ? 46.819 2.465 -30.232 1.00 139.52 185 PHE B C 1
ATOM 2945 O O . PHE B 1 161 ? 47.856 2.325 -29.579 1.00 143.44 185 PHE B O 1
ATOM 2953 N N . GLY B 1 162 ? 46.537 1.778 -31.343 1.00 134.63 186 GLY B N 1
ATOM 2954 C CA . GLY B 1 162 ? 47.418 0.780 -31.944 1.00 137.60 186 GLY B CA 1
ATOM 2955 C C . GLY B 1 162 ? 48.745 1.342 -32.416 1.00 147.63 186 GLY B C 1
ATOM 2956 O O . GLY B 1 162 ? 49.776 0.674 -32.295 1.00 151.59 186 GLY B O 1
ATOM 2957 N N . LYS B 1 163 ? 48.725 2.581 -32.953 1.00 144.84 187 LYS B N 1
ATOM 2958 C CA . LYS B 1 163 ? 49.908 3.301 -33.433 1.00 150.29 187 LYS B CA 1
ATOM 2959 C C . LYS B 1 163 ? 50.774 3.751 -32.249 1.00 158.97 187 LYS B C 1
ATOM 2960 O O . LYS B 1 163 ? 52.003 3.701 -32.333 1.00 164.39 187 LYS B O 1
ATOM 2966 N N . GLY B 1 164 ? 50.118 4.172 -31.166 1.00 153.11 188 GLY B N 1
ATOM 2967 C CA . GLY B 1 164 ? 50.768 4.605 -29.934 1.00 156.57 188 GLY B CA 1
ATOM 2968 C C . GLY B 1 164 ? 51.426 3.456 -29.197 1.00 162.69 188 GLY B C 1
ATOM 2969 O O . GLY B 1 164 ? 52.535 3.608 -28.676 1.00 167.87 188 GLY B O 1
ATOM 2970 N N . ILE B 1 165 ? 50.748 2.288 -29.172 1.00 155.28 189 ILE B N 1
ATOM 2971 C CA . ILE B 1 165 ? 51.224 1.058 -28.534 1.00 156.67 189 ILE B CA 1
ATOM 2972 C C . ILE B 1 165 ? 52.401 0.457 -29.316 1.00 165.42 189 ILE B C 1
ATOM 2973 O O . ILE B 1 165 ? 53.258 -0.186 -28.709 1.00 168.76 189 ILE B O 1
ATOM 2975 N N . ALA B 1 166 ? 52.439 0.670 -30.654 1.00 162.01 190 ALA B N 1
ATOM 2976 C CA . ALA B 1 166 ? 53.492 0.183 -31.553 1.00 166.56 190 ALA B CA 1
ATOM 2977 C C . ALA B 1 166 ? 54.841 0.859 -31.266 1.00 177.42 190 ALA B C 1
ATOM 2978 O O . ALA B 1 166 ? 55.875 0.192 -31.327 1.00 181.79 190 ALA B O 1
ATOM 2980 N N . LYS B 1 167 ? 54.822 2.174 -30.949 1.00 174.61 191 LYS B N 1
ATOM 2981 C CA . LYS B 1 167 ? 56.010 2.971 -30.618 1.00 181.04 191 LYS B CA 1
ATOM 2982 C C . LYS B 1 167 ? 56.623 2.493 -29.301 1.00 183.92 191 LYS B C 1
ATOM 2983 O O . LYS B 1 167 ? 57.846 2.425 -29.189 1.00 185.45 191 LYS B O 1
ATOM 2987 N N . VAL B 1 168 ? 55.767 2.147 -28.317 1.00 179.74 192 VAL B N 1
ATOM 2988 C CA . VAL B 1 168 ? 56.157 1.642 -26.994 1.00 180.03 192 VAL B CA 1
ATOM 2989 C C . VAL B 1 168 ? 56.695 0.204 -27.154 1.00 182.81 192 VAL B C 1
ATOM 2990 O O . VAL B 1 168 ? 57.703 -0.136 -26.538 1.00 183.58 192 VAL B O 1
ATOM 2994 N N . GLU B 1 169 ? 56.042 -0.614 -28.010 1.00 179.79 193 GLU B N 1
ATOM 2995 C CA . GLU B 1 169 ? 56.432 -1.999 -28.296 1.00 179.98 193 GLU B CA 1
ATOM 2996 C C . GLU B 1 169 ? 57.787 -2.061 -29.004 1.00 184.81 193 GLU B C 1
ATOM 2997 O O . GLU B 1 169 ? 58.563 -2.972 -28.724 1.00 185.34 193 GLU B O 1
ATOM 2999 N N . ASP B 1 170 ? 58.072 -1.092 -29.903 1.00 183.63 194 ASP B N 1
ATOM 3000 C CA . ASP B 1 170 ? 59.340 -0.998 -30.638 1.00 185.58 194 ASP B CA 1
ATOM 3001 C C . ASP B 1 170 ? 60.492 -0.579 -29.717 1.00 189.54 194 ASP B C 1
ATOM 3002 O O . ASP B 1 170 ? 61.597 -1.106 -29.851 1.00 190.61 194 ASP B O 1
ATOM 3007 N N . THR B 1 171 ? 60.227 0.372 -28.794 1.00 187.06 195 THR B N 1
ATOM 3008 C CA . THR B 1 171 ? 61.192 0.907 -27.830 1.00 188.56 195 THR B CA 1
ATOM 3009 C C . THR B 1 171 ? 61.618 -0.193 -26.841 1.00 192.06 195 THR B C 1
ATOM 3010 O O . THR B 1 171 ? 62.814 -0.380 -26.633 1.00 193.59 195 THR B O 1
ATOM 3014 N N . PHE B 1 172 ? 60.649 -0.929 -26.264 1.00 188.71 196 PHE B N 1
ATOM 3015 C CA . PHE B 1 172 ? 60.908 -2.008 -25.308 1.00 188.85 196 PHE B CA 1
ATOM 3016 C C . PHE B 1 172 ? 61.596 -3.223 -25.975 1.00 192.42 196 PHE B C 1
ATOM 3017 O O . PHE B 1 172 ? 62.311 -3.955 -25.289 1.00 192.89 196 PHE B O 1
ATOM 3025 N N . ILE B 1 173 ? 61.404 -3.418 -27.300 1.00 190.20 197 ILE B N 1
ATOM 3026 C CA . ILE B 1 173 ? 62.018 -4.516 -28.058 1.00 190.91 197 ILE B CA 1
ATOM 3027 C C . ILE B 1 173 ? 63.497 -4.234 -28.320 1.00 196.29 197 ILE B C 1
ATOM 3028 O O . ILE B 1 173 ? 64.302 -5.167 -28.313 1.00 197.02 197 ILE B O 1
ATOM 3030 N N . LYS B 1 174 ? 63.849 -2.954 -28.566 1.00 195.30 198 LYS B N 1
ATOM 3031 C CA . LYS B 1 174 ? 65.219 -2.506 -28.831 1.00 197.65 198 LYS B CA 1
ATOM 3032 C C . LYS B 1 174 ? 66.095 -2.614 -27.582 1.00 201.73 198 LYS B C 1
ATOM 3033 O O . LYS B 1 174 ? 67.292 -2.878 -27.701 1.00 203.13 198 LYS B O 1
ATOM 3035 N N . TRP B 1 175 ? 65.494 -2.418 -26.392 1.00 198.84 199 TRP B N 1
ATOM 3036 C CA . TRP B 1 175 ? 66.181 -2.482 -25.103 1.00 199.98 199 TRP B CA 1
ATOM 3037 C C . TRP B 1 175 ? 66.020 -3.871 -24.439 1.00 202.54 199 TRP B C 1
ATOM 3038 O O . TRP B 1 175 ? 66.265 -4.017 -23.239 1.00 202.51 199 TRP B O 1
ATOM 3049 N N . ASN B 1 176 ? 65.663 -4.891 -25.255 1.00 200.20 200 ASN B N 1
ATOM 3050 C CA . ASN B 1 176 ? 65.492 -6.311 -24.918 1.00 199.89 200 ASN B CA 1
ATOM 3051 C C . ASN B 1 176 ? 64.671 -6.544 -23.629 1.00 202.58 200 ASN B C 1
ATOM 3052 O O . ASN B 1 176 ? 65.229 -6.781 -22.553 1.00 203.13 200 ASN B O 1
ATOM 3057 N N . VAL B 1 177 ? 63.337 -6.456 -23.761 1.00 199.42 201 VAL B N 1
ATOM 3058 C CA . VAL B 1 177 ? 62.355 -6.686 -22.693 1.00 198.36 201 VAL B CA 1
ATOM 3059 C C . VAL B 1 177 ? 61.368 -7.748 -23.220 1.00 201.07 201 VAL B C 1
ATOM 3060 O O . VAL B 1 177 ? 60.967 -7.680 -24.386 1.00 200.33 201 VAL B O 1
ATOM 3064 N N . SER B 1 178 ? 61.006 -8.736 -22.371 1.00 199.33 202 SER B N 1
ATOM 3065 C CA . SER B 1 178 ? 60.105 -9.851 -22.700 1.00 198.36 202 SER B CA 1
ATOM 3066 C C . SER B 1 178 ? 58.719 -9.390 -23.185 1.00 199.98 202 SER B C 1
ATOM 3067 O O . SER B 1 178 ? 58.228 -8.342 -22.757 1.00 199.06 202 SER B O 1
ATOM 3070 N N . GLN B 1 179 ? 58.099 -10.194 -24.080 1.00 197.63 203 GLN B N 1
ATOM 3071 C CA . GLN B 1 179 ? 56.772 -9.957 -24.664 1.00 196.21 203 GLN B CA 1
ATOM 3072 C C . GLN B 1 179 ? 55.666 -9.982 -23.605 1.00 197.92 203 GLN B C 1
ATOM 3073 O O . GLN B 1 179 ? 54.665 -9.281 -23.764 1.00 196.40 203 GLN B O 1
ATOM 3079 N N . THR B 1 180 ? 55.851 -10.783 -22.530 1.00 196.29 204 THR B N 1
ATOM 3080 C CA . THR B 1 180 ? 54.921 -10.903 -21.402 1.00 195.22 204 THR B CA 1
ATOM 3081 C C . THR B 1 180 ? 54.904 -9.601 -20.585 1.00 197.87 204 THR B C 1
ATOM 3082 O O . THR B 1 180 ? 53.859 -9.236 -20.041 1.00 196.46 204 THR B O 1
ATOM 3084 N N . LYS B 1 181 ? 56.064 -8.908 -20.507 1.00 196.83 205 LYS B N 1
ATOM 3085 C CA . LYS B 1 181 ? 56.226 -7.626 -19.818 1.00 196.87 205 LYS B CA 1
ATOM 3086 C C . LYS B 1 181 ? 55.715 -6.484 -20.710 1.00 198.40 205 LYS B C 1
ATOM 3087 O O . LYS B 1 181 ? 55.218 -5.482 -20.192 1.00 197.68 205 LYS B O 1
ATOM 3090 N N . ILE B 1 182 ? 55.832 -6.649 -22.049 1.00 195.72 206 ILE B N 1
ATOM 3091 C CA . ILE B 1 182 ? 55.395 -5.684 -23.064 1.00 194.88 206 ILE B CA 1
ATOM 3092 C C . ILE B 1 182 ? 53.865 -5.581 -23.105 1.00 194.75 206 ILE B C 1
ATOM 3093 O O . ILE B 1 182 ? 53.340 -4.469 -23.189 1.00 194.10 206 ILE B O 1
ATOM 3095 N N . ARG B 1 183 ? 53.155 -6.732 -23.041 1.00 190.67 207 ARG B N 1
ATOM 3096 C CA . ARG B 1 183 ? 51.687 -6.779 -23.048 1.00 184.63 207 ARG B CA 1
ATOM 3097 C C . ARG B 1 183 ? 51.108 -6.317 -21.698 1.00 183.82 207 ARG B C 1
ATOM 3098 O O . ARG B 1 183 ? 49.990 -5.801 -21.670 1.00 178.06 207 ARG B O 1
ATOM 3106 N N . ILE B 1 184 ? 51.869 -6.502 -20.595 1.00 182.97 208 ILE B N 1
ATOM 3107 C CA . ILE B 1 184 ? 51.474 -6.120 -19.237 1.00 181.10 208 ILE B CA 1
ATOM 3108 C C . ILE B 1 184 ? 51.377 -4.596 -19.105 1.00 182.71 208 ILE B C 1
ATOM 3109 O O . ILE B 1 184 ? 50.419 -4.104 -18.509 1.00 178.25 208 ILE B O 1
ATOM 3111 N N . ILE B 1 185 ? 52.350 -3.857 -19.683 1.00 182.15 209 ILE B N 1
ATOM 3112 C CA . ILE B 1 185 ? 52.407 -2.389 -19.659 1.00 181.48 209 ILE B CA 1
ATOM 3113 C C . ILE B 1 185 ? 51.308 -1.817 -20.590 1.00 177.91 209 ILE B C 1
ATOM 3114 O O . ILE B 1 185 ? 50.667 -0.829 -20.227 1.00 174.85 209 ILE B O 1
ATOM 3119 N N . SER B 1 186 ? 51.055 -2.475 -21.745 1.00 171.33 210 SER B N 1
ATOM 3120 C CA . SER B 1 186 ? 50.027 -2.081 -22.719 1.00 165.39 210 SER B CA 1
ATOM 3121 C C . SER B 1 186 ? 48.611 -2.102 -22.108 1.00 161.96 210 SER B C 1
ATOM 3122 O O . SER B 1 186 ? 47.756 -1.309 -22.515 1.00 157.61 210 SER B O 1
ATOM 3125 N N . THR B 1 187 ? 48.380 -3.001 -21.129 1.00 156.86 211 THR B N 1
ATOM 3126 C CA . THR B 1 187 ? 47.110 -3.137 -20.412 1.00 150.92 211 THR B CA 1
ATOM 3127 C C . THR B 1 187 ? 46.983 -1.986 -19.394 1.00 152.48 211 THR B C 1
ATOM 3128 O O . THR B 1 187 ? 45.879 -1.472 -19.209 1.00 147.88 211 THR B O 1
ATOM 3132 N N . ILE B 1 188 ? 48.112 -1.569 -18.763 1.00 152.22 212 ILE B N 1
ATOM 3133 C CA . ILE B 1 188 ? 48.168 -0.465 -17.788 1.00 152.30 212 ILE B CA 1
ATOM 3134 C C . ILE B 1 188 ? 47.790 0.858 -18.494 1.00 152.04 212 ILE B C 1
ATOM 3135 O O . ILE B 1 188 ? 47.038 1.649 -17.922 1.00 149.19 212 ILE B O 1
ATOM 3140 N N . ILE B 1 189 ? 48.272 1.063 -19.745 1.00 147.93 213 ILE B N 1
ATOM 3141 C CA . ILE B 1 189 ? 47.9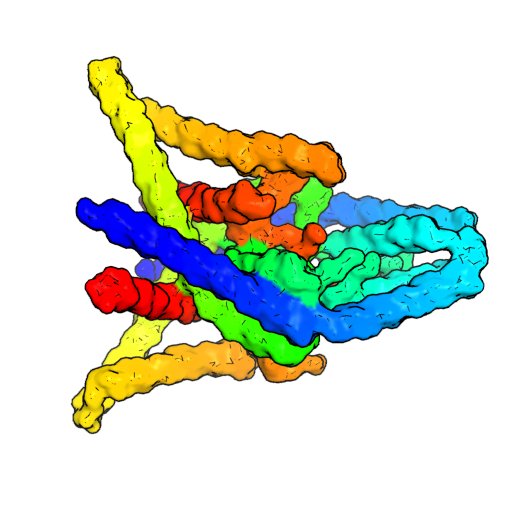92 2.247 -20.578 1.00 145.51 213 ILE B CA 1
ATOM 3142 C C . ILE B 1 189 ? 46.483 2.315 -20.899 1.00 139.86 213 ILE B C 1
ATOM 3143 O O . ILE B 1 189 ? 45.900 3.400 -20.841 1.00 137.48 213 ILE B O 1
ATOM 3148 N N . PHE B 1 190 ? 45.860 1.155 -21.199 1.00 131.48 214 PHE B N 1
ATOM 3149 C CA . PHE B 1 190 ? 44.432 1.041 -21.515 1.00 124.73 214 PHE B CA 1
ATOM 3150 C C . PHE B 1 190 ? 43.558 1.332 -20.288 1.00 125.54 214 PHE B C 1
ATOM 3151 O O . PHE B 1 190 ? 42.574 2.061 -20.417 1.00 122.15 214 PHE B O 1
ATOM 3159 N N . ILE B 1 191 ? 43.917 0.776 -19.112 1.00 123.14 215 ILE B N 1
ATOM 3160 C CA . ILE B 1 191 ? 43.193 0.977 -17.852 1.00 121.14 215 ILE B CA 1
ATOM 3161 C C . ILE B 1 191 ? 43.300 2.462 -17.429 1.00 126.60 215 ILE B C 1
ATOM 3162 O O . ILE B 1 191 ? 42.285 3.048 -17.053 1.00 123.56 215 ILE B O 1
ATOM 3167 N N . LEU B 1 192 ? 44.504 3.073 -17.542 1.00 127.74 216 LEU B N 1
ATOM 3168 C CA . LEU B 1 192 ? 44.749 4.479 -17.185 1.00 129.85 216 LEU B CA 1
ATOM 3169 C C . LEU B 1 192 ? 43.899 5.448 -18.007 1.00 130.63 216 LEU B C 1
ATOM 3170 O O . LEU B 1 192 ? 43.453 6.457 -17.465 1.00 129.78 216 LEU B O 1
ATOM 3175 N N . PHE B 1 193 ? 43.672 5.136 -19.301 1.00 125.70 217 PHE B N 1
ATOM 3176 C CA . PHE B 1 193 ? 42.851 5.926 -20.227 1.00 122.90 217 PHE B CA 1
ATOM 3177 C C . PHE B 1 193 ? 41.395 5.972 -19.735 1.00 121.91 217 PHE B C 1
ATOM 3178 O O . PHE B 1 193 ? 40.759 7.027 -19.785 1.00 120.45 217 PHE B O 1
ATOM 3186 N N . GLY B 1 194 ? 40.907 4.831 -19.252 1.00 116.02 218 GLY B N 1
ATOM 3187 C CA . GLY B 1 194 ? 39.568 4.686 -18.701 1.00 111.84 218 GLY B CA 1
ATOM 3188 C C . GLY B 1 194 ? 39.448 5.292 -17.323 1.00 118.00 218 GLY B C 1
ATOM 3189 O O . GLY B 1 194 ? 38.382 5.786 -16.953 1.00 115.61 218 GLY B O 1
ATOM 3190 N N . CYS B 1 195 ? 40.544 5.255 -16.555 1.00 119.20 219 CYS B N 1
ATOM 3191 C CA . CYS B 1 195 ? 40.608 5.822 -15.216 1.00 121.51 219 CYS B CA 1
ATOM 3192 C C . CYS B 1 195 ? 40.579 7.347 -15.278 1.00 125.73 219 CYS B C 1
ATOM 3193 O O . CYS B 1 195 ? 39.995 7.969 -14.398 1.00 124.90 219 CYS B O 1
ATOM 3196 N N . VAL B 1 196 ? 41.194 7.946 -16.315 1.00 123.54 220 VAL B N 1
ATOM 3197 C CA . VAL B 1 196 ? 41.265 9.400 -16.480 1.00 125.28 220 VAL B CA 1
ATOM 3198 C C . VAL B 1 196 ? 39.904 9.966 -16.935 1.00 124.25 220 VAL B C 1
ATOM 3199 O O . VAL B 1 196 ? 39.384 10.864 -16.274 1.00 124.11 220 VAL B O 1
ATOM 3203 N N . LEU B 1 197 ? 39.332 9.438 -18.033 1.00 116.65 221 LEU B N 1
ATOM 3204 C CA . LEU B 1 197 ? 38.101 9.961 -18.632 1.00 112.67 221 LEU B CA 1
ATOM 3205 C C . LEU B 1 197 ? 36.788 9.415 -18.061 1.00 112.23 221 LEU B C 1
ATOM 3206 O O . LEU B 1 197 ? 35.783 10.128 -18.125 1.00 110.14 221 LEU B O 1
ATOM 3211 N N . PHE B 1 198 ? 36.764 8.165 -17.557 1.00 107.22 222 PHE B N 1
ATOM 3212 C CA . PHE B 1 198 ? 35.510 7.553 -17.096 1.00 102.90 222 PHE B CA 1
ATOM 3213 C C . PHE B 1 198 ? 35.522 7.155 -15.606 1.00 108.77 222 PHE B C 1
ATOM 3214 O O . PHE B 1 198 ? 34.576 6.509 -15.150 1.00 106.07 222 PHE B O 1
ATOM 3222 N N . VAL B 1 199 ? 36.546 7.573 -14.838 1.00 109.69 223 VAL B N 1
ATOM 3223 C CA . VAL B 1 199 ? 36.604 7.292 -13.399 1.00 110.61 223 VAL B CA 1
ATOM 3224 C C . VAL B 1 199 ? 36.892 8.606 -12.654 1.00 118.53 223 VAL B C 1
ATOM 3225 O O . VAL B 1 199 ? 36.071 9.014 -11.839 1.00 117.25 223 VAL B O 1
ATOM 3229 N N . ALA B 1 200 ? 38.033 9.267 -12.949 1.00 119.99 224 ALA B N 1
ATOM 3230 C CA . ALA B 1 200 ? 38.468 10.504 -12.289 1.00 124.30 224 ALA B CA 1
ATOM 3231 C C . ALA B 1 200 ? 37.732 11.748 -12.803 1.00 128.90 224 ALA B C 1
ATOM 3232 O O . ALA B 1 200 ? 37.256 12.525 -11.976 1.00 129.90 224 ALA B O 1
ATOM 3234 N N . LEU B 1 201 ? 37.648 11.948 -14.146 1.00 124.52 225 LEU B N 1
ATOM 3235 C CA . LEU B 1 201 ? 36.980 13.105 -14.767 1.00 124.08 225 LEU B CA 1
ATOM 3236 C C . LEU B 1 201 ? 35.496 13.209 -14.322 1.00 125.04 225 LEU B C 1
ATOM 3237 O O . LEU B 1 201 ? 35.141 14.279 -13.821 1.00 125.76 225 LEU B O 1
ATOM 3242 N N . PRO B 1 202 ? 34.630 12.150 -14.417 1.00 118.26 226 PRO B N 1
ATOM 3243 C CA . PRO B 1 202 ? 33.240 12.311 -13.946 1.00 115.46 226 PRO B CA 1
ATOM 3244 C C . PRO B 1 202 ? 33.129 12.426 -12.417 1.00 121.35 226 PRO B C 1
ATOM 3245 O O . PRO B 1 202 ? 32.161 13.012 -11.937 1.00 120.77 226 PRO B O 1
ATOM 3249 N N . ALA B 1 203 ? 34.123 11.915 -11.654 1.00 120.09 227 ALA B N 1
ATOM 3250 C CA . ALA B 1 203 ? 34.132 12.031 -10.191 1.00 122.09 227 ALA B CA 1
ATOM 3251 C C . ALA B 1 203 ? 34.296 13.495 -9.759 1.00 130.44 227 ALA B C 1
ATOM 3252 O O . ALA B 1 203 ? 33.846 13.860 -8.676 1.00 131.16 227 ALA B O 1
ATOM 3254 N N . ILE B 1 204 ? 34.931 14.322 -10.616 1.00 129.57 228 ILE B N 1
ATOM 3255 C CA . ILE B 1 204 ? 35.157 15.755 -10.412 1.00 133.71 228 ILE B CA 1
ATOM 3256 C C . ILE B 1 204 ? 33.875 16.528 -10.800 1.00 137.56 228 ILE B C 1
ATOM 3257 O O . ILE B 1 204 ? 33.438 17.398 -10.043 1.00 139.50 228 ILE B O 1
ATOM 3262 N N . ILE B 1 205 ? 33.279 16.196 -11.968 1.00 131.65 229 ILE B N 1
ATOM 3263 C CA . ILE B 1 205 ? 32.081 16.842 -12.518 1.00 130.37 229 ILE B CA 1
ATOM 3264 C C . ILE B 1 205 ? 30.838 16.547 -11.650 1.00 133.44 229 ILE B C 1
ATOM 3265 O O . ILE B 1 205 ? 30.123 17.486 -11.297 1.00 134.67 229 ILE B O 1
ATOM 3270 N N . PHE B 1 206 ? 30.586 15.266 -11.303 1.00 127.79 230 PHE B N 1
ATOM 3271 C CA . PHE B 1 206 ? 29.410 14.879 -10.515 1.00 125.67 230 PHE B CA 1
ATOM 3272 C C . PHE B 1 206 ? 29.536 15.235 -9.011 1.00 133.04 230 PHE B C 1
ATOM 3273 O O . PHE B 1 206 ? 28.530 15.178 -8.297 1.00 130.93 230 PHE B O 1
ATOM 3281 N N . LYS B 1 207 ? 30.734 15.642 -8.545 1.00 134.83 231 LYS B N 1
ATOM 3282 C CA . LYS B 1 207 ? 30.927 16.092 -7.161 1.00 138.71 231 LYS B CA 1
ATOM 3283 C C . LYS B 1 207 ? 30.695 17.599 -7.071 1.00 147.23 231 LYS B C 1
ATOM 3284 O O . LYS B 1 207 ? 30.415 18.107 -5.987 1.00 148.75 231 LYS B O 1
ATOM 3286 N N . HIS B 1 208 ? 30.806 18.308 -8.218 1.00 145.89 232 HIS B N 1
ATOM 3287 C CA . HIS B 1 208 ? 30.620 19.756 -8.317 1.00 150.20 232 HIS B CA 1
ATOM 3288 C C . HIS B 1 208 ? 29.160 20.117 -8.636 1.00 152.11 232 HIS B C 1
ATOM 3289 O O . HIS B 1 208 ? 28.577 20.946 -7.934 1.00 154.27 232 HIS B O 1
ATOM 3296 N N . ILE B 1 209 ? 28.582 19.508 -9.690 1.00 144.39 233 ILE B N 1
ATOM 3297 C CA . ILE B 1 209 ? 27.207 19.772 -10.128 1.00 141.96 233 ILE B CA 1
ATOM 3298 C C . ILE B 1 209 ? 26.194 19.164 -9.129 1.00 142.77 233 ILE B C 1
ATOM 3299 O O . ILE B 1 209 ? 25.398 19.906 -8.545 1.00 144.26 233 ILE B O 1
ATOM 3304 N N . GLU B 1 210 ? 26.235 17.830 -8.940 1.00 134.43 234 GLU B N 1
ATOM 3305 C CA . GLU B 1 210 ? 25.300 17.094 -8.088 1.00 131.08 234 GLU B CA 1
ATOM 3306 C C . GLU B 1 210 ? 25.757 16.959 -6.627 1.00 135.53 234 GLU B C 1
ATOM 3307 O O . GLU B 1 210 ? 24.908 16.886 -5.735 1.00 134.76 234 GLU B O 1
ATOM 3313 N N . GLY B 1 211 ? 27.068 16.895 -6.402 1.00 133.08 235 GLY B N 1
ATOM 3314 C CA . GLY B 1 211 ? 27.642 16.723 -5.070 1.00 134.59 235 GLY B CA 1
ATOM 3315 C C . GLY B 1 211 ? 27.727 15.268 -4.643 1.00 133.98 235 GLY B C 1
ATOM 3316 O O . GLY B 1 211 ? 27.762 14.972 -3.445 1.00 134.57 235 GLY B O 1
ATOM 3317 N N . TRP B 1 212 ? 27.760 14.351 -5.636 1.00 125.84 236 TRP B N 1
ATOM 3318 C CA . TRP B 1 212 ? 27.839 12.897 -5.464 1.00 121.84 236 TRP B CA 1
ATOM 3319 C C . TRP B 1 212 ? 29.227 12.421 -5.045 1.00 125.03 236 TRP B C 1
ATOM 3320 O O . TRP B 1 212 ? 30.229 13.060 -5.387 1.00 128.27 236 TRP B O 1
ATOM 3331 N N . SER B 1 213 ? 29.291 11.251 -4.370 1.00 116.66 237 SER B N 1
ATOM 3332 C CA . SER B 1 213 ? 30.554 10.610 -3.993 1.00 116.83 237 SER B CA 1
ATOM 3333 C C . SER B 1 213 ? 31.222 10.041 -5.249 1.00 117.06 237 SER B C 1
ATOM 3334 O O . SER B 1 213 ? 30.549 9.897 -6.276 1.00 113.78 237 SER B O 1
ATOM 3337 N N . ALA B 1 214 ? 32.533 9.733 -5.188 1.00 114.13 238 ALA B N 1
ATOM 3338 C CA . ALA B 1 214 ? 33.254 9.166 -6.332 1.00 112.29 238 ALA B CA 1
ATOM 3339 C C . ALA B 1 214 ? 32.555 7.898 -6.829 1.00 110.93 238 ALA B C 1
ATOM 3340 O O . ALA B 1 214 ? 32.333 7.770 -8.035 1.00 108.49 238 ALA B O 1
ATOM 3342 N N . LEU B 1 215 ? 32.123 7.018 -5.888 1.00 104.91 239 LEU B N 1
ATOM 3343 C CA . LEU B 1 215 ? 31.420 5.768 -6.182 1.00 100.20 239 LEU B CA 1
ATOM 3344 C C . LEU B 1 215 ? 30.073 6.017 -6.879 1.00 100.21 239 LEU B C 1
ATOM 3345 O O . LEU B 1 215 ? 29.779 5.314 -7.842 1.00 97.69 239 LEU B O 1
ATOM 3350 N N . ASP B 1 216 ? 29.274 7.006 -6.418 1.00 96.00 240 ASP B N 1
ATOM 3351 C CA . ASP B 1 216 ? 27.981 7.339 -7.031 1.00 92.68 240 ASP B CA 1
ATOM 3352 C C . ASP B 1 216 ? 28.166 7.857 -8.459 1.00 95.61 240 ASP B C 1
ATOM 3353 O O . ASP B 1 216 ? 27.310 7.614 -9.316 1.00 92.18 240 ASP B O 1
ATOM 3358 N N . ALA B 1 217 ? 29.294 8.551 -8.706 1.00 94.72 241 ALA B N 1
ATOM 3359 C CA . ALA B 1 217 ? 29.666 9.078 -10.012 1.00 94.44 241 ALA B CA 1
ATOM 3360 C C . ALA B 1 217 ? 30.117 7.934 -10.929 1.00 96.28 241 ALA B C 1
ATOM 3361 O O . ALA B 1 217 ? 29.625 7.846 -12.056 1.00 93.45 241 ALA B O 1
ATOM 3363 N N . ILE B 1 218 ? 31.021 7.039 -10.433 1.00 93.63 242 ILE B N 1
ATOM 3364 C CA . ILE B 1 218 ? 31.542 5.884 -11.185 1.00 91.95 242 ILE B CA 1
ATOM 3365 C C . ILE B 1 218 ? 30.387 4.920 -11.511 1.00 91.65 242 ILE B C 1
ATOM 3366 O O . ILE B 1 218 ? 30.325 4.429 -12.640 1.00 89.99 242 ILE B O 1
ATOM 3371 N N . TYR B 1 219 ? 29.467 4.677 -10.542 1.00 86.51 243 TYR B N 1
ATOM 3372 C CA . TYR B 1 219 ? 28.304 3.805 -10.734 1.00 83.09 243 TYR B CA 1
ATOM 3373 C C . TYR B 1 219 ? 27.448 4.322 -11.909 1.00 85.74 243 TYR B C 1
ATOM 3374 O O . TYR B 1 219 ? 27.086 3.533 -12.779 1.00 83.41 243 TYR B O 1
ATOM 3383 N N . PHE B 1 220 ? 27.150 5.644 -11.933 1.00 83.28 244 PHE B N 1
ATOM 3384 C CA . PHE B 1 220 ? 26.378 6.310 -12.982 1.00 81.31 244 PHE B CA 1
ATOM 3385 C C . PHE B 1 220 ? 27.023 6.063 -14.356 1.00 86.47 244 PHE B C 1
ATOM 3386 O O . PHE B 1 220 ? 26.319 5.694 -15.291 1.00 85.42 244 PHE B O 1
ATOM 3394 N N . VAL B 1 221 ? 28.356 6.227 -14.455 1.00 85.27 245 VAL B N 1
ATOM 3395 C CA . VAL B 1 221 ? 29.157 6.077 -15.679 1.00 85.29 245 VAL B CA 1
ATOM 3396 C C . VAL B 1 221 ? 29.140 4.621 -16.205 1.00 86.69 245 VAL B C 1
ATOM 3397 O O . VAL B 1 221 ? 28.864 4.430 -17.396 1.00 84.69 245 VAL B O 1
ATOM 3401 N N . VAL B 1 222 ? 29.433 3.616 -15.336 1.00 82.71 246 VAL B N 1
ATOM 3402 C CA . VAL B 1 222 ? 29.466 2.190 -15.714 1.00 80.70 246 VAL B CA 1
ATOM 3403 C C . VAL B 1 222 ? 28.087 1.777 -16.250 1.00 80.54 246 VAL B C 1
ATOM 3404 O O . VAL B 1 222 ? 27.998 1.305 -17.381 1.00 79.62 246 VAL B O 1
ATOM 3408 N N . ILE B 1 223 ? 27.023 2.056 -15.483 1.00 74.66 247 ILE B N 1
ATOM 3409 C CA . ILE B 1 223 ? 25.622 1.758 -15.804 1.00 71.27 247 ILE B CA 1
ATOM 3410 C C . ILE B 1 223 ? 25.173 2.448 -17.128 1.00 72.33 247 ILE B C 1
ATOM 3411 O O . ILE B 1 223 ? 24.491 1.811 -17.937 1.00 70.82 247 ILE B O 1
ATOM 3416 N N . THR B 1 224 ? 25.595 3.698 -17.374 1.00 68.07 248 THR B N 1
ATOM 3417 C CA . THR B 1 224 ? 25.243 4.385 -18.616 1.00 66.58 248 THR B CA 1
ATOM 3418 C C . THR B 1 224 ? 25.996 3.783 -19.831 1.00 70.06 248 THR B C 1
ATOM 3419 O O . THR B 1 224 ? 25.359 3.469 -20.841 1.00 67.64 248 THR B O 1
ATOM 3423 N N . LEU B 1 225 ? 27.333 3.617 -19.726 1.00 68.90 249 LEU B N 1
ATOM 3424 C CA . LEU B 1 225 ? 28.185 3.173 -20.838 1.00 68.86 249 LEU B CA 1
ATOM 3425 C C . LEU B 1 225 ? 28.186 1.640 -21.088 1.00 72.32 249 LEU B C 1
ATOM 3426 O O . LEU B 1 225 ? 28.798 1.185 -22.056 1.00 71.76 249 LEU B O 1
ATOM 3431 N N . THR B 1 226 ? 27.469 0.862 -20.271 1.00 69.00 250 THR B N 1
ATOM 3432 C CA . THR B 1 226 ? 27.277 -0.574 -20.513 1.00 68.28 250 THR B CA 1
ATOM 3433 C C . THR B 1 226 ? 25.901 -0.746 -21.194 1.00 70.02 250 THR B C 1
ATOM 3434 O O . THR B 1 226 ? 25.579 -1.830 -21.695 1.00 70.29 250 THR B O 1
ATOM 3438 N N . THR B 1 227 ? 25.123 0.375 -21.230 1.00 63.44 251 THR B N 1
ATOM 3439 C CA . THR B 1 227 ? 23.796 0.625 -21.804 1.00 60.84 251 THR B CA 1
ATOM 3440 C C . THR B 1 227 ? 22.678 0.026 -20.928 1.00 65.09 251 THR B C 1
ATOM 3441 O O . THR B 1 227 ? 21.528 -0.086 -21.384 1.00 64.98 251 THR B O 1
ATOM 3445 N N . ILE B 1 228 ? 22.984 -0.277 -19.651 1.00 61.39 252 ILE B N 1
ATOM 3446 C CA . ILE B 1 228 ? 21.965 -0.732 -18.696 1.00 60.17 252 ILE B CA 1
ATOM 3447 C C . ILE B 1 228 ? 21.016 0.464 -18.470 1.00 65.08 252 ILE B C 1
ATOM 3448 O O . ILE B 1 228 ? 19.797 0.298 -18.504 1.00 65.28 252 ILE B O 1
ATOM 3453 N N . GLY B 1 229 ? 21.596 1.655 -18.306 1.00 62.49 253 GLY B N 1
ATOM 3454 C CA . GLY B 1 229 ? 20.851 2.890 -18.112 1.00 63.20 253 GLY B CA 1
ATOM 3455 C C . GLY B 1 229 ? 20.555 3.214 -16.664 1.00 70.66 253 GLY B C 1
ATOM 3456 O O . GLY B 1 229 ? 20.266 2.320 -15.860 1.00 69.92 253 GLY B O 1
ATOM 3457 N N . PHE B 1 230 ? 20.632 4.508 -16.330 1.00 71.07 254 PHE B N 1
ATOM 3458 C CA . PHE B 1 230 ? 20.405 5.030 -14.979 1.00 73.12 254 PHE B CA 1
ATOM 3459 C C . PHE B 1 230 ? 18.909 5.274 -14.668 1.00 79.34 254 PHE B C 1
ATOM 3460 O O . PHE B 1 230 ? 18.533 5.297 -13.499 1.00 80.08 254 PHE B O 1
ATOM 3468 N N . GLY B 1 231 ? 18.081 5.429 -15.697 1.00 77.92 255 GLY B N 1
ATOM 3469 C CA . GLY B 1 231 ? 16.654 5.687 -15.543 1.00 79.20 255 GLY B CA 1
ATOM 3470 C C . GLY B 1 231 ? 16.321 7.112 -15.916 1.00 87.57 255 GLY B C 1
ATOM 3471 O O . GLY B 1 231 ? 16.368 7.463 -17.098 1.00 89.91 255 GLY B O 1
ATOM 3472 N N . ASP B 1 232 ? 15.996 7.943 -14.921 1.00 85.41 256 ASP B N 1
ATOM 3473 C CA . ASP B 1 232 ? 15.691 9.359 -15.115 1.00 87.63 256 ASP B CA 1
ATOM 3474 C C . ASP B 1 232 ? 16.652 10.233 -14.281 1.00 96.58 256 ASP B C 1
ATOM 3475 O O . ASP B 1 232 ? 16.741 10.087 -13.051 1.00 96.90 256 ASP B O 1
ATOM 3480 N N . TYR B 1 233 ? 17.372 11.138 -14.971 1.00 95.77 257 TYR B N 1
ATOM 3481 C CA . TYR B 1 233 ? 18.345 12.066 -14.390 1.00 131.11 257 TYR B CA 1
ATOM 3482 C C . TYR B 1 233 ? 18.075 13.492 -14.889 1.00 167.05 257 TYR B C 1
ATOM 3483 O O . TYR B 1 233 ? 16.932 13.948 -14.897 1.00 128.98 257 TYR B O 1
ATOM 3492 N N . LYS B 1 247 ? 28.309 20.788 -24.783 1.00 149.16 271 LYS B N 1
ATOM 3493 C CA . LYS B 1 247 ? 27.515 20.176 -25.846 1.00 145.62 271 LYS B CA 1
ATOM 3494 C C . LYS B 1 247 ? 28.390 19.329 -26.820 1.00 148.01 271 LYS B C 1
ATOM 3495 O O . LYS B 1 247 ? 28.046 18.155 -27.005 1.00 143.41 271 LYS B O 1
ATOM 3497 N N . PRO B 1 248 ? 29.496 19.835 -27.450 1.00 147.84 272 PRO B N 1
ATOM 3498 C CA . PRO B 1 248 ? 30.273 18.962 -28.353 1.00 146.25 272 PRO B CA 1
ATOM 3499 C C . PRO B 1 248 ? 31.135 17.950 -27.590 1.00 147.85 272 PRO B C 1
ATOM 3500 O O . PRO B 1 248 ? 31.179 16.781 -27.976 1.00 144.45 272 PRO B O 1
ATOM 3504 N N . VAL B 1 249 ? 31.794 18.395 -26.497 1.00 146.06 273 VAL B N 1
ATOM 3505 C CA . VAL B 1 249 ? 32.659 17.578 -25.634 1.00 145.09 273 VAL B CA 1
ATOM 3506 C C . VAL B 1 249 ? 31.853 16.492 -24.903 1.00 143.23 273 VAL B C 1
ATOM 3507 O O . VAL B 1 249 ? 32.398 15.420 -24.633 1.00 141.29 273 VAL B O 1
ATOM 3511 N N . VAL B 1 250 ? 30.565 16.773 -24.597 1.00 136.83 274 VAL B N 1
ATOM 3512 C CA . VAL B 1 250 ? 29.640 15.872 -23.898 1.00 132.04 274 VAL B CA 1
ATOM 3513 C C . VAL B 1 250 ? 29.307 14.665 -24.793 1.00 130.65 274 VAL B C 1
ATOM 3514 O O . VAL B 1 250 ? 29.475 13.526 -24.351 1.00 127.85 274 VAL B O 1
ATOM 3518 N N . TRP B 1 251 ? 28.856 14.919 -26.047 1.00 125.74 275 TRP B N 1
ATOM 3519 C CA . TRP B 1 251 ? 28.500 13.883 -27.021 1.00 121.67 275 TRP B CA 1
ATOM 3520 C C . TRP B 1 251 ? 29.749 13.087 -27.446 1.00 121.16 275 TRP B C 1
ATOM 3521 O O . TRP B 1 251 ? 29.641 11.883 -27.684 1.00 118.20 275 TRP B O 1
ATOM 3532 N N . PHE B 1 252 ? 30.931 13.744 -27.486 1.00 117.55 276 PHE B N 1
ATOM 3533 C CA . PHE B 1 252 ? 32.208 13.100 -27.810 1.00 116.86 276 PHE B CA 1
ATOM 3534 C C . PHE B 1 252 ? 32.633 12.149 -26.677 1.00 115.62 276 PHE B C 1
ATOM 3535 O O . PHE B 1 252 ? 33.183 11.082 -26.956 1.00 114.13 276 PHE B O 1
ATOM 3543 N N . TRP B 1 253 ? 32.374 12.542 -25.407 1.00 109.30 277 TRP B N 1
ATOM 3544 C CA . TRP B 1 253 ? 32.680 11.756 -24.207 1.00 106.72 277 TRP B CA 1
ATOM 3545 C C . TRP B 1 253 ? 31.815 10.483 -24.182 1.00 102.93 277 TRP B C 1
ATOM 3546 O O . TRP B 1 253 ? 32.331 9.402 -23.887 1.00 101.05 277 TRP B O 1
ATOM 3557 N N . ILE B 1 254 ? 30.509 10.621 -24.510 1.00 95.75 278 ILE B N 1
ATOM 3558 C CA . ILE B 1 254 ? 29.524 9.528 -24.572 1.00 91.27 278 ILE B CA 1
ATOM 3559 C C . ILE B 1 254 ? 29.925 8.535 -25.687 1.00 91.19 278 ILE B C 1
ATOM 3560 O O . ILE B 1 254 ? 29.902 7.329 -25.452 1.00 88.84 278 ILE B O 1
ATOM 3565 N N . LEU B 1 255 ? 30.329 9.045 -26.869 1.00 87.36 279 LEU B N 1
ATOM 3566 C CA . LEU B 1 255 ? 30.758 8.231 -28.009 1.00 85.92 279 LEU B CA 1
ATOM 3567 C C . LEU B 1 255 ? 32.029 7.431 -27.703 1.00 89.76 279 LEU B C 1
ATOM 3568 O O . LEU B 1 255 ? 32.046 6.222 -27.943 1.00 87.82 279 LEU B O 1
ATOM 3573 N N . VAL B 1 256 ? 33.083 8.098 -27.170 1.00 88.72 280 VAL B N 1
ATOM 3574 C CA . VAL B 1 256 ? 34.356 7.455 -26.806 1.00 89.97 280 VAL B CA 1
ATOM 3575 C C . VAL B 1 256 ? 34.090 6.460 -25.648 1.00 90.51 280 VAL B C 1
ATOM 3576 O O . VAL B 1 256 ? 34.568 5.328 -25.714 1.00 90.06 280 VAL B O 1
ATOM 3580 N N . GLY B 1 257 ? 33.276 6.870 -24.667 1.00 84.19 281 GLY B N 1
ATOM 3581 C CA . GLY B 1 257 ? 32.880 6.053 -23.524 1.00 81.57 281 GLY B CA 1
ATOM 3582 C C . GLY B 1 257 ? 32.215 4.742 -23.885 1.00 81.23 281 GLY B C 1
ATOM 3583 O O . GLY B 1 257 ? 32.602 3.687 -23.376 1.00 80.35 281 GLY B O 1
ATOM 3584 N N . LEU B 1 258 ? 31.216 4.805 -24.783 1.00 75.68 282 LEU B N 1
ATOM 3585 C CA . LEU B 1 258 ? 30.490 3.634 -25.277 1.00 72.89 282 LEU B CA 1
ATOM 3586 C C . LEU B 1 258 ? 31.432 2.737 -26.084 1.00 78.01 282 LEU B C 1
ATOM 3587 O O . LEU B 1 258 ? 31.344 1.516 -25.967 1.00 77.32 282 LEU B O 1
ATOM 3592 N N . ALA B 1 259 ? 32.372 3.342 -26.845 1.00 76.45 283 ALA B N 1
ATOM 3593 C CA . ALA B 1 259 ? 33.379 2.618 -27.627 1.00 78.13 283 ALA B CA 1
ATOM 3594 C C . ALA B 1 259 ? 34.387 1.903 -26.712 1.00 83.44 283 ALA B C 1
ATOM 3595 O O . ALA B 1 259 ? 34.729 0.751 -26.976 1.00 83.47 283 ALA B O 1
ATOM 3597 N N . TYR B 1 260 ? 34.835 2.583 -25.636 1.00 81.47 284 TYR B N 1
ATOM 3598 C CA . TYR B 1 260 ? 35.785 2.085 -24.636 1.00 83.91 284 TYR B CA 1
ATOM 3599 C C . TYR B 1 260 ? 35.223 0.875 -23.868 1.00 86.34 284 TYR B C 1
ATOM 3600 O O . TYR B 1 260 ? 35.922 -0.132 -23.738 1.00 87.36 284 TYR B O 1
ATOM 3609 N N . PHE B 1 261 ? 33.979 0.983 -23.348 1.00 80.08 285 PHE B N 1
ATOM 3610 C CA . PHE B 1 261 ? 33.323 -0.089 -22.602 1.00 78.29 285 PHE B CA 1
ATOM 3611 C C . PHE B 1 261 ? 32.975 -1.269 -23.520 1.00 81.56 285 PHE B C 1
ATOM 3612 O O . PHE B 1 261 ? 32.946 -2.405 -23.046 1.00 81.19 285 PHE B O 1
ATOM 3620 N N . ALA B 1 262 ? 32.769 -1.013 -24.834 1.00 77.69 286 ALA B N 1
ATOM 3621 C CA . ALA B 1 262 ? 32.540 -2.069 -25.823 1.00 77.05 286 ALA B CA 1
ATOM 3622 C C . ALA B 1 262 ? 33.808 -2.926 -25.937 1.00 84.61 286 ALA B C 1
ATOM 3623 O O . ALA B 1 262 ? 33.712 -4.153 -25.946 1.00 84.75 286 ALA B O 1
ATOM 3625 N N . ALA B 1 263 ? 34.996 -2.267 -25.941 1.00 83.84 287 ALA B N 1
ATOM 3626 C CA . ALA B 1 263 ? 36.316 -2.897 -25.982 1.00 87.04 287 ALA B CA 1
ATOM 3627 C C . ALA B 1 263 ? 36.625 -3.622 -24.660 1.00 93.77 287 ALA B C 1
ATOM 3628 O O . ALA B 1 263 ? 37.179 -4.720 -24.694 1.00 95.65 287 ALA B O 1
ATOM 3630 N N . VAL B 1 264 ? 36.251 -3.017 -23.505 1.00 90.29 288 VAL B N 1
ATOM 3631 C CA . VAL B 1 264 ? 36.448 -3.579 -22.160 1.00 91.65 288 VAL B CA 1
ATOM 3632 C C . VAL B 1 264 ? 35.651 -4.891 -22.023 1.00 94.98 288 VAL B C 1
ATOM 3633 O O . VAL B 1 264 ? 36.217 -5.900 -21.608 1.00 96.62 288 VAL B O 1
ATOM 3637 N N . LEU B 1 265 ? 34.358 -4.878 -22.393 1.00 89.57 289 LEU B N 1
ATOM 3638 C CA . LEU B 1 265 ? 33.483 -6.052 -22.322 1.00 88.43 289 LEU B CA 1
ATOM 3639 C C . LEU B 1 265 ? 33.887 -7.117 -23.351 1.00 95.23 289 LEU B C 1
ATOM 3640 O O . LEU B 1 265 ? 33.684 -8.306 -23.099 1.00 96.08 289 LEU B O 1
ATOM 3645 N N . SER B 1 266 ? 34.484 -6.701 -24.486 1.00 93.07 290 SER B N 1
ATOM 3646 C CA . SER B 1 266 ? 34.965 -7.634 -25.508 1.00 94.83 290 SER B CA 1
ATOM 3647 C C . SER B 1 266 ? 36.175 -8.399 -24.973 1.00 102.10 290 SER B C 1
ATOM 3648 O O . SER B 1 266 ? 36.248 -9.612 -25.151 1.00 103.20 290 SER B O 1
ATOM 3651 N N . MET B 1 267 ? 37.084 -7.689 -24.262 1.00 100.31 291 MET B N 1
ATOM 3652 C CA . MET B 1 267 ? 38.299 -8.219 -23.636 1.00 104.11 291 MET B CA 1
ATOM 3653 C C . MET B 1 267 ? 37.973 -9.185 -22.494 1.00 109.72 291 MET B C 1
ATOM 3654 O O . MET B 1 267 ? 38.638 -10.215 -22.370 1.00 112.52 291 MET B O 1
ATOM 3659 N N . ILE B 1 268 ? 36.953 -8.858 -21.664 1.00 104.68 292 ILE B N 1
ATOM 3660 C CA . ILE B 1 268 ? 36.483 -9.704 -20.556 1.00 105.20 292 ILE B CA 1
ATOM 3661 C C . ILE B 1 268 ? 35.864 -10.981 -21.170 1.00 111.86 292 ILE B C 1
ATOM 3662 O O . ILE B 1 268 ? 36.057 -12.071 -20.626 1.00 114.35 292 ILE B O 1
ATOM 3667 N N . GLY B 1 269 ? 35.194 -10.830 -22.318 1.00 107.46 293 GLY B N 1
ATOM 3668 C CA . GLY B 1 269 ? 34.622 -11.936 -23.077 1.00 108.06 293 GLY B CA 1
ATOM 3669 C C . GLY B 1 269 ? 35.712 -12.876 -23.552 1.00 117.95 293 GLY B C 1
ATOM 3670 O O . GLY B 1 269 ? 35.593 -14.093 -23.396 1.00 120.07 293 GLY B O 1
ATOM 3671 N N . ASP B 1 270 ? 36.825 -12.302 -24.069 1.00 117.03 294 ASP B N 1
ATOM 3672 C CA . ASP B 1 270 ? 38.009 -13.040 -24.522 1.00 121.13 294 ASP B CA 1
ATOM 3673 C C . ASP B 1 270 ? 38.655 -13.775 -23.342 1.00 130.46 294 ASP B C 1
ATOM 3674 O O . ASP B 1 270 ? 39.095 -14.910 -23.506 1.00 133.83 294 ASP B O 1
ATOM 3679 N N . TRP B 1 271 ? 38.674 -13.142 -22.150 1.00 127.86 295 TRP B N 1
ATOM 3680 C CA . TRP B 1 271 ? 39.198 -13.719 -20.909 1.00 131.73 295 TRP B CA 1
ATOM 3681 C C . TRP B 1 271 ? 38.343 -14.921 -20.474 1.00 137.23 295 TRP B C 1
ATOM 3682 O O . TRP B 1 271 ? 38.894 -15.899 -19.973 1.00 140.70 295 TRP B O 1
ATOM 3693 N N . LEU B 1 272 ? 37.009 -14.851 -20.690 1.00 131.11 296 LEU B N 1
ATOM 3694 C CA . LEU B 1 272 ? 36.051 -15.915 -20.365 1.00 131.27 296 LEU B CA 1
ATOM 3695 C C . LEU B 1 272 ? 36.208 -17.117 -21.306 1.00 138.97 296 LEU B C 1
ATOM 3696 O O . LEU B 1 272 ? 35.918 -18.240 -20.894 1.00 140.62 296 LEU B O 1
ATOM 3701 N N . ARG B 1 273 ? 36.666 -16.881 -22.558 1.00 136.95 297 ARG B N 1
ATOM 3702 C CA . ARG B 1 273 ? 36.932 -17.923 -23.563 1.00 140.34 297 ARG B CA 1
ATOM 3703 C C . ARG B 1 273 ? 38.174 -18.743 -23.176 1.00 151.28 297 ARG B C 1
ATOM 3704 O O . ARG B 1 273 ? 38.260 -19.930 -23.499 1.00 153.98 297 ARG B O 1
ATOM 3712 N N . VAL B 1 274 ? 39.138 -18.087 -22.497 1.00 150.27 298 VAL B N 1
ATOM 3713 C CA . VAL B 1 274 ? 40.386 -18.671 -22.004 1.00 155.83 298 VAL B CA 1
ATOM 3714 C C . VAL B 1 274 ? 40.047 -19.588 -20.810 1.00 162.96 298 VAL B C 1
ATOM 3715 O O . VAL B 1 274 ? 40.529 -20.720 -20.764 1.00 167.59 298 VAL B O 1
ATOM 3719 N N . ILE B 1 275 ? 39.188 -19.112 -19.883 1.00 156.94 299 ILE B N 1
ATOM 3720 C CA . ILE B 1 275 ? 38.733 -19.855 -18.698 1.00 158.57 299 ILE B CA 1
ATOM 3721 C C . ILE B 1 275 ? 37.877 -21.072 -19.135 1.00 163.69 299 ILE B C 1
ATOM 3722 O O . ILE B 1 275 ? 38.002 -22.140 -18.529 1.00 167.47 299 ILE B O 1
ATOM 3727 N N . SER B 1 276 ? 37.044 -20.916 -20.195 1.00 156.81 300 SER B N 1
ATOM 3728 C CA . SER B 1 276 ? 36.186 -21.982 -20.734 1.00 157.17 300 SER B CA 1
ATOM 3729 C C . SER B 1 276 ? 37.013 -23.103 -21.379 1.00 166.50 300 SER B C 1
ATOM 3730 O O . SER B 1 276 ? 36.680 -24.277 -21.203 1.00 169.51 300 SER B O 1
ATOM 3733 N N . ALA B 1 277 ? 38.086 -22.740 -22.117 1.00 164.06 301 ALA B N 1
ATOM 3734 C CA . ALA B 1 277 ? 38.991 -23.690 -22.774 1.00 168.76 301 ALA B CA 1
ATOM 3735 C C . ALA B 1 277 ? 39.824 -24.465 -21.744 1.00 177.21 301 ALA B C 1
ATOM 3736 O O . ALA B 1 277 ? 40.144 -25.631 -21.979 1.00 181.76 301 ALA B O 1
ATOM 3738 N N . GLU B 1 278 ? 40.158 -23.818 -20.604 1.00 172.50 302 GLU B N 1
ATOM 3739 C CA . GLU B 1 278 ? 40.925 -24.395 -19.498 1.00 201.22 302 GLU B CA 1
ATOM 3740 C C . GLU B 1 278 ? 40.094 -25.427 -18.742 1.00 226.72 302 GLU B C 1
ATOM 3741 O O . GLU B 1 278 ? 40.576 -26.523 -18.465 1.00 205.32 302 GLU B O 1
#

InterPro domains:
  IPR003280 Two pore domain potassium channel [PR01333] (153-181)
  IPR003280 Two pore domain potassium channel [PR01333] (265-274)
  IPR003280 Two pore domain potassium channel [PTHR11003] (64-341)
  IPR003976 Two pore domain potassium channel, TREK [PR01499] (16-29)
  IPR003976 Two pore domain potassium channel, TREK [PR01499] (53-70)
  IPR003976 Two pore domain potassium channel, TREK [PR01499] (90-102)
  IPR003976 Two pore domain potassium channel, TREK [PR01499] (104-122)
  IPR003976 Two pore domain potassium channel, TREK [PR01499] (131-143)
  IPR003976 Two pore domain potassium channel, TREK [PR01499] (181-200)
  IPR003976 Two pore domain potassium channel, TREK [PR01499] (201-220)
  IPR003976 Two pore domain potassium channel, TREK [PR01499] (222-233)
  IPR003976 Two pore domain potassium channel, TREK [PR01499] (277-292)
  IPR003976 Two pore domain potassium channel, TREK [PR01499] (299-310)
  IPR003976 Two pore domain potassium channel, TREK [PR01499] (312-328)
  IPR003976 Two pore domain potassium channel, TREK [PR01499] (348-362)
  IPR013099 Potassium channel domain [PF07885] (137-195)
  IPR013099 Potassium channel domain [PF07885] (236-312)

Radius of gyration: 25.23 Å; Cα contacts (8 Å, |Δi|>4): 549; chains: 2; bounding box: 73×57×74 Å

Secondary structure (DSSP, 8-state):
-HHHHHHHHHHHHHHHHHHHHHHHHHHHHHHHHHHHHHHHHHHHHHHHHHHHH-TT--HHHHHHHHHHHHHHHHHT----TTTTTSPPSSSHHHHHHHHHHHHTS---TT----SHHHHHHHHHHHHHHHHHHHHHHHHHHHHHHHHHHHHHHHHHHHHHHTT--HHHHHHHHHHHHHHHHHIIIII-----HHHHHHHHHHHHTTS----SSTT-----HHHHHHHHHHHHHHHHHHHHHHHHHHHHHHHHHH-/--HHHHHHHHHHHHHHHHHHHHHHHHHHHHHHHHHHHHHHHHHHHHHHH-TTS-HHHHHHHHHHHHHHHHTT-----SSSHHHHHHHHHHHHTT---SS-S--SHHHHHHHHHHHHHHHHHHHHHHHHHHHHHHHHHHHHHHHHHHHHHHTT--HHHHHHHHHHHHHHHHHIIIIIHHHHHHHHTT---HHHHHHHHHHHHTT-------HHHHHHHHHHHHHHHHHHHHHHHHHHHHHH-

CATH classification: 1.10.287.70

Solvent-accessible surface area: 25304 Å² total; per-residue (Å²): 122,73,88,113,62,104,149,35,29,16,37,57,11,75,118,61,0,41,107,27,0,86,88,0,1,72,45,0,62,71,62,1,41,88,59,3,98,63,50,54,71,68,15,90,117,67,60,106,63,16,40,85,136,25,104,60,4,86,67,106,26,1,47,68,22,5,125,96,8,15,49,13,0,28,22,1,8,18,5,33,33,96,0,88,114,38,134,20,20,6,44,90,51,35,0,44,98,8,0,16,8,0,3,18,16,13,3,17,9,20,6,26,0,114,28,127,27,0,29,84,40,0,21,102,6,0,40,55,0,21,13,18,16,35,33,3,36,55,0,18,28,67,38,36,44,73,116,47,36,139,28,40,49,144,47,32,79,57,56,66,161,167,100,50,70,145,117,44,17,60,54,23,23,64,98,60,36,97,97,62,8,54,92,54,2,57,80,67,97,133,161,65,77,37,37,34,55,21,69,4,8,2,12,5,5,26,2,1,41,2,5,50,76,8,8,10,56,96,156,88,113,119,80,91,124,46,59,23,4,0,5,9,20,16,51,37,26,25,66,94,41,5,86,130,21,93,80,60,11,34,87,117,54,147,191,97,64,162,100,55,6,41,76,26,68,121,65,4,28,106,29,18,90,87,0,3,71,45,0,61,69,64,2,42,83,64,16,97,60,55,35,74,60,28,49,101,84,24,109,59,18,37,90,137,29,97,57,1,94,60,87,22,2,38,104,7,1,108,67,7,21,59,12,0,53,26,3,4,43,52,206,37,32,6,44,88,42,40,0,56,123,16,0,5,36,0,2,10,17,19,5,14,2,2,22,13,2,68,33,135,28,0,37,85,39,0,20,103,5,0,45,70,0,19,10,7,5,34,21,2,36,55,12,19,30,54,33,48,42,54,116,64,40,125,35,31,47,108,53,49,102,78,64,68,78,204,136,57,73,149,64,53,17,177,49,51,41,61,96,64,33,95,101,70,4,49,92,53,3,57,49,71,1,20,121,83,25,53,152,122,85,58,58,62,57,34,41,0,39,3,23,0,7,4,20,4,6,23,10,10,54,20,34,152,105,111,114,70,38,131,43,24,8,7,0,6,7,24,16,54,38,26,24,67,86,39,6,68,135,28,149,82,90,91,93,159

Organism: Homo sapiens (NCBI:txid9606)

GO terms:
  GO:0098782 mechanosensitive potassium channel activity (F, IDA)
  GO:0005886 plasma membrane (C, EXP)
  GO:0005886 plasma membrane (C, TAS)

Nearest PDB structures (foldseek):
  4twk-assembly1_B  TM=1.004E+00  e=9.024E-36  Homo sapiens
  8uec-assembly1_B  TM=8.878E-01  e=6.149E-27  Mus musculus
  4bw5-assembly2_D  TM=8.978E-01  e=5.821E-25  Homo sapiens
  4xdj-assembly2_D  TM=8.328E-01  e=4.425E-24  Homo sapiens
  6pis-assembly1_B  TM=8.457E-01  e=2.292E-19  Mus musculus

Foldseek 3Di:
DVVVVVVVLVVVVVVVVVVVVVVVVVVCCVVPVVVVVVVVVVVVVVLVVCCVVPVVDDPVRSVVVVVVQQVCLLCQQRPPDVSPPGDDCDDPVNVVVQLVLLLLLLHAASHADDDPVRVVCSVVSNVPSVVVVVVVLVVLLVVVCVVLVVVLVVVLVVVVVVVHDPVVSVVVSVVVLVVVCCVLQQVPDVPDSVRSVVQLLCRLCSVHPHAVDTSHDDDDDVVVVSNSNSNSSVVVVVVVVVVVVVVVSCVVSVD/DDPVVVVVVVVVVVVVVVVVVVVCCVPPVVVVVVVVVVVVVVLVVCCVVVVVADPVNVVVVVVVQVVCLQQQHHVPDCPDPVNVVVQLVLLLLLLHAASRADDDPVSVVCSVVSNVVRVVVVVVVLVVLLVVVCVVLVVVLVVQLVVCVVVPDDPVVSVVVSVVVLVVVCCVLQQVVQCVVCCPPVVDHSCVSNVQLLSRLVSVHPHDDDPVVVVSSSVSVSSVVVVVVVVVVVVVVVVVD